Protein AF-0000000078817275 (afdb_homodimer)

pLDDT: mean 84.75, std 17.12, range [23.42, 98.75]

InterPro domains:
  IPR001851 ABC transporter, permease [PF02653] (43-313)
  IPR043428 High-affinity branched-chain amino acid transport system permease protein LivM-like [PTHR30482] (23-333)
  IPR043428 High-affinity branched-chain amino acid transport system permease protein LivM-like [cd06581] (49-323)

Organism: Pelagibacter ubique (strain HTCC1062) (NCBI:txid335992)

Radius of gyration: 26.95 Å; Cα contacts (8 Å, |Δi|>4): 1094; chains: 2; bounding box: 73×81×52 Å

Secondary structure (DSSP, 8-state):
-----------GGGS-HHHHHHHHHHHHHHHHGGGGT--HHHHHHHHHHHHHHHHHHHHHIIIIIH----S-HHHHHHHHHHHHHHHHHHH---HHHHHHHHHHHHHHHHHHHHHHHTTS-HHHHHHHHHHHHHHHHHHHHH-GGGTGGG-EEPPPPSS-BTTTTB-SS-SHHHHHHHHHHHHHHHHHHHHHHTSHHHHHHHHHHH-HHHHHHTT--HHHHHHHHHHHHHHHHHHHHHHHHHHHSEE-HHHHS-HHHHHHHHHHHHHH-TT-TTHHHHHHHHHHHHHHHHHHHH-S-HHHHHHHHHHHHHHHHHHH-TT-GGGGS-HHHHS-----/-----------TT-S-HHHHHHHHHHHHHHHHGGGGT--HHHHHHHHHHHHHHHHHHHHHIIIIIS----S-HHHHHHHHHHHHHHHHHHH---HHHHHHHHHHHHHHHHHHHHHHHTTS-HHHHHHHHHHHHHHHHHHHHH-GGGTTTT-EEPPPPSS-BTTTTB-SS-SHHHHHHHHHHHHHHHHHHHHHHTSHHHHHHHHHHH-HHHHHHTT--HHHHHHHHHHHHHHHHHHHHHHHHHHHSEE-HHHHS-HHHHHHHHHHHHHH-TT-TTHHHHHHHHHHHHHHHHHHHH-S-HHHHHHHHHHHHHHHHHHH-TT-GGGGS-HHHHS-----

Structure (mmCIF, N/CA/C/O backbone):
data_AF-0000000078817275-model_v1
#
loop_
_entity.id
_entity.type
_entity.pdbx_description
1 polymer 'Branched-chain amino acid transport protein'
#
loop_
_atom_site.group_PDB
_atom_site.id
_atom_site.type_symbol
_atom_site.label_atom_id
_atom_site.label_alt_id
_atom_site.label_comp_id
_atom_site.label_asym_id
_atom_site.label_entity_id
_atom_site.label_seq_id
_atom_site.pdbx_PDB_ins_code
_atom_site.Cartn_x
_atom_site.Cartn_y
_atom_site.Cartn_z
_atom_site.occupancy
_atom_site.B_iso_or_equiv
_atom_site.auth_seq_id
_atom_site.auth_comp_id
_atom_site.auth_asym_id
_atom_site.auth_atom_id
_atom_site.pdbx_PDB_model_num
ATOM 1 N N . MET A 1 1 ? 45.156 15.109 10.625 1 23.83 1 MET A N 1
ATOM 2 C CA . MET A 1 1 ? 44.562 15.922 11.672 1 23.83 1 MET A CA 1
ATOM 3 C C . MET A 1 1 ? 43.75 17.078 11.086 1 23.83 1 MET A C 1
ATOM 5 O O . MET A 1 1 ? 43.094 17.828 11.812 1 23.83 1 MET A O 1
ATOM 9 N N . ASP A 1 2 ? 44.125 17.625 9.961 1 24.42 2 ASP A N 1
ATOM 10 C CA . ASP A 1 2 ? 43.719 18.969 9.562 1 24.42 2 ASP A CA 1
ATOM 11 C C . ASP A 1 2 ? 42.219 19.031 9.305 1 24.42 2 ASP A C 1
ATOM 13 O O . ASP A 1 2 ? 41.5 19.656 10.07 1 24.42 2 ASP A O 1
ATOM 17 N N . LYS A 1 3 ? 41.812 19.438 7.918 1 26.36 3 LYS A N 1
ATOM 18 C CA . LYS A 1 3 ? 40.812 20.438 7.574 1 26.36 3 LYS A CA 1
ATOM 19 C C . LYS A 1 3 ? 39.406 19.875 7.746 1 26.36 3 LYS A C 1
ATOM 21 O O . LYS A 1 3 ? 38.906 19.125 6.902 1 26.36 3 LYS A O 1
ATOM 26 N N . LEU A 1 4 ? 39.062 19.359 8.953 1 26.84 4 LEU A N 1
ATOM 27 C CA . LEU A 1 4 ? 37.656 19.156 9.266 1 26.84 4 LEU A CA 1
ATOM 28 C C . LEU A 1 4 ? 36.844 20.406 8.906 1 26.84 4 LEU A C 1
ATOM 30 O O . LEU A 1 4 ? 36.781 21.359 9.672 1 26.84 4 LEU A O 1
ATOM 34 N N . LEU A 1 5 ? 37.062 20.938 7.676 1 29.97 5 LEU A N 1
ATOM 35 C CA . LEU A 1 5 ? 36.344 22.125 7.234 1 29.97 5 LEU A CA 1
ATOM 36 C C . LEU A 1 5 ? 34.906 22.125 7.734 1 29.97 5 LEU A C 1
ATOM 38 O O . LEU A 1 5 ? 34.125 21.266 7.336 1 29.97 5 LEU A O 1
ATOM 42 N N . ILE A 1 6 ? 34.781 22.422 9.008 1 31.33 6 ILE A N 1
ATOM 43 C CA . ILE A 1 6 ? 33.5 22.812 9.609 1 31.33 6 ILE A CA 1
ATOM 44 C C . ILE A 1 6 ? 32.812 23.828 8.711 1 31.33 6 ILE A C 1
ATOM 46 O O . ILE A 1 6 ? 33.281 24.953 8.531 1 31.33 6 ILE A O 1
ATOM 50 N N . ALA A 1 7 ? 32.281 23.438 7.66 1 33.47 7 ALA A N 1
ATOM 51 C CA . ALA A 1 7 ? 31.453 24.391 6.934 1 33.47 7 ALA A CA 1
ATOM 52 C C . ALA A 1 7 ? 30.734 25.344 7.891 1 33.47 7 ALA A C 1
ATOM 54 O O . ALA A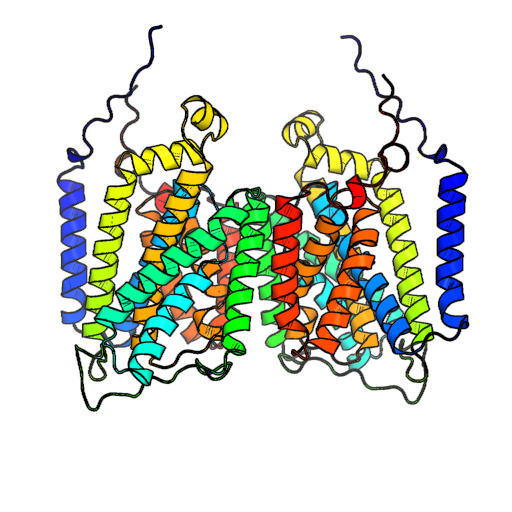 1 7 ? 29.984 24.891 8.766 1 33.47 7 ALA A O 1
ATOM 55 N N . LYS A 1 8 ? 31.359 26.375 8.188 1 32.41 8 LYS A N 1
ATOM 56 C CA . LYS A 1 8 ? 30.734 27.5 8.875 1 32.41 8 LYS A CA 1
ATOM 57 C C . LYS A 1 8 ? 29.281 27.656 8.453 1 32.41 8 LYS A C 1
ATOM 59 O O . LYS A 1 8 ? 29 27.922 7.281 1 32.41 8 LYS A O 1
ATOM 64 N N . SER A 1 9 ? 28.344 26.953 9.078 1 32.69 9 SER A N 1
ATOM 65 C CA . SER A 1 9 ? 26.906 27.156 8.945 1 32.69 9 SER A CA 1
ATOM 66 C C . SER A 1 9 ? 26.547 28.641 9.039 1 32.69 9 SER A C 1
ATOM 68 O O . SER A 1 9 ? 26.703 29.25 10.094 1 32.69 9 SER A O 1
ATOM 70 N N . GLU A 1 10 ? 27.078 29.516 8.188 1 35.56 10 GLU A N 1
ATOM 71 C CA . GLU A 1 10 ? 26.609 30.891 8.281 1 35.56 10 GLU A CA 1
ATOM 72 C C . GLU A 1 10 ? 25.141 30.938 8.703 1 35.56 10 GLU A C 1
ATOM 74 O O . GLU A 1 10 ? 24.359 30.047 8.367 1 35.56 10 GLU A O 1
ATOM 79 N N . PRO A 1 11 ? 24.844 31.734 9.719 1 35.69 11 PRO A N 1
ATOM 80 C CA . PRO A 1 11 ? 23.5 31.859 10.32 1 35.69 11 PRO A CA 1
ATOM 81 C C . PRO A 1 11 ? 22.406 32.094 9.281 1 35.69 11 PRO A C 1
ATOM 83 O O . PRO A 1 11 ? 22.672 32.688 8.234 1 35.69 11 PRO A O 1
ATOM 86 N N . LEU A 1 12 ? 21.484 31.266 9.109 1 40.47 12 LEU A N 1
ATOM 87 C CA . LEU A 1 12 ? 20.234 31.25 8.352 1 40.47 12 LEU A CA 1
ATOM 88 C C . LEU A 1 12 ? 19.562 32.625 8.383 1 40.47 12 LEU A C 1
ATOM 90 O O . LEU A 1 12 ? 18.5 32.812 7.766 1 40.47 12 LEU A O 1
ATOM 94 N N . TRP A 1 13 ? 20 33.438 9.258 1 39 13 TRP A N 1
ATOM 95 C CA . TRP A 1 13 ? 19.484 34.812 9.359 1 39 13 TRP A CA 1
ATOM 96 C C . TRP A 1 13 ? 19.734 35.594 8.078 1 39 13 TRP A C 1
ATOM 98 O O . TRP A 1 13 ? 19.203 36.688 7.891 1 39 13 TRP A O 1
ATOM 108 N N . ASN A 1 14 ? 20.75 35.281 7.504 1 41.06 14 ASN A N 1
ATOM 109 C CA . ASN A 1 14 ? 20.984 36.094 6.316 1 41.06 14 ASN A CA 1
ATOM 110 C C . ASN A 1 14 ? 20.047 35.719 5.184 1 41.06 14 ASN A C 1
ATOM 112 O O . ASN A 1 14 ? 20.484 35.406 4.082 1 41.06 14 ASN A O 1
ATOM 116 N N . THR A 1 15 ? 19.078 34.812 5.387 1 49.06 15 THR A N 1
ATOM 117 C CA . THR A 1 15 ? 18.016 34.688 4.406 1 49.06 15 THR A CA 1
ATOM 118 C C . THR A 1 15 ? 17.578 36.031 3.891 1 49.06 15 THR A C 1
ATOM 120 O O . THR A 1 15 ? 17.359 36.969 4.676 1 49.06 15 THR A O 1
ATOM 123 N N . ASP A 1 16 ? 17.734 36.438 2.605 1 56.84 16 ASP A N 1
ATOM 124 C CA . ASP A 1 16 ? 17.547 37.688 1.87 1 56.84 16 ASP A CA 1
ATOM 125 C C . ASP A 1 16 ? 16.203 38.312 2.23 1 56.84 16 ASP A C 1
ATOM 127 O O . ASP A 1 16 ? 15.203 37.625 2.379 1 56.84 16 ASP A O 1
ATOM 131 N N . LYS A 1 17 ? 16.234 39.531 3.023 1 63.56 17 LYS A N 1
ATOM 132 C CA . LYS A 1 17 ? 15.086 40.406 3.289 1 63.56 17 LYS A CA 1
ATOM 133 C C . LYS A 1 17 ? 14.016 40.25 2.211 1 63.56 17 LYS A C 1
ATOM 135 O O . LYS A 1 17 ? 12.828 40.406 2.482 1 63.56 17 LYS A O 1
ATOM 140 N N . ARG A 1 18 ? 14.594 39.812 1.192 1 63.56 18 ARG A N 1
ATOM 141 C CA . ARG A 1 18 ? 13.664 39.688 0.072 1 63.56 18 ARG A CA 1
ATOM 142 C C . ARG A 1 18 ? 12.773 38.438 0.232 1 63.56 18 ARG A C 1
ATOM 144 O O . ARG A 1 18 ? 11.57 38.5 -0.04 1 63.56 18 ARG A O 1
ATOM 151 N N . ILE A 1 19 ? 13.375 37.406 0.739 1 69.44 19 ILE A N 1
ATOM 152 C CA . ILE A 1 19 ? 12.602 36.156 0.9 1 69.44 19 ILE A CA 1
ATOM 153 C C . ILE A 1 19 ? 11.609 36.344 2.049 1 69.44 19 ILE A C 1
ATOM 155 O O . ILE A 1 19 ? 10.461 35.875 1.956 1 69.44 19 ILE A O 1
ATOM 159 N N . ILE A 1 20 ? 12.023 37.031 2.994 1 74.62 20 ILE A N 1
ATOM 160 C CA . ILE A 1 20 ? 11.148 37.281 4.137 1 74.62 20 ILE A CA 1
ATOM 161 C C . ILE A 1 20 ? 9.977 38.156 3.717 1 74.62 20 ILE A C 1
ATOM 163 O O . ILE A 1 20 ? 8.836 37.938 4.125 1 74.62 20 ILE A O 1
ATOM 167 N N . SER A 1 21 ? 10.336 39.188 2.875 1 76.88 21 SER A N 1
ATOM 168 C CA . SER A 1 21 ? 9.281 40.062 2.396 1 76.88 21 SER A CA 1
ATOM 169 C C . SER A 1 21 ? 8.305 39.312 1.486 1 76.88 21 SER A C 1
ATOM 171 O O . SER A 1 21 ? 7.094 39.531 1.56 1 76.88 21 SER A O 1
ATOM 173 N N . LEU A 1 22 ? 8.797 38.438 0.72 1 76.56 22 LEU A N 1
ATOM 174 C CA . LEU A 1 22 ? 7.938 37.688 -0.182 1 76.56 22 LEU A CA 1
ATOM 175 C C . LEU A 1 22 ? 7.027 36.75 0.599 1 76.56 22 LEU A C 1
ATOM 177 O O . LEU A 1 22 ? 5.836 36.625 0.305 1 76.56 22 LEU A O 1
ATOM 181 N N . ILE A 1 23 ? 7.582 36.125 1.629 1 79.94 23 ILE A N 1
ATOM 182 C CA . ILE A 1 23 ? 6.809 35.219 2.445 1 79.94 23 ILE A CA 1
ATOM 183 C C . ILE A 1 23 ? 5.742 35.969 3.227 1 79.94 23 ILE A C 1
ATOM 185 O O . ILE A 1 23 ? 4.59 35.531 3.299 1 79.94 23 ILE A O 1
ATOM 189 N N . SER A 1 24 ? 6.152 37.094 3.738 1 82.19 24 SER A N 1
ATOM 190 C CA . SER A 1 24 ? 5.207 37.938 4.488 1 82.19 24 SER A CA 1
ATOM 191 C C . SER A 1 24 ? 4.078 38.438 3.592 1 82.19 24 SER A C 1
ATOM 193 O O . SER A 1 24 ? 2.912 38.438 3.996 1 82.19 24 SER A O 1
ATOM 195 N N . SER A 1 25 ? 4.422 38.812 2.404 1 83 25 SER A N 1
ATOM 196 C CA . SER A 1 25 ? 3.408 39.312 1.467 1 83 25 SER A CA 1
ATOM 197 C C . SER A 1 25 ? 2.451 38.188 1.076 1 83 25 SER A C 1
ATOM 199 O O . SER A 1 25 ? 1.244 38.406 0.952 1 83 25 SER A O 1
ATOM 201 N N . LEU A 1 26 ? 3.008 37 0.941 1 83.31 26 LEU A N 1
ATOM 202 C CA . LEU A 1 26 ? 2.174 35.844 0.59 1 83.31 26 LEU A CA 1
ATOM 203 C C . LEU A 1 26 ? 1.207 35.5 1.722 1 83.31 26 LEU A C 1
ATOM 205 O O . LEU A 1 26 ? 0.039 35.219 1.475 1 83.31 26 LEU A O 1
ATOM 209 N N . ILE A 1 27 ? 1.666 35.688 2.869 1 85.88 27 ILE A N 1
ATOM 210 C CA . ILE A 1 27 ? 0.837 35.406 4.035 1 85.88 27 ILE A CA 1
ATOM 211 C C . ILE A 1 27 ? -0.298 36.406 4.121 1 85.88 27 ILE A C 1
ATOM 213 O O . ILE A 1 27 ? -1.455 36.062 4.34 1 85.88 27 ILE A O 1
ATOM 217 N N . VAL A 1 28 ? 0.041 37.656 3.889 1 84.56 28 VAL A N 1
ATOM 218 C CA . VAL A 1 28 ? -0.959 38.688 3.928 1 84.56 28 VAL A CA 1
ATOM 219 C C . VAL A 1 28 ? -1.979 38.5 2.811 1 84.56 28 VAL A C 1
ATOM 221 O O . VAL A 1 28 ? -3.182 38.656 3.021 1 84.56 28 VAL A O 1
ATOM 224 N N . LEU A 1 29 ? -1.456 38.094 1.729 1 85.31 29 LEU A N 1
ATOM 225 C CA . LEU A 1 29 ? -2.34 37.844 0.596 1 85.31 29 LEU A CA 1
ATOM 226 C C . LEU A 1 29 ? -3.293 36.688 0.893 1 85.31 29 LEU A C 1
ATOM 228 O O . LEU A 1 29 ? -4.477 36.781 0.56 1 85.31 29 LEU A O 1
ATOM 232 N N . LEU A 1 30 ? -2.771 35.688 1.539 1 89.12 30 LEU A N 1
ATOM 233 C CA . LEU A 1 30 ? -3.602 34.531 1.86 1 89.12 30 LEU A CA 1
ATOM 234 C C . LEU A 1 30 ? -4.664 34.906 2.893 1 89.12 30 LEU A C 1
ATOM 236 O O . LEU A 1 30 ? -5.785 34.375 2.842 1 89.12 30 LEU A O 1
ATOM 240 N N . PHE A 1 31 ? -4.344 35.844 3.768 1 88.88 31 PHE A N 1
ATOM 241 C CA . PHE A 1 31 ? -5.309 36.25 4.773 1 88.88 31 PHE A CA 1
ATOM 242 C C . PHE A 1 31 ? -6.367 37.188 4.164 1 88.88 31 PHE A C 1
ATOM 244 O O . PHE A 1 31 ? -7.516 37.188 4.617 1 88.88 31 PHE A O 1
ATOM 251 N N . ALA A 1 32 ? -6.051 37.812 3.092 1 88.12 32 ALA A N 1
ATOM 252 C CA . ALA A 1 32 ? -6.945 38.812 2.494 1 88.12 32 ALA A CA 1
ATOM 253 C C . ALA A 1 32 ? -7.809 38.156 1.405 1 88.12 32 ALA A C 1
ATOM 255 O O . ALA A 1 32 ? -8.852 38.719 1.033 1 88.12 32 ALA A O 1
ATOM 256 N N . LEU A 1 33 ? -7.492 37.062 0.97 1 86.38 33 LEU A N 1
ATOM 257 C CA . LEU A 1 33 ? -8.078 36.438 -0.222 1 86.38 33 LEU A CA 1
ATOM 258 C C . LEU A 1 33 ? -9.578 36.25 -0.047 1 86.38 33 LEU A C 1
ATOM 260 O O . LEU A 1 33 ? -10.359 36.531 -0.954 1 86.38 33 LEU A O 1
ATOM 264 N N . PRO A 1 34 ? -10.023 35.781 1.101 1 83.75 34 PRO A N 1
ATOM 265 C CA . PRO A 1 34 ? -11.461 35.531 1.229 1 83.75 34 PRO A CA 1
ATOM 266 C C . PRO A 1 34 ? -12.289 36.812 1.171 1 83.75 34 PRO A C 1
ATOM 268 O O . PRO A 1 34 ? -13.484 36.781 0.845 1 83.75 34 PRO A O 1
ATOM 271 N N . HIS A 1 35 ? -11.719 37.875 1.514 1 84.31 35 HIS A N 1
ATOM 272 C CA . HIS A 1 35 ? -12.453 39.125 1.55 1 84.31 35 HIS A CA 1
ATOM 273 C C . HIS A 1 35 ? -12.688 39.688 0.144 1 84.31 35 HIS A C 1
ATOM 275 O O . HIS A 1 35 ? -13.477 40.625 -0.042 1 84.31 35 HIS A O 1
ATOM 281 N N . PHE A 1 36 ? -12.133 39.062 -0.859 1 84.06 36 PHE A N 1
ATOM 282 C CA . PHE A 1 36 ? -12.328 39.5 -2.236 1 84.06 36 PHE A CA 1
ATOM 283 C C . PHE A 1 36 ? -13.43 38.688 -2.908 1 84.06 36 PHE A C 1
ATOM 285 O O . PHE A 1 36 ? -13.5 38.625 -4.137 1 84.06 36 PHE A O 1
ATOM 292 N N . GLY A 1 37 ? -14.281 38.125 -2.148 1 77.62 37 GLY A N 1
ATOM 293 C CA . GLY A 1 37 ? -15.484 37.5 -2.67 1 77.62 37 GLY A CA 1
ATOM 294 C C . GLY A 1 37 ? -15.234 36.094 -3.232 1 77.62 37 GLY A C 1
ATOM 295 O O . GLY A 1 37 ? -15.797 35.75 -4.266 1 77.62 37 GLY A O 1
ATOM 296 N N . LEU A 1 38 ? -14.406 35.406 -2.613 1 80.06 38 LEU A N 1
ATOM 297 C CA . LEU A 1 38 ? -14.227 34.031 -3.076 1 80.06 38 LEU A CA 1
ATOM 298 C C . LEU A 1 38 ? -15.484 33.188 -2.838 1 80.06 38 LEU A C 1
ATOM 300 O O . LEU A 1 38 ? -16.109 33.312 -1.782 1 80.06 38 LEU A O 1
ATOM 304 N N . ASN A 1 39 ? -15.938 32.562 -3.859 1 88 39 ASN A N 1
ATOM 305 C CA . ASN A 1 39 ? -17.078 31.672 -3.738 1 88 39 ASN A CA 1
ATOM 306 C C . ASN A 1 39 ? -16.766 30.469 -2.848 1 88 39 ASN A C 1
ATOM 308 O O . ASN A 1 39 ? -15.617 30.234 -2.486 1 88 39 ASN A O 1
ATOM 312 N N . SER A 1 40 ? -17.797 29.781 -2.426 1 89.5 40 SER A N 1
ATOM 313 C CA . SER A 1 40 ? -17.703 28.641 -1.509 1 89.5 40 SER A CA 1
ATOM 314 C C . SER A 1 40 ? -16.781 27.562 -2.057 1 89.5 40 SER A C 1
ATOM 316 O O . SER A 1 40 ? -16.078 26.891 -1.295 1 89.5 40 SER A O 1
ATOM 318 N N . PHE A 1 41 ? -16.688 27.484 -3.336 1 88.94 41 PHE A N 1
ATOM 319 C CA . PHE A 1 41 ? -15.852 26.469 -3.963 1 88.94 41 PHE A CA 1
ATOM 320 C C . PHE A 1 41 ? -14.375 26.781 -3.758 1 88.94 41 PHE A C 1
ATOM 322 O O . PHE A 1 41 ? -13.594 25.906 -3.387 1 88.94 41 PHE A O 1
ATOM 329 N N . TYR A 1 42 ? -13.992 27.969 -4.023 1 91.25 42 TYR A N 1
ATOM 330 C CA . TYR A 1 42 ? -12.586 28.344 -3.92 1 91.25 42 TYR A CA 1
ATOM 331 C C . TYR A 1 42 ? -12.125 28.359 -2.465 1 91.25 42 TYR A C 1
ATOM 333 O O . TYR A 1 42 ? -10.969 28.047 -2.17 1 91.25 42 TYR A O 1
ATOM 341 N N . LEU A 1 43 ? -13.047 28.719 -1.558 1 94.12 43 LEU A N 1
ATOM 342 C CA . LEU A 1 43 ? -12.711 28.625 -0.141 1 94.12 43 LEU A CA 1
ATOM 343 C C . LEU A 1 43 ? -12.438 27.172 0.253 1 94.12 43 LEU A C 1
ATOM 345 O O . LEU A 1 43 ? -11.461 26.891 0.951 1 94.12 43 LEU A O 1
ATOM 349 N N . HIS A 1 44 ? -13.297 26.281 -0.209 1 94.12 44 HIS A N 1
ATOM 350 C CA . HIS A 1 44 ? -13.102 24.859 0.044 1 94.12 44 HIS A CA 1
ATOM 351 C C . HIS A 1 44 ? -11.773 24.375 -0.529 1 94.12 44 HIS A C 1
ATOM 353 O O . HIS A 1 44 ? -11.031 23.656 0.136 1 94.12 44 HIS A O 1
ATOM 359 N N . LEU A 1 45 ? -11.508 24.781 -1.729 1 93.81 45 LEU A N 1
ATOM 360 C CA . LEU A 1 45 ? -10.266 24.406 -2.395 1 93.81 45 LEU A CA 1
ATOM 361 C C . LEU A 1 45 ? -9.055 24.844 -1.585 1 93.81 45 LEU A C 1
ATOM 363 O O . LEU A 1 45 ? -8.117 24.062 -1.389 1 93.81 45 LEU A O 1
ATOM 367 N N . MET A 1 46 ? -9.086 26.062 -1.155 1 95.88 46 MET A N 1
ATOM 368 C CA . MET A 1 46 ? -7.977 26.594 -0.37 1 95.88 46 MET A CA 1
ATOM 369 C C . MET A 1 46 ? -7.836 25.844 0.948 1 95.88 46 MET A C 1
ATOM 371 O O . MET A 1 46 ? -6.723 25.547 1.389 1 95.88 46 MET A O 1
ATOM 375 N N . ILE A 1 47 ? -8.969 25.531 1.561 1 97 47 ILE A N 1
ATOM 376 C CA . ILE A 1 47 ? -8.953 24.75 2.799 1 97 47 ILE A CA 1
ATOM 377 C C . ILE A 1 47 ? -8.289 23.406 2.557 1 97 47 ILE A C 1
ATOM 379 O O . ILE A 1 47 ? -7.422 22.984 3.33 1 97 47 ILE A O 1
ATOM 383 N N . MET A 1 48 ? -8.625 22.797 1.452 1 96.38 48 MET A N 1
ATOM 384 C CA . MET A 1 48 ? -8.039 21.5 1.115 1 96.38 48 MET A CA 1
ATOM 385 C C . MET A 1 48 ? -6.543 21.641 0.839 1 96.38 48 MET A C 1
ATOM 387 O O . MET A 1 48 ? -5.758 20.766 1.22 1 96.38 48 MET A O 1
ATOM 391 N N . ILE A 1 49 ? -6.137 22.656 0.217 1 97.06 49 ILE A N 1
ATOM 392 C CA . ILE A 1 49 ? -4.723 22.891 -0.071 1 97.06 49 ILE A CA 1
ATOM 393 C C . ILE A 1 49 ? -3.951 23.047 1.235 1 97.06 49 ILE A C 1
ATOM 395 O O . ILE A 1 49 ? -2.906 22.422 1.429 1 97.06 49 ILE A O 1
ATOM 399 N N . PHE A 1 50 ? -4.516 23.844 2.129 1 98.25 50 PHE A N 1
ATOM 400 C CA . PHE A 1 50 ? -3.855 24.062 3.412 1 98.25 50 PHE A CA 1
ATOM 401 C C . PHE A 1 50 ? -3.756 22.75 4.191 1 98.25 50 PHE A C 1
ATOM 403 O O . PHE A 1 50 ? -2.697 22.422 4.73 1 98.25 50 PHE A O 1
ATOM 410 N N . MET A 1 51 ? -4.82 22.047 4.227 1 98.38 51 MET A N 1
ATOM 411 C CA . MET A 1 51 ? -4.859 20.797 4.98 1 98.38 51 MET A CA 1
ATOM 412 C C . MET A 1 51 ? -3.842 19.797 4.441 1 98.38 51 MET A C 1
ATOM 414 O O . MET A 1 51 ? -3.033 19.25 5.195 1 98.38 51 MET A O 1
ATOM 418 N N . HIS A 1 52 ? -3.84 19.625 3.143 1 97.88 52 HIS A N 1
ATOM 419 C CA . HIS A 1 52 ? -2.961 18.625 2.549 1 97.88 52 HIS A CA 1
ATOM 420 C C . HIS A 1 52 ? -1.505 19.078 2.592 1 97.88 52 HIS A C 1
ATOM 422 O O . HIS A 1 52 ? -0.597 18.25 2.67 1 97.88 52 HIS A O 1
ATOM 428 N N . ALA A 1 53 ? -1.3 20.375 2.523 1 98.25 53 ALA A N 1
ATOM 429 C CA . ALA A 1 53 ? 0.06 20.875 2.682 1 98.25 53 ALA A CA 1
ATOM 430 C C . ALA A 1 53 ? 0.616 20.547 4.062 1 98.25 53 ALA A C 1
ATOM 432 O O . ALA A 1 53 ? 1.772 20.141 4.191 1 98.25 53 ALA A O 1
ATOM 433 N N . VAL A 1 54 ? -0.2 20.734 5.059 1 98.69 54 VAL A N 1
ATOM 434 C CA . VAL A 1 54 ? 0.217 20.406 6.418 1 98.69 54 VAL A CA 1
ATOM 435 C C . VAL A 1 54 ? 0.463 18.906 6.539 1 98.69 54 VAL A C 1
ATOM 437 O O . VAL A 1 54 ? 1.475 18.469 7.102 1 98.69 54 VAL A O 1
ATOM 440 N N . MET A 1 55 ? -0.427 18.141 5.988 1 98.62 55 MET A N 1
ATOM 441 C CA . MET A 1 55 ? -0.287 16.688 6.02 1 98.62 55 MET A CA 1
ATOM 442 C C . MET A 1 55 ? 0.995 16.25 5.316 1 98.62 55 MET A C 1
ATOM 444 O O . MET A 1 55 ? 1.723 15.391 5.824 1 98.62 55 MET A O 1
ATOM 448 N N . ALA A 1 56 ? 1.193 16.812 4.211 1 98 56 ALA A N 1
ATOM 449 C CA . ALA A 1 56 ? 2.398 16.5 3.453 1 98 56 ALA A CA 1
ATOM 450 C C . ALA A 1 56 ? 3.652 16.938 4.203 1 98 56 ALA A C 1
ATOM 452 O O . ALA A 1 56 ? 4.684 16.266 4.156 1 98 56 ALA A O 1
ATOM 453 N N . GLN A 1 57 ? 3.57 18.062 4.852 1 98.12 57 GLN A N 1
ATOM 454 C CA . GLN A 1 57 ? 4.684 18.516 5.676 1 98.12 57 GLN A CA 1
ATOM 455 C C . GLN A 1 57 ? 4.973 17.547 6.809 1 98.12 57 GLN A C 1
ATOM 457 O O . GLN A 1 57 ? 6.133 17.312 7.156 1 98.12 57 GLN A O 1
ATOM 462 N N . SER A 1 58 ? 3.91 17.062 7.375 1 98.44 58 SER A N 1
ATOM 463 C CA . SER A 1 58 ? 4.047 16.031 8.414 1 98.44 58 SER A CA 1
ATOM 464 C C . SER A 1 58 ? 4.805 14.82 7.891 1 98.44 58 SER A C 1
ATOM 466 O O . SER A 1 58 ? 5.73 14.336 8.539 1 98.44 58 SER A O 1
ATOM 468 N N . TRP A 1 59 ? 4.469 14.398 6.758 1 97.81 59 TRP A N 1
ATOM 469 C CA . TRP A 1 59 ? 5.109 13.242 6.145 1 97.81 59 TRP A CA 1
ATOM 470 C C . TRP A 1 59 ? 6.547 13.555 5.758 1 97.81 59 TRP A C 1
ATOM 472 O O . TRP A 1 59 ? 7.43 12.703 5.867 1 97.81 59 TRP A O 1
ATOM 482 N N . ASN A 1 60 ? 6.812 14.789 5.363 1 97.19 60 ASN A N 1
ATOM 483 C CA . ASN A 1 60 ? 8.148 15.219 4.965 1 97.19 60 ASN A CA 1
ATOM 484 C C . ASN A 1 60 ? 9.133 15.133 6.125 1 97.19 60 ASN A C 1
ATOM 486 O O . ASN A 1 60 ? 10.328 14.922 5.918 1 97.19 60 ASN A O 1
ATOM 490 N N . VAL A 1 61 ? 8.664 15.266 7.289 1 97.56 61 VAL A N 1
ATOM 491 C CA . VAL A 1 61 ? 9.531 15.219 8.461 1 97.56 61 VAL A CA 1
ATOM 492 C C . VAL A 1 61 ? 10.148 13.828 8.586 1 97.56 61 VAL A C 1
ATOM 494 O O . VAL A 1 61 ? 11.359 13.695 8.781 1 97.56 61 VAL A O 1
ATOM 497 N N . ILE A 1 62 ? 9.328 12.812 8.375 1 96.06 62 ILE A N 1
ATOM 498 C CA . ILE A 1 62 ? 9.867 11.477 8.578 1 96.06 62 ILE A CA 1
ATOM 499 C C . ILE A 1 62 ? 10.523 10.984 7.293 1 96.06 62 ILE A C 1
ATOM 501 O O . ILE A 1 62 ? 11.633 10.438 7.32 1 96.06 62 ILE A O 1
ATOM 505 N N . ALA A 1 63 ? 9.922 11.164 6.207 1 94.25 63 ALA A N 1
ATOM 506 C CA . ALA A 1 63 ? 10.461 10.656 4.949 1 94.25 63 ALA A CA 1
ATOM 507 C C . ALA A 1 63 ? 11.578 11.555 4.422 1 94.25 63 ALA A C 1
ATOM 509 O O . ALA A 1 63 ? 12.617 11.07 3.979 1 94.25 63 ALA A O 1
ATOM 510 N N . GLY A 1 64 ? 11.375 12.82 4.465 1 93.56 64 GLY A N 1
ATOM 511 C CA . GLY A 1 64 ? 12.32 13.766 3.896 1 93.56 64 GLY A CA 1
ATOM 512 C C . GLY A 1 64 ? 13.547 13.977 4.766 1 93.56 64 GLY A C 1
ATOM 513 O O . GLY A 1 64 ? 14.68 13.977 4.27 1 93.56 64 GLY A O 1
ATOM 514 N N . PHE A 1 65 ? 13.344 14.117 6.016 1 95.12 65 PHE A N 1
ATOM 515 C CA . PHE A 1 65 ? 14.445 14.484 6.895 1 95.12 65 PHE A CA 1
ATOM 516 C C . PHE A 1 65 ? 15.117 13.242 7.469 1 95.12 65 PHE A C 1
ATOM 518 O O . PHE A 1 65 ? 16.312 13.25 7.742 1 95.12 65 PHE A O 1
ATOM 525 N N . SER A 1 66 ? 14.398 12.188 7.676 1 93.5 66 SER A N 1
ATOM 526 C CA . SER A 1 66 ? 15 11.016 8.297 1 93.5 66 SER A CA 1
ATOM 527 C C . SER A 1 66 ? 15.125 9.859 7.309 1 93.5 66 SER A C 1
ATOM 529 O O . SER A 1 66 ? 15.734 8.836 7.613 1 93.5 66 SER A O 1
ATOM 531 N N . GLY A 1 67 ? 14.461 9.969 6.203 1 91.94 67 GLY A N 1
ATOM 532 C CA . GLY A 1 67 ? 14.648 9 5.133 1 91.94 67 GLY A CA 1
ATOM 533 C C . GLY A 1 67 ? 13.766 7.773 5.277 1 91.94 67 GLY A C 1
ATOM 534 O O . GLY A 1 67 ? 14.016 6.746 4.645 1 91.94 67 GLY A O 1
ATOM 535 N N . GLN A 1 68 ? 12.711 7.887 6.113 1 91.75 68 GLN A N 1
ATOM 536 C CA . GLN A 1 68 ? 11.828 6.746 6.336 1 91.75 68 GLN A CA 1
ATOM 537 C C . GLN A 1 68 ? 10.492 6.93 5.613 1 91.75 68 GLN A C 1
ATOM 539 O O . GLN A 1 68 ? 9.703 7.797 5.977 1 91.75 68 GLN A O 1
ATOM 544 N N . ILE A 1 69 ? 10.234 6.09 4.672 1 91.31 69 ILE A N 1
ATOM 545 C CA . ILE A 1 69 ? 8.984 6.156 3.922 1 91.31 69 ILE A CA 1
ATOM 546 C C . ILE A 1 69 ? 7.887 5.406 4.676 1 91.31 69 ILE A C 1
ATOM 548 O O . ILE A 1 69 ? 7.969 4.188 4.852 1 91.31 69 ILE A O 1
ATOM 552 N N . SER A 1 70 ? 6.965 6.121 5.137 1 92.69 70 SER A N 1
ATOM 553 C CA . SER A 1 70 ? 5.852 5.531 5.871 1 92.69 70 SER A CA 1
ATOM 554 C C . SER A 1 70 ? 4.574 5.543 5.035 1 92.69 70 SER A C 1
ATOM 556 O O . SER A 1 70 ? 4.246 6.555 4.41 1 92.69 70 SER A O 1
ATOM 558 N N . LEU A 1 71 ? 3.855 4.453 4.992 1 90.75 71 LEU A N 1
ATOM 559 C CA . LEU A 1 71 ? 2.572 4.371 4.301 1 90.75 71 LEU A CA 1
ATOM 560 C C . LEU A 1 71 ? 1.432 4.18 5.297 1 90.75 71 LEU A C 1
ATOM 562 O O . LEU A 1 71 ? 0.396 3.604 4.961 1 90.75 71 LEU A O 1
ATOM 566 N N . GLY A 1 72 ? 1.645 4.605 6.484 1 93 72 GLY A N 1
ATOM 567 C CA . GLY A 1 72 ? 0.646 4.395 7.52 1 93 72 GLY A CA 1
ATOM 568 C C . GLY A 1 72 ? 0.189 5.68 8.188 1 93 72 GLY A C 1
ATOM 569 O O . GLY A 1 72 ? -0.289 5.66 9.32 1 93 72 GLY A O 1
ATOM 570 N N . HIS A 1 73 ? 0.354 6.801 7.582 1 96.5 73 HIS A N 1
ATOM 571 C CA . HIS A 1 73 ? 0.002 8.078 8.188 1 96.5 73 HIS A CA 1
ATOM 572 C C . HIS A 1 73 ? -1.511 8.234 8.305 1 96.5 73 HIS A C 1
ATOM 574 O O . HIS A 1 73 ? -1.995 9.055 9.094 1 96.5 73 HIS A O 1
ATOM 580 N N . GLY A 1 74 ? -2.215 7.461 7.547 1 96.31 74 GLY A N 1
ATOM 581 C CA . GLY A 1 74 ? -3.66 7.445 7.715 1 96.31 74 GLY A CA 1
ATOM 582 C C . GLY A 1 74 ? -4.09 7.121 9.133 1 96.31 74 GLY A C 1
ATOM 583 O O . GLY A 1 74 ? -5.129 7.598 9.594 1 96.31 74 GLY A O 1
ATOM 584 N N . ALA A 1 75 ? -3.301 6.324 9.812 1 96.38 75 ALA A N 1
ATOM 585 C CA . ALA A 1 75 ? -3.607 5.965 11.195 1 96.38 75 ALA A CA 1
ATOM 586 C C . ALA A 1 75 ? -3.639 7.199 12.094 1 96.38 75 ALA A C 1
ATOM 588 O O . ALA A 1 75 ? -4.539 7.352 12.922 1 96.38 75 ALA A O 1
ATOM 589 N N . PHE A 1 76 ? -2.707 8.102 11.883 1 98.5 76 PHE A N 1
ATOM 590 C CA . PHE A 1 76 ? -2.609 9.289 12.727 1 98.5 76 PHE A CA 1
ATOM 591 C C . PHE A 1 76 ? -3.701 10.289 12.375 1 98.5 76 PHE A C 1
ATOM 593 O O . PHE A 1 76 ? -4.254 10.945 13.266 1 98.5 76 PHE A O 1
ATOM 600 N N . PHE A 1 77 ? -3.979 10.398 11.062 1 98.38 77 PHE A N 1
ATOM 601 C CA . PHE A 1 77 ? -5.105 11.219 10.633 1 98.38 77 PHE A CA 1
ATOM 602 C C . PHE A 1 77 ? -6.406 10.727 11.258 1 98.38 77 PHE A C 1
ATOM 604 O O . PHE A 1 77 ? -7.184 11.516 11.789 1 98.38 77 PHE A O 1
ATOM 611 N N . GLY A 1 78 ? -6.613 9.414 11.242 1 98.12 78 GLY A N 1
ATOM 612 C CA . GLY A 1 78 ? -7.809 8.812 11.812 1 98.12 78 GLY A CA 1
ATOM 613 C C . GLY A 1 78 ? -7.895 8.961 13.32 1 98.12 78 GLY A C 1
ATOM 614 O O . GLY A 1 78 ? -8.969 9.242 13.859 1 98.12 78 GLY A O 1
ATOM 615 N N . ILE A 1 79 ? -6.801 8.781 13.984 1 98 79 ILE A N 1
ATOM 616 C CA . ILE A 1 79 ? -6.773 8.969 15.43 1 98 79 ILE A CA 1
ATOM 617 C C . ILE A 1 79 ? -7.215 10.383 15.773 1 98 79 ILE A C 1
ATOM 619 O O . ILE A 1 79 ? -8.031 10.586 16.688 1 98 79 ILE A O 1
ATOM 623 N N . GLY A 1 80 ? -6.695 11.328 15.062 1 98.25 80 GLY A N 1
ATOM 624 C CA . GLY A 1 80 ? -7.109 12.703 15.281 1 98.25 80 GLY A CA 1
ATOM 625 C C . GLY A 1 80 ? -8.594 12.93 15.031 1 98.25 80 GLY A C 1
ATOM 626 O O . GLY A 1 80 ? -9.266 13.578 15.836 1 98.25 80 GLY A O 1
ATOM 627 N N . ALA A 1 81 ? -9.086 12.391 13.953 1 98.06 81 ALA A N 1
ATOM 628 C CA . ALA A 1 81 ? -10.492 12.547 13.586 1 98.06 81 ALA A CA 1
ATOM 629 C C . ALA A 1 81 ? -11.406 11.953 14.656 1 98.06 81 ALA A C 1
ATOM 631 O O . ALA A 1 81 ? -12.367 12.594 15.086 1 98.06 81 ALA A O 1
ATOM 632 N N . TYR A 1 82 ? -11.078 10.812 15.125 1 97.06 82 TYR A N 1
ATOM 633 C CA . TYR A 1 82 ? -11.922 10.133 16.109 1 97.06 82 TYR A CA 1
ATOM 634 C C . TYR A 1 82 ? -11.773 10.773 17.484 1 97.06 82 TYR A C 1
ATOM 636 O O . TYR A 1 82 ? -12.734 10.812 18.25 1 97.06 82 TYR A O 1
ATOM 644 N N . ALA A 1 83 ? -10.555 11.211 17.766 1 96.31 83 ALA A N 1
ATOM 645 C CA . ALA A 1 83 ? -10.375 11.875 19.062 1 96.31 83 ALA A CA 1
ATOM 646 C C . ALA A 1 83 ? -11.32 13.055 19.203 1 96.31 83 ALA A C 1
ATOM 648 O O . ALA A 1 83 ? -11.992 13.195 20.234 1 96.31 83 ALA A O 1
ATOM 649 N N . THR A 1 84 ? -11.438 13.859 18.203 1 94.94 84 THR A N 1
ATOM 650 C CA . THR A 1 84 ? -12.258 15.062 18.297 1 94.94 84 THR A CA 1
ATOM 651 C C . THR A 1 84 ? -13.742 14.719 18.188 1 94.94 84 THR A C 1
ATOM 653 O O . THR A 1 84 ? -14.547 15.211 18.984 1 94.94 84 THR A O 1
ATOM 656 N N . SER A 1 85 ? -14.133 13.859 17.25 1 94.5 85 SER A N 1
ATOM 657 C CA . SER A 1 85 ? -15.539 13.531 17.047 1 94.5 85 SER A CA 1
ATOM 658 C C . SER A 1 85 ? -16.094 12.719 18.203 1 94.5 85 SER A C 1
ATOM 660 O O . SER A 1 85 ? -17.172 13.023 18.719 1 94.5 85 SER A O 1
ATOM 662 N N . PHE A 1 86 ? -15.367 11.789 18.656 1 94.44 86 PHE A N 1
ATOM 663 C CA . PHE A 1 86 ? -15.844 10.906 19.703 1 94.44 86 PHE A CA 1
ATOM 664 C C . PHE A 1 86 ? -15.93 11.641 21.031 1 94.44 86 PHE A C 1
ATOM 666 O O . PHE A 1 86 ? -16.938 11.539 21.75 1 94.44 86 PHE A O 1
ATOM 673 N N . LEU A 1 87 ? -14.938 12.375 21.422 1 94.81 87 LEU A N 1
ATOM 674 C CA . LEU A 1 87 ? -14.922 13.07 22.703 1 94.81 87 LEU A CA 1
ATOM 675 C C . LEU A 1 87 ? -15.977 14.172 22.734 1 94.81 87 LEU A C 1
ATOM 677 O O . LEU A 1 87 ? -16.578 14.43 23.781 1 94.81 87 LEU A O 1
ATOM 681 N N . TYR A 1 88 ? -16.156 14.789 21.609 1 94.31 88 TYR A N 1
ATOM 682 C CA . TYR A 1 88 ? -17.188 15.828 21.547 1 94.31 88 TYR A CA 1
ATOM 683 C C . TYR A 1 88 ? -18.578 15.219 21.703 1 94.31 88 TYR A C 1
ATOM 685 O O . TYR A 1 88 ? -19.391 15.703 22.5 1 94.31 88 TYR A O 1
ATOM 693 N N . VAL A 1 89 ? -18.891 14.164 21 1 93.75 89 VAL A N 1
ATOM 694 C CA . VAL A 1 89 ? -20.219 13.57 20.953 1 93.75 89 VAL A CA 1
ATOM 695 C C . VAL A 1 89 ? -20.516 12.867 22.281 1 93.75 89 VAL A C 1
ATOM 697 O O . VAL A 1 89 ? -21.609 12.992 22.828 1 93.75 89 VAL A O 1
ATOM 700 N N . GLN A 1 90 ? -19.562 12.18 22.781 1 93.56 90 GLN A N 1
ATOM 701 C CA . GLN A 1 90 ? -19.797 11.352 23.969 1 93.56 90 GLN A CA 1
ATOM 702 C C . GLN A 1 90 ? -19.672 12.172 25.25 1 93.56 90 GLN A C 1
ATOM 704 O O . GLN A 1 90 ? -20.406 11.953 26.203 1 93.56 90 GLN A O 1
ATOM 709 N N . TYR A 1 91 ? -18.75 13.164 25.297 1 94.75 91 TYR A N 1
ATOM 710 C CA . TYR A 1 91 ? -18.453 13.812 26.562 1 94.75 91 TYR A CA 1
ATOM 711 C C . TYR A 1 91 ? -18.625 15.328 26.453 1 94.75 91 TYR A C 1
ATOM 713 O O . TYR A 1 91 ? -18.469 16.047 27.438 1 94.75 91 TYR A O 1
ATOM 721 N N . GLY A 1 92 ? -18.781 15.812 25.281 1 93.31 92 GLY A N 1
ATOM 722 C CA . GLY A 1 92 ? -19 17.234 25.078 1 93.31 92 GLY A CA 1
ATOM 723 C C . GLY A 1 92 ? -17.719 18.047 25.172 1 93.31 92 GLY A C 1
ATOM 724 O O . GLY A 1 92 ? -17.766 19.266 25.375 1 93.31 92 GLY A O 1
ATOM 725 N N . ILE A 1 93 ? -16.656 17.406 25 1 95.44 93 ILE A N 1
ATOM 726 C CA . ILE A 1 93 ? -15.375 18.094 25.062 1 95.44 93 ILE A CA 1
ATOM 727 C C . ILE A 1 93 ? -15.164 18.906 23.797 1 95.44 93 ILE A C 1
ATOM 729 O O . ILE A 1 93 ? -15.367 18.406 22.688 1 95.44 93 ILE A O 1
ATOM 733 N N . SER A 1 94 ? -14.773 20.125 24.016 1 96.31 94 SER A N 1
ATOM 734 C CA . SER A 1 94 ? -14.562 21.016 22.875 1 96.31 94 SER A CA 1
ATOM 735 C C . SER A 1 94 ? -13.516 20.469 21.922 1 96.31 94 SER A C 1
ATOM 737 O O . SER A 1 94 ? -12.5 19.906 22.359 1 96.31 94 SER A O 1
ATOM 739 N N . PRO A 1 95 ? -13.68 20.594 20.609 1 96.12 95 PRO A N 1
ATOM 740 C CA . PRO A 1 95 ? -12.695 20.141 19.625 1 96.12 95 PRO A CA 1
ATOM 741 C C . PRO A 1 95 ? -11.336 20.797 19.797 1 96.12 95 PRO A C 1
ATOM 743 O O . PRO A 1 95 ? -10.305 20.188 19.5 1 96.12 95 PRO A O 1
ATOM 746 N N . TRP A 1 96 ? -11.227 21.969 20.359 1 96.62 96 TRP A N 1
ATOM 747 C CA . TRP A 1 96 ? -9.953 22.641 20.594 1 96.62 96 TRP A CA 1
ATOM 748 C C . TRP A 1 96 ? -9.078 21.844 21.547 1 96.62 96 TRP A C 1
ATOM 750 O O . TRP A 1 96 ? -7.867 21.734 21.344 1 96.62 96 TRP A O 1
ATOM 760 N N . ILE A 1 97 ? -9.703 21.266 22.531 1 97.06 97 ILE A N 1
ATOM 761 C CA . ILE A 1 97 ? -8.992 20.453 23.5 1 97.06 97 ILE A CA 1
ATOM 762 C C . ILE A 1 97 ? -8.688 19.078 22.906 1 97.06 97 ILE A C 1
ATOM 764 O O . ILE A 1 97 ? -7.59 18.547 23.094 1 97.06 97 ILE A O 1
ATOM 768 N N . SER A 1 98 ? -9.641 18.578 22.203 1 97.06 98 SER A N 1
ATOM 769 C CA . SER A 1 98 ? -9.508 17.234 21.672 1 97.06 98 SER A CA 1
ATOM 770 C C . SER A 1 98 ? -8.445 17.172 20.578 1 97.06 98 SER A C 1
ATOM 772 O O . SER A 1 98 ? -7.871 16.109 20.328 1 97.06 98 SER A O 1
ATOM 774 N N . ILE A 1 99 ? -8.195 18.312 19.891 1 98 99 ILE A N 1
ATOM 775 C CA . ILE A 1 99 ? -7.109 18.359 18.922 1 98 99 ILE A CA 1
ATOM 776 C C . ILE A 1 99 ? -5.785 18.047 19.609 1 98 99 ILE A C 1
ATOM 778 O O . ILE A 1 99 ? -5.004 17.219 19.125 1 98 99 ILE A O 1
ATOM 782 N N . PHE A 1 100 ? -5.562 18.578 20.828 1 98.06 100 PHE A N 1
ATOM 783 C CA . PHE A 1 100 ? -4.34 18.344 21.578 1 98.06 100 PHE A CA 1
ATOM 784 C C . PHE A 1 100 ? -4.273 16.906 22.062 1 98.06 100 PHE A C 1
ATOM 786 O O . PHE A 1 100 ? -3.207 16.281 22.047 1 98.06 100 PHE A O 1
ATOM 793 N N . LEU A 1 101 ? -5.414 16.422 22.453 1 97.69 101 LEU A N 1
ATOM 794 C CA . LEU A 1 101 ? -5.453 15.031 22.891 1 97.69 101 LEU A CA 1
ATOM 795 C C . LEU A 1 101 ? -5.145 14.086 21.734 1 97.69 101 LEU A C 1
ATOM 797 O O . LEU A 1 101 ? -4.438 13.094 21.906 1 97.69 101 LEU A O 1
ATOM 801 N N . GLY A 1 102 ? -5.746 14.398 20.547 1 98.06 102 GLY A N 1
ATOM 802 C CA . GLY A 1 102 ? -5.434 13.617 19.359 1 98.06 102 GLY A CA 1
ATOM 803 C C . GLY A 1 102 ? -3.957 13.633 19.016 1 98.06 102 GLY A C 1
ATOM 804 O O . GLY A 1 102 ? -3.402 12.609 18.594 1 98.06 102 GLY A O 1
ATOM 805 N N . MET A 1 103 ? -3.33 14.773 19.188 1 98.44 103 MET A N 1
ATOM 806 C CA . MET A 1 103 ? -1.897 14.906 18.938 1 98.44 103 MET A CA 1
ATOM 807 C C . MET A 1 103 ? -1.098 14.008 19.875 1 98.44 103 MET A C 1
ATOM 809 O O . MET A 1 103 ? -0.197 13.297 19.438 1 98.44 103 MET A O 1
ATOM 813 N N . ILE A 1 104 ? -1.438 13.992 21.141 1 98.31 104 ILE A N 1
ATOM 814 C CA . ILE A 1 104 ? -0.722 13.219 22.141 1 98.31 104 ILE A CA 1
ATOM 815 C C . ILE A 1 104 ? -0.917 11.727 21.891 1 98.31 104 ILE A C 1
ATOM 817 O O . ILE A 1 104 ? 0.047 10.961 21.906 1 98.31 104 ILE A O 1
ATOM 821 N N . VAL A 1 105 ? -2.164 11.359 21.656 1 98.19 105 VAL A N 1
ATOM 822 C CA . VAL A 1 105 ? -2.459 9.953 21.422 1 98.19 105 VAL A CA 1
ATOM 823 C C . VAL A 1 105 ? -1.71 9.469 20.172 1 98.19 105 VAL A C 1
ATOM 825 O O . VAL A 1 105 ? -1.17 8.359 20.156 1 98.19 105 VAL A O 1
ATOM 828 N N . SER A 1 106 ? -1.709 10.289 19.109 1 98.62 106 SER A N 1
ATOM 829 C CA . SER A 1 106 ? -0.979 9.93 17.891 1 98.62 106 SER A CA 1
ATOM 830 C C . SER A 1 106 ? 0.52 9.836 18.156 1 98.62 106 SER A C 1
ATOM 832 O O . SER A 1 106 ? 1.197 8.961 17.625 1 98.62 106 SER A O 1
ATOM 834 N N . GLY A 1 107 ? 1.014 10.766 19 1 98.5 107 GLY A N 1
ATOM 835 C CA . GLY A 1 107 ? 2.412 10.688 19.391 1 98.5 107 GLY A CA 1
ATOM 836 C C . GLY A 1 107 ? 2.752 9.398 20.125 1 98.5 107 GLY A C 1
ATOM 837 O O . GLY A 1 107 ? 3.76 8.758 19.828 1 98.5 107 GLY A O 1
ATOM 838 N N . VAL A 1 108 ? 1.979 8.992 21.016 1 98.31 108 VAL A N 1
ATOM 839 C CA . VAL A 1 108 ? 2.176 7.762 21.781 1 98.31 108 VAL A CA 1
ATOM 840 C C . VAL A 1 108 ? 2.092 6.555 20.844 1 98.31 108 VAL A C 1
ATOM 842 O O . VAL A 1 108 ? 2.91 5.637 20.938 1 98.31 108 VAL A O 1
ATOM 845 N N . ALA A 1 109 ? 1.112 6.574 19.984 1 97.44 109 ALA A N 1
ATOM 846 C CA . ALA A 1 109 ? 0.983 5.492 19.016 1 97.44 109 ALA A CA 1
ATOM 847 C C . ALA A 1 109 ? 2.223 5.402 18.125 1 97.44 109 ALA A C 1
ATOM 849 O O . ALA A 1 109 ? 2.688 4.305 17.812 1 97.44 109 ALA A O 1
ATOM 850 N N . ALA A 1 110 ? 2.686 6.559 17.75 1 97.81 110 ALA A N 1
ATOM 851 C CA . ALA A 1 110 ? 3.877 6.59 16.906 1 97.81 110 ALA A CA 1
ATOM 852 C C . ALA A 1 110 ? 5.074 5.977 17.625 1 97.81 110 ALA A C 1
ATOM 854 O O . ALA A 1 110 ? 5.898 5.301 17 1 97.81 110 ALA A O 1
ATOM 855 N N . VAL A 1 111 ? 5.191 6.203 18.922 1 96.88 111 VAL A N 1
ATOM 856 C CA . VAL A 1 111 ? 6.27 5.605 19.688 1 96.88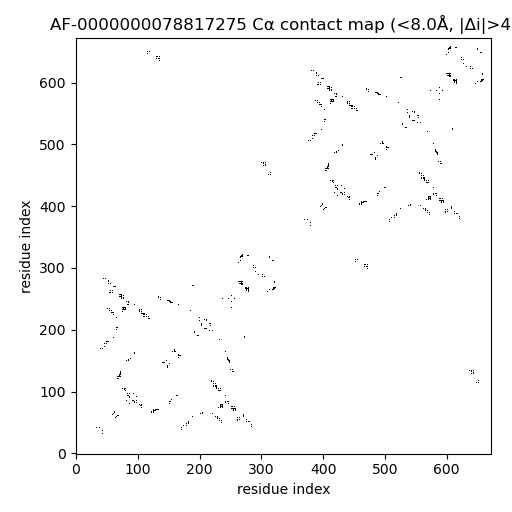 111 VAL A CA 1
ATOM 857 C C . VAL A 1 111 ? 6.098 4.086 19.734 1 96.88 111 VAL A C 1
ATOM 859 O O . VAL A 1 111 ? 7.047 3.34 19.484 1 96.88 111 VAL A O 1
ATOM 862 N N . LEU A 1 112 ? 4.926 3.672 20 1 94.06 112 LEU A N 1
ATOM 863 C CA . LEU A 1 112 ? 4.648 2.248 20.156 1 94.06 112 LEU A CA 1
ATOM 864 C C . LEU A 1 112 ? 4.859 1.505 18.844 1 94.06 112 LEU A C 1
ATOM 866 O O . LEU A 1 112 ? 5.414 0.402 18.828 1 94.06 112 LEU A O 1
ATOM 870 N N . ILE A 1 113 ? 4.438 2.109 17.781 1 90 113 ILE A N 1
ATOM 871 C CA . ILE A 1 113 ? 4.574 1.51 16.469 1 90 113 ILE A CA 1
ATOM 872 C C . ILE A 1 113 ? 6.02 1.625 15.992 1 90 113 ILE A C 1
ATOM 874 O O . ILE A 1 113 ? 6.562 0.688 15.406 1 90 113 ILE A O 1
ATOM 878 N N . GLY A 1 114 ? 6.609 2.783 16.297 1 90.5 114 GLY A N 1
ATOM 879 C CA . GLY A 1 114 ? 7.938 3.098 15.797 1 90.5 114 GLY A CA 1
ATOM 880 C C . GLY A 1 114 ? 9.023 2.225 16.391 1 90.5 114 GLY A C 1
ATOM 881 O O . GLY A 1 114 ? 9.977 1.845 15.711 1 90.5 114 GLY A O 1
ATOM 882 N N . ILE A 1 115 ? 8.938 1.802 17.578 1 89.62 115 ILE A N 1
ATOM 883 C CA . ILE A 1 115 ? 9.977 1.055 18.297 1 89.62 115 ILE A CA 1
ATOM 884 C C . ILE A 1 115 ? 10.242 -0.262 17.562 1 89.62 115 ILE A C 1
ATOM 886 O O . ILE A 1 115 ? 11.383 -0.546 17.188 1 89.62 115 ILE A O 1
ATOM 890 N N . PRO A 1 116 ? 9.258 -0.988 17.219 1 83.5 116 PRO A N 1
ATOM 891 C CA . PRO A 1 116 ? 9.547 -2.242 16.516 1 83.5 116 PRO A CA 1
ATOM 892 C C . PRO A 1 116 ? 9.75 -2.045 15.023 1 83.5 116 PRO A C 1
ATOM 894 O O . PRO A 1 116 ? 10.555 -2.752 14.406 1 83.5 116 PRO A O 1
ATOM 897 N N . MET A 1 117 ? 9.125 -1.038 14.414 1 82.12 117 MET A N 1
ATOM 898 C CA . MET A 1 117 ? 9.062 -0.944 12.961 1 82.12 117 MET A CA 1
ATOM 899 C C . MET A 1 117 ? 10.297 -0.246 12.406 1 82.12 117 MET A C 1
ATOM 901 O O . MET A 1 117 ? 10.711 -0.51 11.281 1 82.12 117 MET A O 1
ATOM 905 N N . LEU A 1 118 ? 10.898 0.552 13.211 1 80.56 118 LEU A N 1
ATOM 906 C CA . LEU A 1 118 ? 12 1.35 12.68 1 80.56 118 LEU A CA 1
ATOM 907 C C . LEU A 1 118 ? 13.312 0.571 12.727 1 80.56 118 LEU A C 1
ATOM 909 O O . LEU A 1 118 ? 14.352 1.07 12.297 1 80.56 118 LEU A O 1
ATOM 913 N N . ARG A 1 119 ? 13.211 -0.658 13.156 1 76.75 119 ARG A N 1
ATOM 914 C CA . ARG A 1 119 ? 14.336 -1.586 13.07 1 76.75 119 ARG A CA 1
ATOM 915 C C . ARG A 1 119 ? 14.352 -2.301 11.727 1 76.75 119 ARG A C 1
ATOM 917 O O . ARG A 1 119 ? 15.352 -2.922 11.359 1 76.75 119 ARG A O 1
ATOM 924 N N . LEU A 1 120 ? 13.273 -2.1 11.055 1 73.25 120 LEU A N 1
ATOM 925 C CA . LEU A 1 120 ? 13.141 -2.76 9.766 1 73.25 120 LEU A CA 1
ATOM 926 C C . LEU A 1 120 ? 13.859 -1.973 8.672 1 73.25 120 LEU A C 1
ATOM 928 O O . LEU A 1 120 ? 14.094 -0.771 8.82 1 73.25 120 LEU A O 1
ATOM 932 N N . SER A 1 121 ? 14.219 -2.729 7.629 1 74.88 121 SER A N 1
ATOM 933 C CA . SER A 1 121 ? 14.766 -2.051 6.457 1 74.88 121 SER A CA 1
ATOM 934 C C . SER A 1 121 ? 13.742 -1.095 5.852 1 74.88 121 SER A C 1
ATOM 936 O O . SER A 1 121 ? 12.555 -1.166 6.168 1 74.88 121 SER A O 1
ATOM 938 N N . GLY A 1 122 ? 14.195 -0.217 5.02 1 72.88 122 GLY A N 1
ATOM 939 C CA . GLY A 1 122 ? 13.359 0.827 4.445 1 72.88 122 GLY A CA 1
ATOM 940 C C . GLY A 1 122 ? 12.102 0.292 3.781 1 72.88 122 GLY A C 1
ATOM 941 O O . GLY A 1 122 ? 11.008 0.795 4.023 1 72.88 122 GLY A O 1
ATOM 942 N N . HIS A 1 123 ? 12.242 -0.745 3.02 1 73.69 123 HIS A N 1
ATOM 943 C CA . HIS A 1 123 ? 11.094 -1.269 2.291 1 73.69 123 HIS A CA 1
ATOM 944 C C . HIS A 1 123 ? 10.125 -1.978 3.23 1 73.69 123 HIS A C 1
ATOM 946 O O . HIS A 1 123 ? 8.906 -1.876 3.062 1 73.69 123 HIS A O 1
ATOM 952 N N . TYR A 1 124 ? 10.68 -2.619 4.176 1 76.06 124 TYR A N 1
ATOM 953 C CA . TYR A 1 124 ? 9.836 -3.361 5.102 1 76.06 124 TYR A CA 1
ATOM 954 C C . TYR A 1 124 ? 9.133 -2.422 6.074 1 76.06 124 TYR A C 1
ATOM 956 O O . TYR A 1 124 ? 8 -2.686 6.496 1 76.06 124 TYR A O 1
ATOM 964 N N . PHE A 1 125 ? 9.859 -1.374 6.398 1 83.94 125 PHE A N 1
ATOM 965 C CA . PHE A 1 125 ? 9.203 -0.364 7.223 1 83.94 125 PHE A CA 1
ATOM 966 C C . PHE A 1 125 ? 7.973 0.196 6.523 1 83.94 125 PHE A C 1
ATOM 968 O O . PHE A 1 125 ? 6.914 0.345 7.137 1 83.94 125 PHE A O 1
ATOM 975 N N . ALA A 1 126 ? 8.062 0.515 5.242 1 86.06 126 ALA A N 1
ATOM 976 C CA . ALA A 1 126 ? 6.953 1.057 4.461 1 86.06 126 ALA A CA 1
ATOM 977 C C . ALA A 1 126 ? 5.773 0.088 4.441 1 86.06 126 ALA A C 1
ATOM 979 O O . ALA A 1 126 ? 4.629 0.489 4.672 1 86.06 126 ALA A O 1
ATOM 980 N N . ILE A 1 127 ? 6.066 -1.094 4.234 1 79.75 127 ILE A N 1
ATOM 981 C CA . ILE A 1 127 ? 5.027 -2.115 4.152 1 79.75 127 ILE A CA 1
ATOM 982 C C . ILE A 1 127 ? 4.395 -2.316 5.527 1 79.75 127 ILE A C 1
ATOM 984 O O . ILE A 1 127 ? 3.172 -2.414 5.648 1 79.75 127 ILE A O 1
ATOM 988 N N . ALA A 1 128 ? 5.25 -2.383 6.555 1 83.12 128 ALA A N 1
ATOM 989 C CA . ALA A 1 128 ? 4.75 -2.574 7.914 1 83.12 128 ALA A CA 1
ATOM 990 C C . ALA A 1 128 ? 3.812 -1.441 8.32 1 83.12 128 ALA A C 1
ATOM 992 O O . ALA A 1 128 ? 2.775 -1.679 8.945 1 83.12 128 ALA A O 1
ATOM 993 N N . THR A 1 129 ? 4.203 -0.267 7.957 1 89.69 129 THR A N 1
ATOM 994 C CA . THR A 1 129 ? 3.361 0.866 8.32 1 89.69 129 THR A CA 1
ATOM 995 C C . THR A 1 129 ? 2.072 0.87 7.504 1 89.69 129 THR A C 1
ATOM 997 O O . THR A 1 129 ? 1.029 1.319 7.98 1 89.69 129 THR A O 1
ATOM 1000 N N . LEU A 1 130 ? 2.16 0.421 6.297 1 87.12 130 LEU A N 1
ATOM 1001 C CA . LEU A 1 130 ? 0.95 0.238 5.5 1 87.12 130 LEU A CA 1
ATOM 1002 C C . LEU A 1 130 ? -0.024 -0.703 6.203 1 87.12 130 LEU A C 1
ATOM 1004 O O . LEU A 1 130 ? -1.211 -0.392 6.332 1 87.12 130 LEU A O 1
ATOM 1008 N N . LEU A 1 131 ? 0.5 -1.785 6.695 1 82.75 131 LEU A N 1
ATOM 1009 C CA . LEU A 1 131 ? -0.33 -2.789 7.352 1 82.75 131 LEU A CA 1
ATOM 1010 C C . LEU A 1 131 ? -0.892 -2.254 8.664 1 82.75 131 LEU A C 1
ATOM 1012 O O . LEU A 1 131 ? -2.023 -2.572 9.039 1 82.75 131 LEU A O 1
ATOM 1016 N N . ILE A 1 132 ? -0.1 -1.444 9.32 1 85.94 132 ILE A N 1
ATOM 1017 C CA . ILE A 1 132 ? -0.571 -0.821 10.555 1 85.94 132 ILE A CA 1
ATOM 1018 C C . ILE A 1 132 ? -1.723 0.133 10.242 1 85.94 132 ILE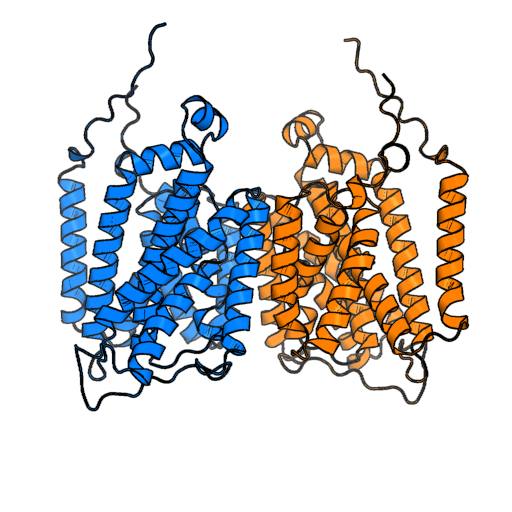 A C 1
ATOM 1020 O O . ILE A 1 132 ? -2.717 0.175 10.969 1 85.94 132 ILE A O 1
ATOM 1024 N N . GLY A 1 133 ? -1.548 0.913 9.227 1 89.31 133 GLY A N 1
ATOM 1025 C CA . GLY A 1 133 ? -2.633 1.785 8.805 1 89.31 133 GLY A CA 1
ATOM 1026 C C . GLY A 1 133 ? -3.926 1.04 8.531 1 89.31 133 GLY A C 1
ATOM 1027 O O . GLY A 1 133 ? -4.992 1.437 9.008 1 89.31 133 GLY A O 1
ATOM 1028 N N . ILE A 1 134 ? -3.824 -0.049 7.852 1 84.5 134 ILE A N 1
ATOM 1029 C CA . ILE A 1 134 ? -4.988 -0.867 7.523 1 84.5 134 ILE A CA 1
ATOM 1030 C C . ILE A 1 134 ? -5.551 -1.491 8.797 1 84.5 134 ILE A C 1
ATOM 1032 O O . ILE A 1 134 ? -6.77 -1.593 8.961 1 84.5 134 ILE A O 1
ATOM 1036 N N . SER A 1 135 ? -4.68 -1.938 9.68 1 85.06 135 SER A N 1
ATOM 1037 C CA . SER A 1 135 ? -5.113 -2.521 10.945 1 85.06 135 SER A CA 1
ATOM 1038 C C . SER A 1 135 ? -5.969 -1.543 11.742 1 85.06 135 SER A C 1
ATOM 1040 O O . SER A 1 135 ? -6.996 -1.926 12.312 1 85.06 135 SER A O 1
ATOM 1042 N N . PHE A 1 136 ? -5.516 -0.292 11.758 1 90.75 136 PHE A N 1
ATOM 1043 C CA . PHE A 1 136 ? -6.309 0.715 12.453 1 90.75 136 PHE A CA 1
ATOM 1044 C C . PHE A 1 136 ? -7.684 0.859 11.82 1 90.75 136 PHE A C 1
ATOM 1046 O O . PHE A 1 136 ? -8.688 0.978 12.523 1 90.75 136 PHE A O 1
ATOM 1053 N N . GLN A 1 137 ? -7.73 0.894 10.531 1 89.31 137 GLN A N 1
ATOM 1054 C CA . GLN A 1 137 ? -9 0.984 9.82 1 89.31 137 GLN A CA 1
ATOM 1055 C C . GLN A 1 137 ? -9.938 -0.155 10.219 1 89.31 137 GLN A C 1
ATOM 1057 O O . GLN A 1 137 ? -11.102 0.077 10.547 1 89.31 137 GLN A O 1
ATOM 1062 N N . VAL A 1 138 ? -9.453 -1.321 10.328 1 83.44 138 VAL A N 1
ATOM 1063 C CA . VAL A 1 138 ? -10.25 -2.51 10.617 1 83.44 138 VAL A CA 1
ATOM 1064 C C . VAL A 1 138 ? -10.672 -2.5 12.078 1 83.44 138 VAL A C 1
ATOM 1066 O O . VAL A 1 138 ? -11.82 -2.816 12.398 1 83.44 138 VAL A O 1
ATOM 1069 N N . ILE A 1 139 ? -9.758 -2.162 12.914 1 87.12 139 ILE A N 1
ATOM 1070 C CA . ILE A 1 139 ? -10.047 -2.115 14.344 1 87.12 139 ILE A CA 1
ATOM 1071 C C . ILE A 1 139 ? -11.188 -1.14 14.609 1 87.12 139 ILE A C 1
ATOM 1073 O O . ILE A 1 139 ? -12.125 -1.456 15.344 1 87.12 139 ILE A O 1
ATOM 1077 N N . PHE A 1 140 ? -11.164 -0.004 13.961 1 92.19 140 PHE A N 1
ATOM 1078 C CA . PHE A 1 140 ? -12.18 1.007 14.203 1 92.19 140 PHE A CA 1
ATOM 1079 C C . PHE A 1 140 ? -13.492 0.631 13.523 1 92.19 140 PHE A C 1
ATOM 1081 O O . PHE A 1 140 ? -14.562 1.068 13.945 1 92.19 140 PHE A O 1
ATOM 1088 N N . GLN A 1 141 ? -13.406 -0.121 12.492 1 87.5 141 GLN A N 1
ATOM 1089 C CA . GLN A 1 141 ? -14.602 -0.626 11.836 1 87.5 141 GLN A CA 1
ATOM 1090 C C . GLN A 1 141 ? -15.359 -1.592 12.734 1 87.5 141 GLN A C 1
ATOM 1092 O O . GLN A 1 141 ? -16.578 -1.771 12.586 1 87.5 141 GLN A O 1
ATOM 1097 N N . ARG A 1 142 ? -14.664 -2.172 13.664 1 84.44 142 ARG A N 1
ATOM 1098 C CA . ARG A 1 142 ? -15.266 -3.211 14.492 1 84.44 142 ARG A CA 1
ATOM 1099 C C . ARG A 1 142 ? -15.492 -2.715 15.922 1 84.44 142 ARG A C 1
ATOM 1101 O O . ARG A 1 142 ? -16.188 -3.363 16.703 1 84.44 142 ARG A O 1
ATOM 1108 N N . TRP A 1 143 ? -14.914 -1.638 16.203 1 89.12 143 TRP A N 1
ATOM 1109 C CA . TRP A 1 143 ? -15.008 -1.082 17.547 1 89.12 143 TRP A CA 1
ATOM 1110 C C . TRP A 1 143 ? -16.375 -0.422 17.766 1 89.12 143 TRP A C 1
ATOM 1112 O O . TRP A 1 143 ? -16.547 0.756 17.453 1 89.12 143 TRP A O 1
ATOM 1122 N N . GLU A 1 144 ? -17.25 -1.087 18.406 1 89.56 144 GLU A N 1
ATOM 1123 C CA . GLU A 1 144 ? -18.625 -0.64 18.594 1 89.56 144 GLU A CA 1
ATOM 1124 C C . GLU A 1 144 ? -18.688 0.626 19.438 1 89.56 144 GLU A C 1
ATOM 1126 O O . GLU A 1 144 ? -19.547 1.49 19.203 1 89.56 144 GLU A O 1
ATOM 1131 N N . TRP A 1 145 ? -17.781 0.701 20.266 1 90.88 145 TRP A N 1
ATOM 1132 C CA . TRP A 1 145 ? -17.797 1.829 21.203 1 90.88 145 TRP A CA 1
ATOM 1133 C C . TRP A 1 145 ? -17.625 3.148 20.453 1 90.88 145 TRP A C 1
ATOM 1135 O O . TRP A 1 145 ? -18.094 4.191 20.906 1 90.88 145 TRP A O 1
ATOM 1145 N N . VAL A 1 146 ? -17.016 3.107 19.312 1 91.12 146 VAL A N 1
ATOM 1146 C CA . VAL A 1 146 ? -16.75 4.355 18.594 1 91.12 146 VAL A CA 1
ATOM 1147 C C . VAL A 1 146 ? -17.578 4.406 17.312 1 91.12 146 VAL A C 1
ATOM 1149 O O . VAL A 1 146 ? -17.266 5.164 16.406 1 91.12 146 VAL A O 1
ATOM 1152 N N . GLY A 1 147 ? -18.547 3.588 17.219 1 89.38 147 GLY A N 1
ATOM 1153 C CA . GLY A 1 147 ? -19.484 3.668 16.109 1 89.38 147 GLY A CA 1
ATOM 1154 C C . GLY A 1 147 ? -19.266 2.602 15.062 1 89.38 147 GLY A C 1
ATOM 1155 O O . GLY A 1 147 ? -20.047 2.467 14.125 1 89.38 147 GLY A O 1
ATOM 1156 N N . ALA A 1 148 ? -18.141 1.834 15.164 1 90 148 ALA A N 1
ATOM 1157 C CA . ALA A 1 148 ? -17.844 0.722 14.266 1 90 148 ALA A CA 1
ATOM 1158 C C . ALA A 1 148 ? -17.844 1.176 12.812 1 90 148 ALA A C 1
ATOM 1160 O O . ALA A 1 148 ? -17.25 2.197 12.469 1 90 148 ALA A O 1
ATOM 1161 N N . ALA A 1 149 ? -18.422 0.458 11.883 1 84.38 149 ALA A N 1
ATOM 1162 C CA . ALA A 1 149 ? -18.391 0.759 10.453 1 84.38 149 ALA A CA 1
ATOM 1163 C C . ALA A 1 149 ? -19.219 1.997 10.133 1 84.38 149 ALA A C 1
ATOM 1165 O O . ALA A 1 149 ? -18.938 2.709 9.172 1 84.38 149 ALA A O 1
ATOM 1166 N N . SER A 1 150 ? -20.219 2.316 10.891 1 86.25 150 SER A N 1
ATOM 1167 C CA . SER A 1 150 ? -21.078 3.461 10.648 1 86.25 150 SER A CA 1
ATOM 1168 C C . SER A 1 150 ? -20.375 4.773 10.977 1 86.25 150 SER A C 1
ATOM 1170 O O . SER A 1 150 ? -20.688 5.816 10.398 1 86.25 150 SER A O 1
ATOM 1172 N N . GLY A 1 151 ? -19.406 4.684 11.898 1 90.94 151 GLY A N 1
ATOM 1173 C CA . GLY A 1 151 ? -18.641 5.871 12.25 1 90.94 151 GLY A CA 1
ATOM 1174 C C . GLY A 1 151 ? -19.328 6.758 13.258 1 90.94 151 GLY A C 1
ATOM 1175 O O . GLY A 1 151 ? -20.062 6.266 14.117 1 90.94 151 GLY A O 1
ATOM 1176 N N . VAL A 1 152 ? -18.953 8.039 13.273 1 90.88 152 VAL A N 1
ATOM 1177 C CA . VAL A 1 152 ? -19.469 9.016 14.234 1 90.88 152 VAL A CA 1
ATOM 1178 C C . VAL A 1 152 ? -20.078 10.195 13.492 1 90.88 152 VAL A C 1
ATOM 1180 O O . VAL A 1 152 ? -19.453 10.773 12.602 1 90.88 152 VAL A O 1
ATOM 1183 N N . TRP A 1 153 ? -21.281 10.5 13.836 1 92.31 153 TRP A N 1
ATOM 1184 C CA . TRP A 1 153 ? -21.969 11.688 13.328 1 92.31 153 TRP A CA 1
ATOM 1185 C C . TRP A 1 153 ? -21.938 12.812 14.359 1 92.31 153 TRP A C 1
ATOM 1187 O O . TRP A 1 153 ? -22.5 12.68 15.445 1 92.31 153 TRP A O 1
ATOM 1197 N N . VAL A 1 154 ? -21.328 13.859 14.031 1 91.31 154 VAL A N 1
ATOM 1198 C CA . VAL A 1 154 ? -21.25 15.008 14.938 1 91.31 154 VAL A CA 1
ATOM 1199 C C . VAL A 1 154 ? -22.516 15.836 14.82 1 91.31 154 VAL A C 1
ATOM 1201 O O . VAL A 1 154 ? -22.859 16.328 13.742 1 91.31 154 VAL A O 1
ATOM 1204 N N . PRO A 1 155 ? -23.188 15.922 15.852 1 90.25 155 PRO A N 1
ATOM 1205 C CA . PRO A 1 155 ? -24.422 16.703 15.797 1 90.25 155 PRO A CA 1
ATOM 1206 C C . PRO A 1 155 ? -24.172 18.156 15.43 1 90.25 155 PRO A C 1
ATOM 1208 O O . PRO A 1 155 ? -23.203 18.766 15.875 1 90.25 155 PRO A O 1
ATOM 1211 N N . MET A 1 156 ? -25 18.625 14.625 1 90.06 156 MET A N 1
ATOM 1212 C CA . MET A 1 156 ? -24.891 20.016 14.195 1 90.06 156 MET A CA 1
ATOM 1213 C C . MET A 1 156 ? -25.391 20.969 15.281 1 90.06 156 MET A C 1
ATOM 1215 O O . MET A 1 156 ? -26.406 20.703 15.93 1 90.06 156 MET A O 1
ATOM 1219 N N . THR A 1 157 ? -24.656 21.953 15.453 1 89.94 157 THR A N 1
ATOM 1220 C CA . THR A 1 157 ? -25.078 22.969 16.406 1 89.94 157 THR A CA 1
ATOM 1221 C C . THR A 1 157 ? -26.078 23.938 15.758 1 89.94 157 THR A C 1
ATOM 1223 O O . THR A 1 157 ? -26.172 24.016 14.531 1 89.94 157 THR A O 1
ATOM 1226 N N . SER A 1 158 ? -26.969 24.562 16.516 1 87.5 158 SER A N 1
ATOM 1227 C CA . SER A 1 158 ? -28 25.469 16.031 1 87.5 158 SER A CA 1
ATOM 1228 C C . SER A 1 158 ? -27.391 26.672 15.32 1 87.5 158 SER A C 1
ATOM 1230 O O . SER A 1 158 ? -27.969 27.203 14.375 1 87.5 158 SER A O 1
ATOM 1232 N N . GLY A 1 159 ? -26.156 27.016 15.578 1 86.38 159 GLY A N 1
ATOM 1233 C CA . GLY A 1 159 ? -25.438 28.109 14.961 1 86.38 159 GLY A CA 1
ATOM 1234 C C . GLY A 1 159 ? -23.938 27.906 14.945 1 86.38 159 GLY A C 1
ATOM 1235 O O . GLY A 1 159 ? -23.453 26.797 15.18 1 86.38 159 GLY A O 1
ATOM 1236 N N . ASP A 1 160 ? -23.391 28.953 14.461 1 91.69 160 ASP A N 1
ATOM 1237 C CA . ASP A 1 160 ? -21.938 28.891 14.477 1 91.69 160 ASP A CA 1
ATOM 1238 C C . ASP A 1 160 ? -21.406 28.828 15.906 1 91.69 160 ASP A C 1
ATOM 1240 O O . ASP A 1 160 ? -21.906 29.531 16.781 1 91.69 160 ASP A O 1
ATOM 1244 N N . SER A 1 161 ? -20.609 27.969 16.203 1 91.88 161 SER A N 1
ATOM 1245 C CA . SER A 1 161 ? -20.016 27.812 17.531 1 91.88 161 SER A CA 1
ATOM 1246 C C . SER A 1 161 ? -18.5 27.641 17.453 1 91.88 161 SER A C 1
ATOM 1248 O O . SER A 1 161 ? -18 26.656 16.906 1 91.88 161 SER A O 1
ATOM 1250 N N . LEU A 1 162 ? -17.812 28.578 17.969 1 91.12 162 LEU A N 1
ATOM 1251 C CA . LEU A 1 162 ? -16.359 28.5 18.016 1 91.12 162 LEU A CA 1
ATOM 1252 C C . LEU A 1 162 ? -15.906 27.375 18.953 1 91.12 162 LEU A C 1
ATOM 1254 O O . LEU A 1 162 ? -14.914 26.703 18.688 1 91.12 162 LEU A O 1
ATOM 1258 N N . LEU A 1 163 ? -16.688 27.172 20 1 89.94 163 LEU A N 1
ATOM 1259 C CA . LEU A 1 163 ? -16.359 26.141 20.984 1 89.94 163 LEU A CA 1
ATOM 1260 C C . LEU A 1 163 ? -16.484 24.75 20.359 1 89.94 163 LEU A C 1
ATOM 1262 O O . LEU A 1 163 ? -15.656 23.875 20.641 1 89.94 163 LEU A O 1
ATOM 1266 N N . ALA A 1 164 ? -17.484 24.594 19.516 1 92.12 164 ALA A N 1
ATOM 1267 C CA . ALA A 1 164 ? -17.703 23.312 18.875 1 92.12 164 ALA A CA 1
ATOM 1268 C C . ALA A 1 164 ? -17 23.234 17.516 1 92.12 164 ALA A C 1
ATOM 1270 O O . ALA A 1 164 ? -17.031 22.203 16.844 1 92.12 164 ALA A O 1
ATOM 1271 N N . LEU A 1 165 ? -16.344 24.328 17.141 1 94.19 165 LEU A N 1
ATOM 1272 C CA . LEU A 1 165 ? -15.656 24.422 15.867 1 94.19 165 LEU A CA 1
ATOM 1273 C C . LEU A 1 165 ? -16.594 24.047 14.719 1 94.19 165 LEU A C 1
ATOM 1275 O O . LEU A 1 165 ? -16.25 23.188 13.891 1 94.19 165 LEU A O 1
ATOM 1279 N N . GLN A 1 166 ? -17.719 24.547 14.75 1 93.69 166 GLN A N 1
ATOM 1280 C CA . GLN A 1 166 ? -18.719 24.344 13.703 1 93.69 166 GLN A CA 1
ATOM 1281 C C . GLN A 1 166 ? -19.188 25.688 13.125 1 93.69 166 GLN A C 1
ATOM 1283 O O . GLN A 1 166 ? -19.594 26.578 13.875 1 93.69 166 GLN A O 1
ATOM 1288 N N . PHE A 1 167 ? -19.062 25.828 11.859 1 93.56 167 PHE A N 1
ATOM 1289 C CA . PHE A 1 167 ? -19.469 27.031 11.164 1 93.56 167 PHE A CA 1
ATOM 1290 C C . PHE A 1 167 ? -20.344 26.703 9.961 1 93.56 167 PHE A C 1
ATOM 1292 O O . PHE A 1 167 ? -19.828 26.234 8.938 1 93.56 167 PHE A O 1
ATOM 1299 N N . HIS A 1 168 ? -21.562 26.922 10.023 1 88.38 168 HIS A N 1
ATOM 1300 C CA . HIS A 1 168 ? -22.516 26.484 9 1 88.38 168 HIS A CA 1
ATOM 1301 C C . HIS A 1 168 ? -22.797 27.609 8.008 1 88.38 168 HIS A C 1
ATOM 1303 O O . HIS A 1 168 ? -23.188 27.344 6.863 1 88.38 168 HIS A O 1
ATOM 1309 N N . SER A 1 169 ? -22.609 28.859 8.43 1 85.94 169 SER A N 1
ATOM 1310 C CA . SER A 1 169 ? -22.984 30.016 7.609 1 85.94 169 SER A CA 1
ATOM 1311 C C . SER A 1 169 ? -21.969 30.25 6.488 1 85.94 169 SER A C 1
ATOM 1313 O O . SER A 1 169 ? -22.359 30.594 5.371 1 85.94 169 SER A O 1
ATOM 1315 N N . SER A 1 170 ? -20.734 30.125 6.855 1 89 170 SER A N 1
ATOM 1316 C CA . SER A 1 170 ? -19.688 30.375 5.875 1 89 170 SER A CA 1
ATOM 1317 C C . SER A 1 170 ? -18.484 29.453 6.105 1 89 170 SER A C 1
ATOM 1319 O O . SER A 1 170 ? -18.266 28.984 7.223 1 89 170 SER A O 1
ATOM 1321 N N . LYS A 1 171 ? -17.75 29.172 5.031 1 93.81 171 LYS A N 1
ATOM 1322 C CA . LYS A 1 171 ? -16.531 28.359 5.129 1 93.81 171 LYS A CA 1
ATOM 1323 C C . LYS A 1 171 ? -15.328 29.219 5.5 1 93.81 171 LYS A C 1
ATOM 1325 O O . LYS A 1 171 ? -14.227 28.703 5.711 1 93.81 171 LYS A O 1
ATOM 1330 N N . MET A 1 172 ? -15.539 30.5 5.695 1 92.94 172 MET A N 1
ATOM 1331 C CA . MET A 1 172 ? -14.461 31.453 5.91 1 92.94 172 MET A CA 1
ATOM 1332 C C . MET A 1 172 ? -13.734 31.172 7.223 1 92.94 172 MET A C 1
ATOM 1334 O O . MET A 1 172 ? -12.508 31.188 7.273 1 92.94 172 MET A O 1
ATOM 1338 N N . PRO A 1 173 ? -14.539 30.906 8.305 1 94 173 PRO A N 1
ATOM 1339 C CA . PRO A 1 173 ? -13.82 30.609 9.547 1 94 173 PRO A CA 1
ATOM 1340 C C . PRO A 1 173 ? -12.922 29.391 9.43 1 94 173 PRO A C 1
ATOM 1342 O O . PRO A 1 173 ? -11.812 29.375 9.969 1 94 173 PRO A O 1
ATOM 1345 N N . TYR A 1 174 ? -13.367 28.344 8.75 1 96.25 174 TYR A N 1
ATOM 1346 C CA . TYR A 1 174 ? -12.539 27.172 8.539 1 96.25 174 TYR A CA 1
ATOM 1347 C C . TYR A 1 174 ? -11.281 27.531 7.75 1 96.25 174 TYR A C 1
ATOM 1349 O O . TYR A 1 174 ? -10.195 27.016 8.047 1 96.25 174 TYR A O 1
ATOM 1357 N N . TYR A 1 175 ? -11.438 28.359 6.754 1 96.5 175 TYR A N 1
ATOM 1358 C CA . TYR A 1 175 ? -10.312 28.828 5.949 1 96.5 175 TYR A CA 1
ATOM 1359 C C . TYR A 1 175 ? -9.211 29.406 6.836 1 96.5 175 TYR A C 1
ATOM 1361 O O . TYR A 1 175 ? -8.039 29.031 6.707 1 96.5 175 TYR A O 1
ATOM 1369 N N . TYR A 1 176 ? -9.578 30.266 7.75 1 96 176 TYR A N 1
ATOM 1370 C CA . TYR A 1 176 ? -8.609 30.922 8.602 1 96 176 TYR A CA 1
ATOM 1371 C C . TYR A 1 176 ? -7.984 29.953 9.594 1 96 176 TYR A C 1
ATOM 1373 O O . TYR A 1 176 ? -6.793 30.047 9.898 1 96 176 TYR A O 1
ATOM 1381 N N . ILE A 1 177 ? -8.789 29.031 10.094 1 96.94 177 ILE A N 1
ATOM 1382 C CA . ILE A 1 177 ? -8.273 28.062 11.055 1 96.94 177 ILE A CA 1
ATOM 1383 C C . ILE A 1 177 ? -7.234 27.172 10.383 1 96.94 177 ILE A C 1
ATOM 1385 O O . ILE A 1 177 ? -6.129 26.984 10.898 1 96.94 177 ILE A O 1
ATOM 1389 N N . PHE A 1 178 ? -7.562 26.609 9.18 1 98 178 PHE A N 1
ATOM 1390 C CA . PHE A 1 178 ? -6.617 25.766 8.453 1 98 178 PHE A CA 1
ATOM 1391 C C . PHE A 1 178 ? -5.387 26.562 8.039 1 98 178 PHE A C 1
ATOM 1393 O O . PHE A 1 178 ? -4.273 26.047 8.039 1 98 178 PHE A O 1
ATOM 1400 N N . LEU A 1 179 ? -5.578 27.859 7.684 1 97.38 179 LEU A N 1
ATOM 1401 C CA . LEU A 1 179 ? -4.465 28.719 7.305 1 97.38 179 LEU A CA 1
ATOM 1402 C C . LEU A 1 179 ? -3.508 28.922 8.477 1 97.38 179 LEU A C 1
ATOM 1404 O O . LEU A 1 179 ? -2.287 28.859 8.305 1 97.38 179 LEU A O 1
ATOM 1408 N N . VAL A 1 180 ? -4.062 29.172 9.625 1 96.81 180 VAL A N 1
ATOM 1409 C CA . VAL A 1 180 ? -3.24 29.375 10.805 1 96.81 180 VAL A CA 1
ATOM 1410 C C . VAL A 1 180 ? -2.441 28.109 11.109 1 96.81 180 VAL A C 1
ATOM 1412 O O . VAL A 1 180 ? -1.241 28.172 11.383 1 96.81 180 VAL A O 1
ATOM 1415 N N . PHE A 1 181 ? -3.107 26.938 11.055 1 97.56 181 PHE A N 1
ATOM 1416 C CA . PHE A 1 181 ? -2.412 25.672 11.281 1 97.56 181 PHE A CA 1
ATOM 1417 C C . PHE A 1 181 ? -1.323 25.453 10.242 1 97.56 181 PHE A C 1
ATOM 1419 O O . PHE A 1 181 ? -0.245 24.953 10.555 1 97.56 181 PHE A O 1
ATOM 1426 N N . PHE A 1 182 ? -1.646 25.797 9.008 1 97.94 182 PHE A N 1
ATOM 1427 C CA . PHE A 1 182 ? -0.688 25.703 7.914 1 97.94 182 PHE A CA 1
ATOM 1428 C C . PHE A 1 182 ? 0.543 26.547 8.195 1 97.94 182 PHE A C 1
ATOM 1430 O O . PHE A 1 182 ? 1.675 26.078 8.086 1 97.94 182 PHE A O 1
ATOM 1437 N N . ILE A 1 183 ? 0.391 27.797 8.617 1 96.56 183 ILE A N 1
ATOM 1438 C CA . ILE A 1 183 ? 1.486 28.734 8.883 1 96.56 183 ILE A CA 1
ATOM 1439 C C . ILE A 1 183 ? 2.301 28.234 10.078 1 96.56 183 ILE A C 1
ATOM 1441 O O . ILE A 1 183 ? 3.533 28.219 10.031 1 96.56 183 ILE A O 1
ATOM 1445 N N . ILE A 1 184 ? 1.625 27.797 11.117 1 96.94 184 ILE A N 1
ATOM 1446 C CA . ILE A 1 184 ? 2.303 27.312 12.32 1 96.94 184 ILE A CA 1
ATOM 1447 C C . ILE A 1 184 ? 3.15 26.094 11.977 1 96.94 184 ILE A C 1
ATOM 1449 O O . ILE A 1 184 ? 4.32 26.016 12.367 1 96.94 184 ILE A O 1
ATOM 1453 N N . THR A 1 185 ? 2.537 25.156 11.258 1 97.62 185 THR A N 1
ATOM 1454 C CA . THR A 1 185 ? 3.258 23.938 10.906 1 97.62 185 THR A CA 1
ATOM 1455 C C . THR A 1 185 ? 4.461 24.266 10.023 1 97.62 185 THR A C 1
ATOM 1457 O O . THR A 1 185 ? 5.543 23.703 10.219 1 97.62 185 THR A O 1
ATOM 1460 N N . PHE A 1 186 ? 4.23 25.109 9.055 1 95.88 186 PHE A N 1
ATOM 1461 C CA . PHE A 1 186 ? 5.336 25.516 8.188 1 95.88 186 PHE A CA 1
ATOM 1462 C C . PHE A 1 186 ? 6.48 26.094 9.008 1 95.88 186 PHE A C 1
ATOM 1464 O O . PHE A 1 186 ? 7.641 25.734 8.805 1 95.88 186 PHE A O 1
ATOM 1471 N N . PHE A 1 187 ? 6.129 26.984 9.875 1 95 187 PHE A N 1
ATOM 1472 C CA . PHE A 1 187 ? 7.137 27.641 10.695 1 95 187 PHE A CA 1
ATOM 1473 C C . PHE A 1 187 ? 7.844 26.641 11.594 1 95 187 PHE A C 1
ATOM 1475 O O . PHE A 1 187 ? 9.062 26.672 11.742 1 95 187 PHE A O 1
ATOM 1482 N N . LEU A 1 188 ? 7.105 25.719 12.172 1 96.62 188 LEU A N 1
ATOM 1483 C CA . LEU A 1 188 ? 7.68 24.719 13.07 1 96.62 188 LEU A CA 1
ATOM 1484 C C . LEU A 1 188 ? 8.625 23.781 12.312 1 96.62 188 LEU A C 1
ATOM 1486 O O . LEU A 1 188 ? 9.703 23.453 12.805 1 96.62 188 LEU A O 1
ATOM 1490 N N . VAL A 1 189 ? 8.234 23.359 11.156 1 97.12 189 VAL A N 1
ATOM 1491 C CA . VAL A 1 189 ? 9.062 22.453 10.367 1 97.12 189 VAL A CA 1
ATOM 1492 C C . VAL A 1 189 ? 10.281 23.203 9.836 1 97.12 189 VAL A C 1
ATOM 1494 O O . VAL A 1 189 ? 11.375 22.641 9.742 1 97.12 189 VAL A O 1
ATOM 1497 N N . TRP A 1 190 ? 10.047 24.469 9.492 1 94.38 190 TRP A N 1
ATOM 1498 C CA . TRP A 1 190 ? 11.164 25.312 9.078 1 94.38 190 TRP A CA 1
ATOM 1499 C C . TRP A 1 190 ? 12.188 25.453 10.203 1 94.38 190 TRP A C 1
ATOM 1501 O O . TRP A 1 190 ? 13.391 25.328 9.969 1 94.38 190 TRP A O 1
ATOM 1511 N N . LEU A 1 191 ? 11.727 25.719 11.391 1 95.69 191 LEU A N 1
ATOM 1512 C CA . LEU A 1 191 ? 12.602 25.812 12.555 1 95.69 191 LEU A CA 1
ATOM 1513 C C . LEU A 1 191 ? 13.297 24.484 12.805 1 95.69 191 LEU A C 1
ATOM 1515 O O . LEU A 1 191 ? 14.484 24.438 13.141 1 95.69 191 LEU A O 1
ATOM 1519 N N . LEU A 1 192 ? 12.562 23.406 12.609 1 96.31 192 LEU A N 1
ATOM 1520 C CA . LEU A 1 192 ? 13.117 22.062 12.789 1 96.31 192 LEU A CA 1
ATOM 1521 C C . LEU A 1 192 ? 14.242 21.812 11.789 1 96.31 192 LEU A C 1
ATOM 1523 O O . LEU A 1 192 ? 15.281 21.25 12.148 1 96.31 192 LEU A O 1
ATOM 1527 N N . SER A 1 193 ? 14.078 22.188 10.609 1 94.19 193 SER A N 1
ATOM 1528 C CA . SER A 1 193 ? 15.039 21.938 9.539 1 94.19 193 SER A CA 1
ATOM 1529 C C . SER A 1 193 ? 16.344 22.672 9.789 1 94.19 193 SER A C 1
ATOM 1531 O O . SER A 1 193 ? 17.406 22.25 9.297 1 94.19 193 SER A O 1
ATOM 1533 N N . ARG A 1 194 ? 16.281 23.719 10.617 1 93 194 ARG A N 1
ATOM 1534 C CA . ARG A 1 194 ? 17.469 24.531 10.875 1 93 194 ARG A CA 1
ATOM 1535 C C . ARG A 1 194 ? 18.016 24.266 12.266 1 93 194 ARG A C 1
ATOM 1537 O O . ARG A 1 194 ? 19.031 24.844 12.664 1 93 194 ARG A O 1
ATOM 1544 N N . SER A 1 195 ? 17.484 23.391 12.906 1 95.88 195 SER A N 1
ATOM 1545 C CA . SER A 1 195 ? 17.891 23.078 14.266 1 95.88 195 SER A CA 1
ATOM 1546 C C . SER A 1 195 ? 18.906 21.938 14.289 1 95.88 195 SER A C 1
ATOM 1548 O O . SER A 1 195 ? 19.219 21.359 13.25 1 95.88 195 SER A O 1
ATOM 1550 N N . LYS A 1 196 ? 19.453 21.688 15.492 1 95.81 196 LYS A N 1
ATOM 1551 C CA . LYS A 1 196 ? 20.359 20.562 15.703 1 95.81 196 LYS A CA 1
ATOM 1552 C C . LYS A 1 196 ? 19.688 19.234 15.406 1 95.81 196 LYS A C 1
ATOM 1554 O O . LYS A 1 196 ? 20.297 18.328 14.828 1 95.81 196 LYS A O 1
ATOM 1559 N N . LEU A 1 197 ? 18.422 19.219 15.758 1 96.38 197 LEU A N 1
ATOM 1560 C CA . LEU A 1 197 ? 17.672 18 15.508 1 96.38 197 LEU A CA 1
ATOM 1561 C C . LEU A 1 197 ? 17.547 17.734 14.008 1 96.38 197 LEU A C 1
ATOM 1563 O O . LEU A 1 197 ? 17.719 16.594 13.562 1 96.38 197 LEU A O 1
ATOM 1567 N N . GLY A 1 198 ? 17.203 18.75 13.266 1 95.62 198 GLY A N 1
ATOM 1568 C CA . GLY A 1 198 ? 17.109 18.609 11.82 1 95.62 198 GLY A CA 1
ATOM 1569 C C . GLY A 1 198 ? 18.406 18.109 11.188 1 95.62 198 GLY A C 1
ATOM 1570 O O . GLY A 1 198 ? 18.375 17.25 10.297 1 95.62 198 GLY A O 1
ATOM 1571 N N . TYR A 1 199 ? 19.516 18.562 11.664 1 93.81 199 TYR A N 1
ATOM 1572 C CA . TYR A 1 199 ? 20.812 18.141 11.164 1 93.81 199 TYR A CA 1
ATOM 1573 C C . TYR A 1 199 ? 21.094 16.688 11.508 1 93.81 199 TYR A C 1
ATOM 1575 O O . TYR A 1 199 ? 21.594 15.938 10.672 1 93.81 199 TYR A O 1
ATOM 1583 N N . ARG A 1 200 ? 20.781 16.391 12.656 1 95.56 200 ARG A N 1
ATOM 1584 C CA . ARG A 1 200 ? 21 15.008 13.078 1 95.56 200 ARG A CA 1
ATOM 1585 C C . ARG A 1 200 ? 20.109 14.039 12.289 1 95.56 200 ARG A C 1
ATOM 1587 O O . ARG A 1 200 ? 20.547 12.938 11.953 1 95.56 200 ARG A O 1
ATOM 1594 N N . LEU A 1 201 ? 18.906 14.469 11.969 1 96.12 201 LEU A N 1
ATOM 1595 C CA . LEU A 1 201 ? 18.016 13.641 11.18 1 96.12 201 LEU A CA 1
ATOM 1596 C C . LEU A 1 201 ? 18.562 13.43 9.773 1 96.12 201 LEU A C 1
ATOM 1598 O O . LEU A 1 201 ? 18.547 12.312 9.25 1 96.12 201 LEU A O 1
ATOM 1602 N N . ARG A 1 202 ? 19.078 14.43 9.227 1 94.88 202 ARG A N 1
ATOM 1603 C CA . ARG A 1 202 ? 19.641 14.336 7.887 1 94.88 202 ARG A CA 1
ATOM 1604 C C . ARG A 1 202 ? 20.891 13.461 7.887 1 94.88 202 ARG A C 1
ATOM 1606 O O . ARG A 1 202 ? 21.141 12.734 6.926 1 94.88 202 ARG A O 1
ATOM 1613 N N . ALA A 1 203 ? 21.688 13.578 8.922 1 93.75 203 ALA A N 1
ATOM 1614 C CA . ALA A 1 203 ? 22.859 12.727 9.055 1 93.75 203 ALA A CA 1
ATOM 1615 C C . ALA A 1 203 ? 22.469 11.25 9.102 1 93.75 203 ALA A C 1
ATOM 1617 O O . ALA A 1 203 ? 23.109 10.414 8.469 1 93.75 203 ALA A O 1
ATOM 1618 N N . VAL A 1 204 ? 21.422 11.008 9.844 1 92.88 204 VAL A N 1
ATOM 1619 C CA . VAL A 1 204 ? 20.906 9.648 9.969 1 92.88 204 VAL A CA 1
ATOM 1620 C C . VAL A 1 204 ? 20.406 9.156 8.609 1 92.88 204 VAL A C 1
ATOM 1622 O O . VAL A 1 204 ? 20.609 7.992 8.25 1 92.88 204 VAL A O 1
ATOM 1625 N N . ARG A 1 205 ? 19.75 10 7.898 1 92.06 205 ARG A N 1
ATOM 1626 C CA . ARG A 1 205 ? 19.188 9.672 6.59 1 92.06 205 ARG A CA 1
ATOM 1627 C C . ARG A 1 205 ? 20.297 9.406 5.578 1 92.06 205 ARG A C 1
ATOM 1629 O O . ARG A 1 205 ? 20.266 8.406 4.852 1 92.06 205 ARG A O 1
ATOM 1636 N N . ASP A 1 206 ? 21.312 10.227 5.578 1 91.44 206 ASP A N 1
ATOM 1637 C CA . ASP A 1 206 ? 22.312 10.211 4.512 1 91.44 206 ASP A CA 1
ATOM 1638 C C . ASP A 1 206 ? 23.344 9.102 4.734 1 91.44 206 ASP A C 1
ATOM 1640 O O . ASP A 1 206 ? 23.75 8.438 3.787 1 91.44 206 ASP A O 1
ATOM 1644 N N . ASP A 1 207 ? 23.75 8.938 5.973 1 92.88 207 ASP A N 1
ATOM 1645 C CA . ASP A 1 207 ? 24.734 7.914 6.293 1 92.88 207 ASP A CA 1
ATOM 1646 C C . ASP A 1 207 ? 24.562 7.41 7.723 1 92.88 207 ASP A C 1
ATOM 1648 O O . ASP A 1 207 ? 25.25 7.867 8.633 1 92.88 207 ASP A O 1
ATOM 1652 N N . PRO A 1 208 ? 23.719 6.395 7.758 1 89.81 208 PRO A N 1
ATOM 1653 C CA . PRO A 1 208 ? 23.453 5.883 9.102 1 89.81 208 PRO A CA 1
ATOM 1654 C C . PRO A 1 208 ? 24.719 5.344 9.789 1 89.81 208 PRO A C 1
ATOM 1656 O O . PRO A 1 208 ? 24.844 5.445 11.008 1 89.81 208 PRO A O 1
ATOM 1659 N N . GLN A 1 209 ? 25.641 4.785 9.055 1 90.44 209 GLN A N 1
ATOM 1660 C CA . GLN A 1 209 ? 26.875 4.246 9.625 1 90.44 209 GLN A CA 1
ATOM 1661 C C . GLN A 1 209 ? 27.766 5.363 10.148 1 90.44 209 GLN A C 1
ATOM 1663 O O . GLN A 1 209 ? 28.344 5.242 11.234 1 90.44 209 GLN A O 1
ATOM 1668 N N . ALA A 1 210 ? 27.844 6.387 9.359 1 91.38 210 ALA A N 1
ATOM 1669 C CA . ALA A 1 210 ? 28.641 7.539 9.797 1 91.38 210 ALA A CA 1
ATOM 1670 C C . ALA A 1 210 ? 28.016 8.188 11.031 1 91.38 210 ALA A C 1
ATOM 1672 O O . ALA A 1 210 ? 28.734 8.609 11.938 1 91.38 210 ALA A O 1
ATOM 1673 N N . ALA A 1 211 ? 26.75 8.219 11.039 1 92.25 211 ALA A N 1
ATOM 1674 C CA . ALA A 1 211 ? 26.062 8.781 12.195 1 92.25 211 ALA A CA 1
ATOM 1675 C C . ALA A 1 211 ? 26.359 7.973 13.453 1 92.25 211 ALA A C 1
ATOM 1677 O O . ALA A 1 211 ? 26.625 8.539 14.523 1 92.25 211 ALA A O 1
ATOM 1678 N N . LEU A 1 212 ? 26.375 6.688 13.305 1 90.56 212 LEU A N 1
ATOM 1679 C CA . LEU A 1 212 ? 26.672 5.797 14.422 1 90.56 212 LEU A CA 1
ATOM 1680 C C . LEU A 1 212 ? 28.094 6.016 14.93 1 90.56 212 LEU A C 1
ATOM 1682 O O . LEU A 1 212 ? 28.344 5.949 16.125 1 90.56 212 LEU A O 1
ATOM 1686 N N . SER A 1 213 ? 28.922 6.223 14.039 1 92.62 213 SER A N 1
ATOM 1687 C CA . SER A 1 213 ? 30.312 6.469 14.406 1 92.62 213 SER A CA 1
ATOM 1688 C C . SER A 1 213 ? 30.453 7.75 15.219 1 92.62 213 SER A C 1
ATOM 1690 O O . SER A 1 213 ? 31.406 7.902 15.984 1 92.62 213 SER A O 1
ATOM 1692 N N . LEU A 1 214 ? 29.547 8.68 15.07 1 92.94 214 LEU A N 1
ATOM 1693 C CA . LEU A 1 214 ? 29.531 9.922 15.836 1 92.94 214 LEU A CA 1
ATOM 1694 C C . LEU A 1 214 ? 28.672 9.781 17.094 1 92.94 214 LEU A C 1
ATOM 1696 O O . LEU A 1 214 ? 28.312 10.781 17.719 1 92.94 214 LEU A O 1
ATOM 1700 N N . CYS A 1 215 ? 28.281 8.539 17.406 1 91.25 215 CYS A N 1
ATOM 1701 C CA . CYS A 1 215 ? 27.547 8.156 18.594 1 91.25 215 CYS A CA 1
ATOM 1702 C C . CYS A 1 215 ? 26.109 8.68 18.547 1 91.25 215 CYS A C 1
ATOM 1704 O O . CYS A 1 215 ? 25.531 8.992 19.594 1 91.25 215 CYS A O 1
ATOM 1706 N N . ILE A 1 216 ? 25.688 8.938 17.406 1 91.94 216 ILE A N 1
ATOM 1707 C CA . ILE A 1 216 ? 24.281 9.289 17.234 1 91.94 216 ILE A CA 1
ATOM 1708 C C . ILE A 1 216 ? 23.438 8.023 17.188 1 91.94 216 ILE A C 1
ATOM 1710 O O . ILE A 1 216 ? 23.703 7.117 16.406 1 91.94 216 ILE A O 1
ATOM 1714 N N . ASN A 1 217 ? 22.469 8.008 18.125 1 93.12 217 ASN A N 1
ATOM 1715 C CA . ASN A 1 217 ? 21.578 6.852 18.125 1 93.12 217 ASN A CA 1
ATOM 1716 C C . ASN A 1 217 ? 20.562 6.922 16.984 1 93.12 217 ASN A C 1
ATOM 1718 O O . ASN A 1 217 ? 19.531 7.602 17.109 1 93.12 217 ASN A O 1
ATOM 1722 N N . VAL A 1 218 ? 20.734 6.219 15.977 1 92.69 218 VAL A N 1
ATOM 1723 C CA . VAL A 1 218 ? 19.969 6.285 14.734 1 92.69 218 VAL A CA 1
ATOM 1724 C C . VAL A 1 218 ? 18.5 5.953 15.008 1 92.69 218 VAL A C 1
ATOM 1726 O O . VAL A 1 218 ? 17.609 6.688 14.586 1 92.69 218 VAL A O 1
ATOM 1729 N N . SER A 1 219 ? 18.203 4.953 15.805 1 91.25 219 SER A N 1
ATOM 1730 C CA . SER A 1 219 ? 16.844 4.504 16.078 1 91.25 219 SER A CA 1
ATOM 1731 C C . SER A 1 219 ? 16.047 5.57 16.828 1 91.25 219 SER A C 1
ATOM 1733 O O . SER A 1 219 ? 14.891 5.82 16.5 1 91.25 219 SER A O 1
ATOM 1735 N N . ASN A 1 220 ? 16.672 6.188 17.75 1 94.25 220 ASN A N 1
ATOM 1736 C CA . ASN A 1 220 ? 15.992 7.203 18.562 1 94.25 220 ASN A CA 1
ATOM 1737 C C . ASN A 1 220 ? 15.57 8.398 17.719 1 94.25 220 ASN A C 1
ATOM 1739 O O . ASN A 1 220 ? 14.469 8.922 17.875 1 94.25 220 ASN A O 1
ATOM 1743 N N . TYR A 1 221 ? 16.438 8.789 16.875 1 95.06 221 TYR A N 1
ATOM 1744 C CA . TYR A 1 221 ? 16.141 9.961 16.062 1 95.06 221 TYR A CA 1
ATOM 1745 C C . TYR A 1 221 ? 15.055 9.641 15.031 1 95.06 221 TYR A C 1
ATOM 1747 O O . TYR A 1 221 ? 14.234 10.492 14.695 1 95.06 221 TYR A O 1
ATOM 1755 N N . LYS A 1 222 ? 15.047 8.469 14.539 1 95.31 222 LYS A N 1
ATOM 1756 C CA . LYS A 1 222 ? 13.969 8.055 13.648 1 95.31 222 LYS A CA 1
ATOM 1757 C C . LYS A 1 222 ? 12.625 8.055 14.383 1 95.31 222 LYS A C 1
ATOM 1759 O O . LYS A 1 222 ? 11.609 8.477 13.82 1 95.31 222 LYS A O 1
ATOM 1764 N N . ILE A 1 223 ? 12.703 7.633 15.633 1 96.5 223 ILE A N 1
ATOM 1765 C CA . ILE A 1 223 ? 11.484 7.613 16.438 1 96.5 223 ILE A CA 1
ATOM 1766 C C . ILE A 1 223 ? 11.016 9.039 16.688 1 96.5 223 ILE A C 1
ATOM 1768 O O . ILE A 1 223 ? 9.82 9.336 16.594 1 96.5 223 ILE A O 1
ATOM 1772 N N . ILE A 1 224 ? 11.922 9.875 16.984 1 97.31 224 ILE A N 1
ATOM 1773 C CA . ILE A 1 224 ? 11.594 11.273 17.25 1 97.31 224 ILE A CA 1
ATOM 1774 C C . ILE A 1 224 ? 10.938 11.883 16.016 1 97.31 224 ILE A C 1
ATOM 1776 O O . ILE A 1 224 ? 9.914 12.57 16.109 1 97.31 224 ILE A O 1
ATOM 1780 N N . ALA A 1 225 ? 11.516 11.633 14.867 1 97.56 225 ALA A N 1
ATOM 1781 C CA . ALA A 1 225 ? 10.953 12.133 13.617 1 97.56 225 ALA A CA 1
ATOM 1782 C C . ALA A 1 225 ? 9.539 11.594 13.398 1 97.56 225 ALA A C 1
ATOM 1784 O O . ALA A 1 225 ? 8.648 12.336 12.977 1 97.56 225 ALA A O 1
ATOM 1785 N N . TYR A 1 226 ? 9.352 10.344 13.727 1 97.81 226 TYR A N 1
ATOM 1786 C CA . TYR A 1 226 ? 8.055 9.703 13.539 1 97.81 226 TYR A CA 1
ATOM 1787 C C . TYR A 1 226 ? 7.008 10.297 14.469 1 97.81 226 TYR A C 1
ATOM 1789 O O . TYR A 1 226 ? 5.875 10.547 14.055 1 97.81 226 TYR A O 1
ATOM 1797 N N . VAL A 1 227 ? 7.387 10.555 15.672 1 98.44 227 VAL A N 1
ATOM 1798 C CA . VAL A 1 227 ? 6.496 11.125 16.672 1 98.44 227 VAL A CA 1
ATOM 1799 C C . VAL A 1 227 ? 6.09 12.539 16.25 1 98.44 227 VAL A C 1
ATOM 1801 O O . VAL A 1 227 ? 4.906 12.883 16.281 1 98.44 227 VAL A O 1
ATOM 1804 N N . ILE A 1 228 ? 7.031 13.336 15.828 1 98.5 228 ILE A N 1
ATOM 1805 C CA . ILE A 1 228 ? 6.746 14.695 15.383 1 98.5 228 ILE A CA 1
ATOM 1806 C C . ILE A 1 228 ? 5.805 14.656 14.18 1 98.5 228 ILE A C 1
ATOM 1808 O O . ILE A 1 228 ? 4.836 15.422 14.117 1 98.5 228 ILE A O 1
ATOM 1812 N N . SER A 1 229 ? 6.098 13.758 13.266 1 98.56 229 SER A N 1
ATOM 1813 C CA . SER A 1 229 ? 5.281 13.586 12.07 1 98.56 229 SER A CA 1
ATOM 1814 C C . SER A 1 229 ? 3.842 13.227 12.422 1 98.56 229 SER A C 1
ATOM 1816 O O . SER A 1 229 ? 2.9 13.82 11.898 1 98.56 229 SER A O 1
ATOM 1818 N N . ALA A 1 230 ? 3.67 12.328 13.367 1 98.62 230 ALA A N 1
ATOM 1819 C CA . ALA A 1 230 ? 2.35 11.875 13.789 1 98.62 230 ALA A CA 1
ATOM 1820 C C . ALA A 1 230 ? 1.574 12.992 14.477 1 98.62 230 ALA A C 1
ATOM 1822 O O . ALA A 1 230 ? 0.378 13.172 14.227 1 98.62 230 ALA A O 1
ATOM 1823 N N . MET A 1 231 ? 2.258 13.742 15.25 1 98.69 231 MET A N 1
ATOM 1824 C CA . MET A 1 231 ? 1.622 14.805 16.031 1 98.69 231 MET A CA 1
ATOM 1825 C C . MET A 1 231 ? 1.186 15.953 15.125 1 98.69 231 MET A C 1
ATOM 1827 O O . MET A 1 231 ? 0.219 16.656 15.43 1 98.69 231 MET A O 1
ATOM 1831 N N . ILE A 1 232 ? 1.867 16.141 14.023 1 98.62 232 ILE A N 1
ATOM 1832 C CA . ILE A 1 232 ? 1.496 17.188 13.07 1 98.62 232 ILE A CA 1
ATOM 1833 C C . ILE A 1 232 ? 0.333 16.703 12.203 1 98.62 232 ILE A C 1
ATOM 1835 O O . ILE A 1 232 ? -0.541 17.484 11.836 1 98.62 232 ILE A O 1
ATOM 1839 N N . MET A 1 233 ? 0.209 15.391 11.945 1 98.69 233 MET A N 1
ATOM 1840 C CA . MET A 1 233 ? -0.818 14.805 11.086 1 98.69 233 MET A CA 1
ATOM 1841 C C . MET A 1 233 ? -2.172 14.789 11.789 1 98.69 233 MET A C 1
ATOM 1843 O O . MET A 1 233 ? -3.201 15.055 11.164 1 98.69 233 MET A O 1
ATOM 1847 N N . ALA A 1 234 ? -2.182 14.578 13.055 1 98.75 234 ALA A N 1
ATOM 1848 C CA . ALA A 1 234 ? -3.387 14.305 13.836 1 98.75 234 ALA A CA 1
ATOM 1849 C C . ALA A 1 234 ? -4.332 15.508 13.82 1 98.75 234 ALA A C 1
ATOM 1851 O O . ALA A 1 234 ? -5.539 15.352 13.625 1 98.75 234 ALA A O 1
ATOM 1852 N N . PRO A 1 235 ? -3.834 16.734 13.984 1 98.62 235 PRO A N 1
ATOM 1853 C CA . PRO A 1 235 ? -4.738 17.891 13.969 1 98.62 235 PRO A CA 1
ATOM 1854 C C . PRO A 1 235 ? -5.5 18.016 12.656 1 98.62 235 PRO A C 1
ATOM 1856 O O . PRO A 1 235 ? -6.629 18.516 12.633 1 98.62 235 PRO A O 1
ATOM 1859 N N . MET A 1 236 ? -4.922 17.609 11.57 1 98.62 236 MET A N 1
ATOM 1860 C CA . MET A 1 236 ? -5.605 17.688 10.281 1 98.62 236 MET A CA 1
ATOM 1861 C C . MET A 1 236 ? -6.793 16.734 10.242 1 98.62 236 MET A C 1
ATOM 1863 O O . MET A 1 236 ? -7.84 17.062 9.68 1 98.62 236 MET A O 1
ATOM 1867 N N . GLY A 1 237 ? -6.602 15.555 10.836 1 98.19 237 GLY A N 1
ATOM 1868 C CA . GLY A 1 237 ? -7.742 14.664 10.977 1 98.19 237 GLY A CA 1
ATOM 1869 C C . GLY A 1 237 ? -8.852 15.234 11.836 1 98.19 237 GLY A C 1
ATOM 1870 O O . GLY A 1 237 ? -10.031 15.109 11.508 1 98.19 237 GLY A O 1
ATOM 1871 N N . SER A 1 238 ? -8.445 15.867 12.898 1 97.94 238 SER A N 1
ATOM 1872 C CA . SER A 1 238 ? -9.391 16.484 13.82 1 97.94 238 SER A CA 1
ATOM 1873 C C . SER A 1 238 ? -10.195 17.594 13.141 1 97.94 238 SER A C 1
ATOM 1875 O O . SER A 1 238 ? -11.422 17.625 13.242 1 97.94 238 SER A O 1
ATOM 1877 N N . LEU A 1 239 ? -9.492 18.484 12.484 1 97.88 239 LEU A N 1
ATOM 1878 C CA . LEU A 1 239 ? -10.148 19.609 11.828 1 97.88 239 LEU A CA 1
ATOM 1879 C C . LEU A 1 239 ? -11.031 19.125 10.68 1 97.88 239 LEU A C 1
ATOM 1881 O O . LEU A 1 239 ? -12.117 19.672 10.453 1 97.88 239 LEU A O 1
ATOM 1885 N N . PHE A 1 240 ? -10.602 18.125 10.031 1 97.38 240 PHE A N 1
ATOM 1886 C CA . PHE A 1 240 ? -11.375 17.547 8.938 1 97.38 240 PHE A CA 1
ATOM 1887 C C . PHE A 1 240 ? -12.695 17 9.461 1 97.38 240 PHE A C 1
ATOM 1889 O O . PHE A 1 240 ? -13.742 17.172 8.828 1 97.38 240 PHE A O 1
ATOM 1896 N N . ALA A 1 241 ? -12.609 16.328 10.562 1 96.31 241 ALA A N 1
ATOM 1897 C CA . ALA A 1 241 ? -13.812 15.742 11.164 1 96.31 241 ALA A CA 1
ATOM 1898 C C . ALA A 1 241 ? -14.844 16.828 11.484 1 96.31 241 ALA A C 1
ATOM 1900 O O . ALA A 1 241 ? -16.047 16.625 11.273 1 96.31 241 ALA A O 1
ATOM 1901 N N . GLN A 1 242 ? -14.391 17.938 11.953 1 94.88 242 GLN A N 1
ATOM 1902 C CA . GLN A 1 242 ? -15.297 19.016 12.312 1 94.88 242 GLN A CA 1
ATOM 1903 C C . GLN A 1 242 ? -15.781 19.766 11.07 1 94.88 242 GLN A C 1
ATOM 1905 O O . GLN A 1 242 ? -16.797 20.453 11.117 1 94.88 242 GLN A O 1
ATOM 1910 N N . TYR A 1 243 ? -15.008 19.641 10.031 1 94.81 243 TYR A N 1
ATOM 1911 C CA . TYR A 1 243 ? -15.367 20.297 8.773 1 94.81 243 TYR A CA 1
ATOM 1912 C C . TYR A 1 243 ? -16.453 19.5 8.047 1 94.81 243 TYR A C 1
ATOM 1914 O O . TYR A 1 243 ? -17.391 20.094 7.52 1 94.81 243 TYR A O 1
ATOM 1922 N N . ILE A 1 244 ? -16.359 18.172 8.102 1 92.5 244 ILE A N 1
ATOM 1923 C CA . ILE A 1 244 ? -17.297 17.344 7.355 1 92.5 244 ILE A CA 1
ATOM 1924 C C . ILE A 1 244 ? -18.422 16.859 8.281 1 92.5 244 ILE A C 1
ATOM 1926 O O . ILE A 1 244 ? -19.516 16.547 7.82 1 92.5 244 ILE A O 1
ATOM 1930 N N . LEU A 1 245 ? -18.234 16.688 9.531 1 92.94 245 LEU A N 1
ATOM 1931 C CA . LEU A 1 245 ? -19.188 16.406 10.609 1 92.94 245 LEU A CA 1
ATOM 1932 C C . LEU A 1 245 ? -19.625 14.945 10.562 1 92.94 245 LEU A C 1
ATOM 1934 O O . LEU A 1 245 ? -20.5 14.539 11.336 1 92.94 245 LEU A O 1
ATOM 1938 N N . ILE A 1 246 ? -19.156 14.141 9.664 1 92.06 246 ILE A N 1
ATOM 1939 C CA . ILE A 1 246 ? -19.406 12.703 9.602 1 92.06 246 ILE A CA 1
ATOM 1940 C C . ILE A 1 246 ? -18.109 11.969 9.281 1 92.06 246 ILE A C 1
ATOM 1942 O O . ILE A 1 246 ? -17.5 12.211 8.242 1 92.06 246 ILE A O 1
ATOM 1946 N N . ILE A 1 247 ? -17.75 11.102 10.211 1 92.56 247 ILE A N 1
ATOM 1947 C CA . ILE A 1 247 ? -16.531 10.359 9.93 1 92.56 247 ILE A CA 1
ATOM 1948 C C . ILE A 1 247 ? -16.797 8.859 10.078 1 92.56 247 ILE A C 1
ATOM 1950 O O . ILE A 1 247 ? -17.625 8.445 10.898 1 92.56 247 ILE A O 1
ATOM 1954 N N . ASP A 1 248 ? -16.219 8.133 9.258 1 93.88 248 ASP A N 1
ATOM 1955 C CA . ASP A 1 248 ? -16.203 6.676 9.336 1 93.88 248 ASP A CA 1
ATOM 1956 C C . ASP A 1 248 ? -14.805 6.129 9.07 1 93.88 248 ASP A C 1
ATOM 1958 O O . ASP A 1 248 ? -13.961 6.82 8.492 1 93.88 248 ASP A O 1
ATOM 1962 N N . PRO A 1 249 ? -14.516 4.953 9.555 1 92.75 249 PRO A N 1
ATOM 1963 C CA . PRO A 1 249 ? -13.164 4.398 9.43 1 92.75 249 PRO A CA 1
ATOM 1964 C C . PRO A 1 249 ? -12.688 4.316 7.977 1 92.75 249 PRO A C 1
ATOM 1966 O O . PRO A 1 249 ? -11.5 4.496 7.703 1 92.75 249 PRO A O 1
ATOM 1969 N N . ASP A 1 250 ? -13.5 4.148 7.039 1 86.38 250 ASP A N 1
ATOM 1970 C CA . ASP A 1 250 ? -13.133 4 5.633 1 86.38 250 ASP A CA 1
ATOM 1971 C C . ASP A 1 250 ? -12.664 5.328 5.043 1 86.38 250 ASP A C 1
ATOM 1973 O O . ASP A 1 250 ? -11.852 5.352 4.117 1 86.38 250 ASP A O 1
ATOM 1977 N N . ARG A 1 251 ? -13.125 6.344 5.645 1 87.75 251 ARG A N 1
ATOM 1978 C CA . ARG A 1 251 ? -12.789 7.664 5.113 1 87.75 251 ARG A CA 1
ATOM 1979 C C . ARG A 1 251 ? -11.523 8.211 5.773 1 87.75 251 ARG A C 1
ATOM 1981 O O . ARG A 1 251 ? -10.68 8.805 5.102 1 87.75 251 ARG A O 1
ATOM 1988 N N . VAL A 1 252 ? -11.438 7.926 7.035 1 93.38 252 VAL A N 1
ATOM 1989 C CA . VAL A 1 252 ? -10.422 8.68 7.758 1 93.38 252 VAL A CA 1
ATOM 1990 C C . VAL A 1 252 ? -9.172 7.824 7.941 1 93.38 252 VAL A C 1
ATOM 1992 O O . VAL A 1 252 ? -8.094 8.344 8.242 1 93.38 252 VAL A O 1
ATOM 1995 N N . PHE A 1 253 ? -9.258 6.531 7.812 1 92.44 253 PHE A N 1
ATOM 1996 C CA . PHE A 1 253 ? -8.102 5.656 7.922 1 92.44 253 PHE A CA 1
ATOM 1997 C C . PHE A 1 253 ? -7.695 5.113 6.555 1 92.44 253 PHE A C 1
ATOM 1999 O O . PHE A 1 253 ? -6.887 4.191 6.461 1 92.44 253 PHE A O 1
ATOM 2006 N N . ASN A 1 254 ? -8.188 5.668 5.586 1 85.88 254 ASN A N 1
ATOM 2007 C CA . ASN A 1 254 ? -7.992 5.18 4.227 1 85.88 254 ASN A CA 1
ATOM 2008 C C . ASN A 1 254 ? -6.531 5.273 3.801 1 85.88 254 ASN A C 1
ATOM 2010 O O . ASN A 1 254 ? -5.852 6.254 4.105 1 85.88 254 ASN A O 1
ATOM 2014 N N . ILE A 1 255 ? -6.043 4.305 3.088 1 82.56 255 ILE A N 1
ATOM 2015 C CA . ILE A 1 255 ? -4.676 4.262 2.586 1 82.56 255 ILE A CA 1
ATOM 2016 C C . ILE A 1 255 ? -4.434 5.441 1.646 1 82.56 255 ILE A C 1
ATOM 2018 O O . ILE A 1 255 ? -3.295 5.879 1.469 1 82.56 255 ILE A O 1
ATOM 2022 N N . GLU A 1 256 ? -5.453 5.934 1.061 1 82.81 256 GLU A N 1
ATOM 2023 C CA . GLU A 1 256 ? -5.355 7.062 0.139 1 82.81 256 GLU A CA 1
ATOM 2024 C C . GLU A 1 256 ? -4.723 8.273 0.817 1 82.81 256 GLU A C 1
ATOM 2026 O O . GLU A 1 256 ? -4.02 9.055 0.173 1 82.81 256 GLU A O 1
ATOM 2031 N N . ILE A 1 257 ? -4.988 8.367 2.105 1 91.25 257 ILE A N 1
ATOM 2032 C CA . ILE A 1 257 ? -4.441 9.484 2.859 1 91.25 257 ILE A CA 1
ATOM 2033 C C . ILE A 1 257 ? -2.914 9.406 2.869 1 91.25 257 ILE A C 1
ATOM 2035 O O . ILE A 1 257 ? -2.232 10.398 2.621 1 91.25 257 ILE A O 1
ATOM 2039 N N . SER A 1 258 ? -2.434 8.227 3.1 1 91.62 258 SER A N 1
ATOM 2040 C CA . SER A 1 258 ? -0.989 8.023 3.141 1 91.62 258 SER A CA 1
ATOM 2041 C C . SER A 1 258 ? -0.366 8.195 1.761 1 91.62 258 SER A C 1
ATOM 2043 O O . SER A 1 258 ? 0.73 8.742 1.634 1 91.62 258 SER A O 1
ATOM 2045 N N . ILE A 1 259 ? -1.041 7.832 0.741 1 84.94 259 ILE A N 1
ATOM 2046 C CA . ILE A 1 259 ? -0.527 7.895 -0.623 1 84.94 259 ILE A CA 1
ATOM 2047 C C . ILE A 1 259 ? -0.487 9.344 -1.095 1 84.94 259 ILE A C 1
ATOM 2049 O O . ILE A 1 259 ? 0.499 9.781 -1.691 1 84.94 259 ILE A O 1
ATOM 2053 N N . ILE A 1 260 ? -1.543 10.055 -0.808 1 89.38 260 ILE A N 1
ATOM 2054 C CA . ILE A 1 260 ? -1.635 11.414 -1.329 1 89.38 260 ILE A CA 1
ATOM 2055 C C . ILE A 1 260 ? -0.548 12.281 -0.699 1 89.38 260 ILE A C 1
ATOM 2057 O O . ILE A 1 260 ? 0.057 13.117 -1.375 1 89.38 260 ILE A O 1
ATOM 2061 N N . VAL A 1 261 ? -0.339 12.094 0.573 1 93.94 261 VAL A N 1
ATOM 2062 C CA . VAL A 1 261 ? 0.669 12.93 1.212 1 93.94 261 VAL A CA 1
ATOM 2063 C C . VAL A 1 261 ? 2.053 12.586 0.668 1 93.94 261 VAL A C 1
ATOM 2065 O O . VAL A 1 261 ? 2.906 13.461 0.517 1 93.94 261 VAL A O 1
ATOM 2068 N N . LEU A 1 262 ? 2.24 11.344 0.444 1 90.5 262 LEU A N 1
ATOM 2069 C CA . LEU A 1 262 ? 3.484 10.906 -0.183 1 90.5 262 LEU A CA 1
ATOM 2070 C C . LEU A 1 262 ? 3.646 11.547 -1.561 1 90.5 262 LEU A C 1
ATOM 2072 O O . LEU A 1 262 ? 4.711 12.078 -1.88 1 90.5 262 LEU A O 1
ATOM 2076 N N . LEU A 1 263 ? 2.629 11.578 -2.357 1 87.81 263 LEU A N 1
ATOM 2077 C CA . LEU A 1 263 ? 2.678 12.094 -3.721 1 87.81 263 LEU A CA 1
ATOM 2078 C C . LEU A 1 263 ? 2.922 13.594 -3.725 1 87.81 263 LEU A C 1
ATOM 2080 O O . LEU A 1 263 ? 3.723 14.094 -4.52 1 87.81 263 LEU A O 1
ATOM 2084 N N . ILE A 1 264 ? 2.215 14.242 -2.848 1 92 264 ILE A N 1
ATOM 2085 C CA . ILE A 1 264 ? 2.354 15.688 -2.746 1 92 264 ILE A CA 1
ATOM 2086 C C . ILE A 1 264 ? 3.801 16.047 -2.406 1 92 264 ILE A C 1
ATOM 2088 O O . ILE A 1 264 ? 4.387 16.938 -3.021 1 92 264 ILE A O 1
ATOM 2092 N N . THR A 1 265 ? 4.348 15.352 -1.504 1 92.94 265 THR A N 1
ATOM 2093 C CA . THR A 1 265 ? 5.695 15.648 -1.041 1 92.94 265 THR A CA 1
ATOM 2094 C C . THR A 1 265 ? 6.723 15.305 -2.115 1 92.94 265 THR A C 1
ATOM 2096 O O . THR A 1 265 ? 7.656 16.078 -2.359 1 92.94 265 THR A O 1
ATOM 2099 N N . VAL A 1 266 ? 6.555 14.211 -2.766 1 86.69 266 VAL A N 1
ATOM 2100 C CA . VAL A 1 266 ? 7.496 13.773 -3.795 1 86.69 266 VAL A CA 1
ATOM 2101 C C . VAL A 1 266 ? 7.402 14.703 -5.004 1 86.69 266 VAL A C 1
ATOM 2103 O O . VAL A 1 266 ? 8.422 15.102 -5.57 1 86.69 266 VAL A O 1
ATOM 2106 N N . LEU A 1 267 ? 6.172 15.023 -5.332 1 86.12 267 LEU A N 1
ATOM 2107 C CA . LEU A 1 267 ? 5.957 15.938 -6.449 1 86.12 267 LEU A CA 1
ATOM 2108 C C . LEU A 1 267 ? 6.602 17.297 -6.172 1 86.12 267 LEU A C 1
ATOM 2110 O O . LEU A 1 267 ? 7.23 17.875 -7.055 1 86.12 267 LEU A O 1
ATOM 2114 N N . GLY A 1 268 ? 6.344 17.766 -5.047 1 89.62 268 GLY A N 1
ATOM 2115 C CA . GLY A 1 268 ? 6.879 19.078 -4.684 1 89.62 268 GLY A CA 1
ATOM 2116 C C . GLY A 1 268 ? 8.383 19.062 -4.48 1 89.62 268 GLY A C 1
ATOM 2117 O O . GLY A 1 268 ? 9.07 20 -4.883 1 89.62 268 GLY A O 1
ATOM 2118 N N . GLY A 1 269 ? 8.906 18.078 -3.781 1 88.44 269 GLY A N 1
ATOM 2119 C CA . GLY A 1 269 ? 10.305 17.953 -3.426 1 88.44 269 GLY A CA 1
ATOM 2120 C C . GLY A 1 269 ? 10.523 17.422 -2.021 1 88.44 269 GLY A C 1
ATOM 2121 O O . GLY A 1 269 ? 10.406 18.156 -1.046 1 88.44 269 GLY A O 1
ATOM 2122 N N . ILE A 1 270 ? 10.891 16.188 -1.931 1 89.31 270 ILE A N 1
ATOM 2123 C CA . ILE A 1 270 ? 11.094 15.531 -0.644 1 89.31 270 ILE A CA 1
ATOM 2124 C C . ILE A 1 270 ? 12.328 16.109 0.04 1 89.31 270 ILE A C 1
ATOM 2126 O O . ILE A 1 270 ? 13.344 16.375 -0.613 1 89.31 270 ILE A O 1
ATOM 2130 N N . GLY A 1 271 ? 12.266 16.391 1.325 1 91.62 271 GLY A N 1
ATOM 2131 C CA . GLY A 1 271 ? 13.406 16.875 2.08 1 91.62 271 GLY A CA 1
ATOM 2132 C C . GLY A 1 271 ? 13.477 18.391 2.135 1 91.62 271 GLY A C 1
ATOM 2133 O O . GLY A 1 271 ? 14.219 18.953 2.945 1 91.62 271 GLY A O 1
ATOM 2134 N N . ASN A 1 272 ? 12.719 19 1.268 1 92.31 272 ASN A N 1
ATOM 2135 C CA . ASN A 1 272 ? 12.648 20.453 1.258 1 92.31 272 ASN A CA 1
ATOM 2136 C C . ASN A 1 272 ? 11.391 20.969 1.948 1 92.31 272 ASN A C 1
ATOM 2138 O O . ASN A 1 272 ? 10.305 20.422 1.739 1 92.31 272 ASN A O 1
ATOM 2142 N N . VAL A 1 273 ? 11.602 22 2.752 1 92.94 273 VAL A N 1
ATOM 2143 C CA . VAL A 1 273 ? 10.484 22.516 3.543 1 92.94 273 VAL A CA 1
ATOM 2144 C C . VAL A 1 273 ? 9.43 23.125 2.617 1 92.94 273 VAL A C 1
ATOM 2146 O O . VAL A 1 273 ? 8.242 23.109 2.938 1 92.94 273 VAL A O 1
ATOM 2149 N N . TRP A 1 274 ? 9.75 23.531 1.413 1 92.38 274 TRP A N 1
ATOM 2150 C CA . TRP A 1 274 ? 8.828 24.156 0.473 1 92.38 274 TRP A CA 1
ATOM 2151 C C . TRP A 1 274 ? 8.164 23.109 -0.417 1 92.38 274 TRP A C 1
ATOM 2153 O O . TRP A 1 274 ? 7.16 23.406 -1.075 1 92.38 274 TRP A O 1
ATOM 2163 N N . GLY A 1 275 ? 8.688 22 -0.463 1 92.62 275 GLY A N 1
ATOM 2164 C CA . GLY A 1 275 ? 8.203 20.938 -1.335 1 92.62 275 GLY A CA 1
ATOM 2165 C C . GLY A 1 275 ? 6.738 20.609 -1.126 1 92.62 275 GLY A C 1
ATOM 2166 O O . GLY A 1 275 ? 5.934 20.703 -2.057 1 92.62 275 GLY A O 1
ATOM 2167 N N . PRO A 1 276 ? 6.379 20.281 0.115 1 96.19 276 PRO A N 1
ATOM 2168 C CA . PRO A 1 276 ? 4.988 19.938 0.403 1 96.19 276 PRO A CA 1
ATOM 2169 C C . PRO A 1 276 ? 4.012 21.047 0.005 1 96.19 276 PRO A C 1
ATOM 2171 O O . PRO A 1 276 ? 2.898 20.766 -0.447 1 96.19 276 PRO A O 1
ATOM 2174 N N . ILE A 1 277 ? 4.402 22.281 0.124 1 94.75 277 ILE A N 1
ATOM 2175 C CA . ILE A 1 277 ? 3.535 23.406 -0.198 1 94.75 277 ILE A CA 1
ATOM 2176 C C . ILE A 1 277 ? 3.322 23.484 -1.708 1 94.75 277 ILE A C 1
ATOM 2178 O O . ILE A 1 277 ? 2.188 23.594 -2.178 1 94.75 277 ILE A O 1
ATOM 2182 N N . VAL A 1 278 ? 4.367 23.375 -2.477 1 92.31 278 VAL A N 1
ATOM 2183 C CA . VAL A 1 278 ? 4.293 23.406 -3.934 1 92.31 278 VAL A CA 1
ATOM 2184 C C . VAL A 1 278 ? 3.506 22.203 -4.445 1 92.31 278 VAL A C 1
ATOM 2186 O O . VAL A 1 278 ? 2.641 22.359 -5.312 1 92.31 278 VAL A O 1
ATOM 2189 N N . GLY A 1 279 ? 3.791 21.109 -3.867 1 93.06 279 GLY A N 1
ATOM 2190 C CA . GLY A 1 279 ? 3.078 19.891 -4.262 1 93.06 279 GLY A CA 1
ATOM 2191 C C . GLY A 1 279 ? 1.584 19.984 -4.023 1 93.06 279 GLY A C 1
ATOM 2192 O O . GLY A 1 279 ? 0.789 19.594 -4.883 1 93.06 279 GLY A O 1
ATOM 2193 N N . ALA A 1 280 ? 1.248 20.453 -2.861 1 96.31 280 ALA A N 1
ATOM 2194 C CA . ALA A 1 280 ? -0.168 20.578 -2.521 1 96.31 280 ALA A CA 1
ATOM 2195 C C . ALA A 1 280 ? -0.862 21.594 -3.422 1 96.31 280 ALA A C 1
ATOM 2197 O O . ALA A 1 280 ? -1.992 21.375 -3.863 1 96.31 280 ALA A O 1
ATOM 2198 N N . ALA A 1 281 ? -0.215 22.688 -3.713 1 93.62 281 ALA A N 1
ATOM 2199 C CA . ALA A 1 281 ? -0.782 23.766 -4.527 1 93.62 281 ALA A CA 1
ATOM 2200 C C . ALA A 1 281 ? -1.054 23.297 -5.949 1 93.62 281 ALA A C 1
ATOM 2202 O O . ALA A 1 281 ? -1.924 23.828 -6.637 1 93.62 281 ALA A O 1
ATOM 2203 N N . ILE A 1 282 ? -0.409 22.281 -6.344 1 89.75 282 ILE A N 1
ATOM 2204 C CA . ILE A 1 282 ? -0.555 21.812 -7.715 1 89.75 282 ILE A CA 1
ATOM 2205 C C . ILE A 1 282 ? -1.489 20.594 -7.746 1 89.75 282 ILE A C 1
ATOM 2207 O O . ILE A 1 282 ? -2.451 20.578 -8.516 1 89.75 282 ILE A O 1
ATOM 2211 N N . LEU A 1 283 ? -1.264 19.719 -6.895 1 89.12 283 LEU A N 1
ATOM 2212 C CA . LEU A 1 283 ? -1.945 18.422 -6.98 1 89.12 283 LEU A CA 1
ATOM 2213 C C . LEU A 1 283 ? -3.385 18.531 -6.492 1 89.12 283 LEU A C 1
ATOM 2215 O O . LEU A 1 283 ? -4.277 17.875 -7.02 1 89.12 283 LEU A O 1
ATOM 2219 N N . ILE A 1 284 ? -3.594 19.281 -5.48 1 92.69 284 ILE A N 1
ATOM 2220 C CA . ILE A 1 284 ? -4.914 19.312 -4.859 1 92.69 284 ILE A CA 1
ATOM 2221 C C . ILE A 1 284 ? -5.914 19.984 -5.805 1 92.69 284 ILE A C 1
ATOM 2223 O O . ILE A 1 284 ? -7.012 19.469 -6.016 1 92.69 284 ILE A O 1
ATOM 2227 N N . PRO A 1 285 ? -5.609 21.141 -6.48 1 90.56 285 PRO A N 1
ATOM 2228 C CA . PRO A 1 285 ? -6.543 21.672 -7.477 1 90.56 285 PRO A CA 1
ATOM 2229 C C . PRO A 1 285 ? -6.828 20.688 -8.609 1 90.56 285 PRO A C 1
ATOM 2231 O O . PRO A 1 285 ? -7.973 20.562 -9.047 1 90.56 285 PRO A O 1
ATOM 2234 N N . ILE A 1 286 ? -5.828 19.969 -9.016 1 84.88 286 ILE A N 1
ATOM 2235 C CA . ILE A 1 286 ? -6.004 18.984 -10.078 1 84.88 286 ILE A CA 1
ATOM 2236 C C . ILE A 1 286 ? -6.969 17.891 -9.617 1 84.88 286 ILE A C 1
ATOM 2238 O O . ILE A 1 286 ? -7.867 17.484 -10.359 1 84.88 286 ILE A O 1
ATOM 2242 N N . SER A 1 287 ? -6.734 17.453 -8.391 1 83.69 287 SER A N 1
ATOM 2243 C CA . SER A 1 287 ? -7.586 16.406 -7.832 1 83.69 287 SER A CA 1
ATOM 2244 C C . SER A 1 287 ? -9.023 16.891 -7.68 1 83.69 287 SER A C 1
ATOM 2246 O O . SER A 1 287 ? -9.969 16.172 -8.016 1 83.69 287 SER A O 1
ATOM 2248 N N . GLU A 1 288 ? -9.188 18.109 -7.156 1 83.5 288 GLU A N 1
ATOM 2249 C CA . GLU A 1 288 ? -10.523 18.656 -6.93 1 83.5 288 GLU A CA 1
ATOM 2250 C C . GLU A 1 288 ? -11.25 18.906 -8.25 1 83.5 288 GLU A C 1
ATOM 2252 O O . GLU A 1 288 ? -12.445 18.641 -8.359 1 83.5 288 GLU A O 1
ATOM 2257 N N . TYR A 1 289 ? -10.578 19.312 -9.289 1 82.94 289 TYR A N 1
ATOM 2258 C CA . TYR A 1 289 ? -11.188 19.547 -10.586 1 82.94 289 TYR A CA 1
ATOM 2259 C C . TYR A 1 289 ? -11.516 18.234 -11.281 1 82.94 289 TYR A C 1
ATOM 2261 O O . TYR A 1 289 ? -12.523 18.125 -11.984 1 82.94 289 TYR A O 1
ATOM 2269 N N . SER A 1 290 ? -10.656 17.281 -11.109 1 77.88 290 SER A N 1
ATOM 2270 C CA . SER A 1 290 ? -10.945 15.969 -11.664 1 77.88 290 SER A CA 1
ATOM 2271 C C . SER A 1 290 ? -12.195 15.367 -11.031 1 77.88 290 SER A C 1
ATOM 2273 O O . SER A 1 290 ? -12.977 14.695 -11.711 1 77.88 290 SER A O 1
ATOM 2275 N N . ARG A 1 291 ? -12.289 15.57 -9.781 1 75.75 291 ARG A N 1
ATOM 2276 C CA . ARG A 1 291 ? -13.461 15.07 -9.07 1 75.75 291 ARG A CA 1
ATOM 2277 C C . ARG A 1 291 ? -14.742 15.695 -9.609 1 75.75 291 ARG A C 1
ATOM 2279 O O . ARG A 1 291 ? -15.758 15.016 -9.766 1 75.75 291 ARG A O 1
ATOM 2286 N N . ILE A 1 292 ? -14.766 16.922 -9.898 1 74.75 292 ILE A N 1
ATOM 2287 C CA . ILE A 1 292 ? -15.945 17.641 -10.359 1 74.75 292 ILE A CA 1
ATOM 2288 C C . ILE A 1 292 ? -16.266 17.25 -11.797 1 74.75 292 ILE A C 1
ATOM 2290 O O . ILE A 1 292 ? -17.422 17.016 -12.133 1 74.75 292 ILE A O 1
ATOM 2294 N N . TYR A 1 293 ? -15.297 17.141 -12.609 1 73.06 293 TYR A N 1
ATOM 2295 C CA . TYR A 1 293 ? -15.547 16.984 -14.031 1 73.06 293 TYR A CA 1
ATOM 2296 C C . TYR A 1 293 ? -15.633 15.508 -14.414 1 73.06 293 TYR A C 1
ATOM 2298 O O . TYR A 1 293 ? -16.344 15.141 -15.352 1 73.06 293 TYR A O 1
ATOM 2306 N N . LEU A 1 294 ? -14.844 14.734 -13.906 1 64.31 294 LEU A N 1
ATOM 2307 C CA . LEU A 1 294 ? -14.852 13.336 -14.32 1 64.31 294 LEU A CA 1
ATOM 2308 C C . LEU A 1 294 ? -15.797 12.516 -13.445 1 64.31 294 LEU A C 1
ATOM 2310 O O . LEU A 1 294 ? -16.125 11.383 -13.781 1 64.31 294 LEU A O 1
ATOM 2314 N N . GLY A 1 295 ? -16.625 13.18 -12.625 1 58 295 GLY A N 1
ATOM 2315 C CA . GLY A 1 295 ? -17.812 12.648 -11.961 1 58 295 GLY A CA 1
ATOM 2316 C C . GLY A 1 295 ? -17.484 11.57 -10.945 1 58 295 GLY A C 1
ATOM 2317 O O . GLY A 1 295 ? -18.375 10.844 -10.5 1 58 295 GLY A O 1
ATOM 2318 N N . GLY A 1 296 ? -16.391 10.992 -10.898 1 52.16 296 GLY A N 1
ATOM 2319 C CA . GLY A 1 296 ? -16.344 9.703 -10.234 1 52.16 296 GLY A CA 1
ATOM 2320 C C . GLY A 1 296 ? -16.312 9.812 -8.719 1 52.16 296 GLY A C 1
ATOM 2321 O O . GLY A 1 296 ? -16.078 10.898 -8.18 1 52.16 296 GLY A O 1
ATOM 2322 N N . THR A 1 297 ? -17.062 9.07 -8.094 1 49.16 297 THR A N 1
ATOM 2323 C CA . THR A 1 297 ? -16.938 9.055 -6.645 1 49.16 297 THR A CA 1
ATOM 2324 C C . THR A 1 297 ? -15.484 9.258 -6.223 1 49.16 297 THR A C 1
ATOM 2326 O O . THR A 1 297 ? -14.602 8.5 -6.625 1 49.16 297 THR A O 1
ATOM 2329 N N . GLY A 1 298 ? -15.086 10.531 -6.145 1 51.25 298 GLY A N 1
ATOM 2330 C CA . GLY A 1 298 ? -13.891 11.234 -5.727 1 51.25 298 GLY A CA 1
ATOM 2331 C C . GLY A 1 298 ? -12.688 10.32 -5.551 1 51.25 298 GLY A C 1
ATOM 2332 O O . GLY A 1 298 ? -11.602 10.625 -6.043 1 51.25 298 GLY A O 1
ATOM 2333 N N . GLY A 1 299 ? -12.805 9.117 -4.941 1 55.59 299 GLY A N 1
ATOM 2334 C CA . GLY A 1 299 ? -11.664 8.414 -4.363 1 55.59 299 GLY A CA 1
ATOM 2335 C C . GLY A 1 299 ? -10.867 7.625 -5.383 1 55.59 299 GLY A C 1
ATOM 2336 O O . GLY A 1 299 ? -9.641 7.734 -5.438 1 55.59 299 GLY A O 1
ATOM 2337 N N . ALA A 1 300 ? -11.602 7 -6.465 1 57.69 300 ALA A N 1
ATOM 2338 C CA . ALA A 1 300 ? -10.914 6.023 -7.312 1 57.69 300 ALA A CA 1
ATOM 2339 C C . ALA A 1 300 ? -10.18 6.715 -8.461 1 57.69 300 ALA A C 1
ATOM 2341 O O . ALA A 1 300 ? -9.039 6.371 -8.766 1 57.69 300 ALA A O 1
ATOM 2342 N N . VAL A 1 301 ? -10.844 7.676 -9.133 1 63.19 301 VAL A N 1
ATOM 2343 C CA . VAL A 1 301 ? -10.203 8.375 -10.242 1 63.19 301 VAL A CA 1
ATOM 2344 C C . VAL A 1 301 ? -8.977 9.125 -9.742 1 63.19 301 VAL A C 1
ATOM 2346 O O . VAL A 1 301 ? -7.961 9.211 -10.438 1 63.19 301 VAL A O 1
ATOM 2349 N N . ASP A 1 302 ? -9.086 9.484 -8.531 1 69.44 302 ASP A N 1
ATOM 2350 C CA . ASP A 1 302 ? -7.965 10.203 -7.93 1 69.44 302 ASP A CA 1
ATOM 2351 C C . ASP A 1 302 ? -6.742 9.297 -7.797 1 69.44 302 ASP A C 1
ATOM 2353 O O . ASP A 1 302 ? -5.617 9.711 -8.086 1 69.44 302 ASP A O 1
ATOM 2357 N N . LEU A 1 303 ? -7.098 8.094 -7.566 1 66 303 LEU A N 1
ATOM 2358 C CA . LEU A 1 303 ? -5.961 7.207 -7.336 1 66 303 LEU A CA 1
ATOM 2359 C C . LEU A 1 303 ? -5.25 6.887 -8.648 1 66 303 LEU A C 1
ATOM 2361 O O . LEU A 1 303 ? -4.023 6.77 -8.68 1 66 303 LEU A O 1
ATOM 2365 N N . ILE A 1 304 ? -6.047 6.789 -9.766 1 70.38 304 ILE A N 1
ATOM 2366 C CA . ILE A 1 304 ? -5.445 6.551 -11.07 1 70.38 304 ILE A CA 1
ATOM 2367 C C . ILE A 1 304 ? -4.582 7.75 -11.461 1 70.38 304 ILE A C 1
ATOM 2369 O O . ILE A 1 304 ? -3.441 7.582 -11.906 1 70.38 304 ILE A O 1
ATOM 2373 N N . LEU A 1 305 ? -5.16 8.875 -11.234 1 75.88 305 LEU A N 1
ATOM 2374 C CA . LEU A 1 305 ? -4.434 10.102 -11.539 1 75.88 305 LEU A CA 1
ATOM 2375 C C . LEU A 1 305 ? -3.164 10.203 -10.695 1 75.88 305 LEU A C 1
ATOM 2377 O O . LEU A 1 305 ? -2.104 10.578 -11.203 1 75.88 305 LEU A O 1
ATOM 2381 N N . TYR A 1 306 ? -3.303 9.812 -9.43 1 72.94 306 TYR A N 1
ATOM 2382 C CA . TYR A 1 306 ? -2.158 9.867 -8.523 1 72.94 306 TYR A CA 1
ATOM 2383 C C . TYR A 1 306 ? -1.059 8.914 -8.977 1 72.94 306 TYR A C 1
ATOM 2385 O O . TYR A 1 306 ? 0.123 9.266 -8.953 1 72.94 306 TYR A O 1
ATOM 2393 N N . GLY A 1 307 ? -1.488 7.773 -9.438 1 68.94 307 GLY A N 1
ATOM 2394 C CA . GLY A 1 307 ? -0.509 6.82 -9.938 1 68.94 307 GLY A CA 1
ATOM 2395 C C . GLY A 1 307 ? 0.211 7.309 -11.18 1 68.94 307 GLY A C 1
ATOM 2396 O O . GLY A 1 307 ? 1.431 7.168 -11.297 1 68.94 307 GLY A O 1
ATOM 2397 N N . LEU A 1 308 ? -0.507 7.875 -12.047 1 75.94 308 LEU A N 1
ATOM 2398 C CA . LEU A 1 308 ? 0.074 8.406 -13.281 1 75.94 308 LEU A CA 1
ATOM 2399 C C . LEU A 1 308 ? 1.031 9.547 -12.977 1 75.94 308 LEU A C 1
ATOM 2401 O O . LEU A 1 308 ? 2.115 9.625 -13.555 1 75.94 308 LEU A O 1
ATOM 2405 N N . ILE A 1 309 ? 0.611 10.406 -12.086 1 77.31 309 ILE A N 1
ATOM 2406 C CA . ILE A 1 309 ? 1.438 11.555 -11.734 1 77.31 309 ILE A CA 1
ATOM 2407 C C . ILE A 1 309 ? 2.719 11.078 -11.055 1 77.31 309 ILE A C 1
ATOM 2409 O O . ILE A 1 309 ? 3.807 11.586 -11.336 1 77.31 309 ILE A O 1
ATOM 2413 N N . LEU A 1 310 ? 2.537 10.117 -10.172 1 71.69 310 LEU A N 1
ATOM 2414 C CA . LEU A 1 310 ? 3.711 9.57 -9.508 1 71.69 310 LEU A CA 1
ATOM 2415 C C . LEU A 1 310 ? 4.695 9 -10.523 1 71.69 310 LEU A C 1
ATOM 2417 O O . LEU A 1 310 ? 5.902 9.234 -10.43 1 71.69 310 LEU A O 1
ATOM 2421 N N . MET A 1 311 ? 4.133 8.25 -11.461 1 71.62 311 MET A N 1
ATOM 2422 C CA . MET A 1 311 ? 4.961 7.656 -12.508 1 71.62 311 MET A CA 1
ATOM 2423 C C . MET A 1 311 ? 5.691 8.734 -13.305 1 71.62 311 MET A C 1
ATOM 2425 O O . MET A 1 311 ? 6.895 8.609 -13.555 1 71.62 311 MET A O 1
ATOM 2429 N N . LEU A 1 312 ? 5.012 9.742 -13.625 1 75.25 312 LEU A N 1
ATOM 2430 C CA . LEU A 1 312 ? 5.586 10.812 -14.43 1 75.25 312 LEU A CA 1
ATOM 2431 C C . LEU A 1 312 ? 6.684 11.547 -13.656 1 75.25 312 LEU A C 1
ATOM 2433 O O . LEU A 1 312 ? 7.742 11.844 -14.211 1 75.25 312 LEU A O 1
ATOM 2437 N N . ILE A 1 313 ? 6.438 11.758 -12.398 1 72.88 313 ILE A N 1
ATOM 2438 C CA . ILE A 1 313 ? 7.41 12.484 -11.586 1 72.88 313 ILE A CA 1
ATOM 2439 C C . ILE A 1 313 ? 8.664 11.633 -11.406 1 72.88 313 ILE A C 1
ATOM 2441 O O . ILE A 1 313 ? 9.781 12.133 -11.5 1 72.88 313 ILE A O 1
ATOM 2445 N N . CYS A 1 314 ? 8.477 10.391 -11.141 1 64.75 314 CYS A N 1
ATOM 2446 C CA . CYS A 1 314 ? 9.609 9.516 -10.852 1 64.75 314 CYS A CA 1
ATOM 2447 C C . CYS A 1 314 ? 10.461 9.297 -12.094 1 64.75 314 CYS A C 1
ATOM 2449 O O . CYS A 1 314 ? 11.672 9.078 -11.992 1 64.75 314 CYS A O 1
ATOM 2451 N N . ILE A 1 315 ? 9.844 9.375 -13.289 1 65.12 315 ILE A N 1
ATOM 2452 C CA . ILE A 1 315 ? 10.562 9.164 -14.539 1 65.12 315 ILE A CA 1
ATOM 2453 C C . ILE A 1 315 ? 11.273 10.453 -14.945 1 65.12 315 ILE A C 1
ATOM 2455 O O . ILE A 1 315 ? 12.43 10.414 -15.375 1 65.12 315 ILE A O 1
ATOM 2459 N N . PHE A 1 316 ? 10.641 11.539 -14.742 1 66 316 PHE A N 1
ATOM 2460 C CA . PHE A 1 316 ? 11.164 12.758 -15.352 1 66 316 PHE A CA 1
ATOM 2461 C C . PHE A 1 316 ? 11.938 13.586 -14.336 1 66 316 PHE A C 1
ATOM 2463 O O . PHE A 1 316 ? 12.836 14.344 -14.703 1 66 316 PHE A O 1
ATOM 2470 N N . ARG A 1 317 ? 11.469 13.578 -13 1 65.12 317 ARG A N 1
ATOM 2471 C CA . ARG A 1 317 ? 12.109 14.523 -12.102 1 65.12 317 ARG A CA 1
ATOM 2472 C C . ARG A 1 317 ? 12.141 13.992 -10.672 1 65.12 317 ARG A C 1
ATOM 2474 O O . ARG A 1 317 ? 11.359 14.422 -9.82 1 65.12 317 ARG A O 1
ATOM 2481 N N . PRO A 1 318 ? 13.203 13.227 -10.477 1 62.44 318 PRO A N 1
ATOM 2482 C CA . PRO A 1 318 ? 13.242 12.57 -9.172 1 62.44 318 PRO A CA 1
ATOM 2483 C C . PRO A 1 318 ? 13.5 13.547 -8.023 1 62.44 318 PRO A C 1
ATOM 2485 O O . PRO A 1 318 ? 13.25 13.219 -6.863 1 62.44 318 PRO A O 1
ATOM 2488 N N . GLU A 1 319 ? 13.805 14.844 -8.445 1 71.12 319 GLU A N 1
ATOM 2489 C CA . GLU A 1 319 ? 14.086 15.781 -7.359 1 71.12 319 GLU A CA 1
ATOM 2490 C C . GLU A 1 319 ? 12.859 16.609 -7.02 1 71.12 319 GLU A C 1
ATOM 2492 O O . GLU A 1 319 ? 12.875 17.391 -6.066 1 71.12 319 GLU A O 1
ATOM 2497 N N . GLY A 1 320 ? 11.844 16.391 -7.688 1 73.88 320 GLY A N 1
ATOM 2498 C CA . GLY A 1 320 ? 10.609 17.141 -7.441 1 73.88 320 GLY A CA 1
ATOM 2499 C C . GLY A 1 320 ? 10.562 18.469 -8.164 1 73.88 320 GLY A C 1
ATOM 2500 O O . GLY A 1 320 ? 11.555 18.906 -8.742 1 73.88 320 GLY A O 1
ATOM 2501 N N . LEU A 1 321 ? 9.531 19.172 -8.141 1 76.88 321 LEU A N 1
ATOM 2502 C CA . LEU A 1 321 ? 9.281 20.391 -8.891 1 76.88 321 LEU A CA 1
ATOM 2503 C C . LEU A 1 321 ? 10.07 21.562 -8.312 1 76.88 321 LEU A C 1
ATOM 2505 O O . LEU A 1 321 ? 10.305 22.562 -8.992 1 76.88 321 LEU A O 1
ATOM 2509 N N . ILE A 1 322 ? 10.484 21.375 -7.125 1 72.88 322 ILE A N 1
ATOM 2510 C CA . ILE A 1 322 ? 11.18 22.469 -6.461 1 72.88 322 ILE A CA 1
ATOM 2511 C C . ILE A 1 322 ? 12.57 22.656 -7.074 1 72.88 322 ILE A C 1
ATOM 2513 O O . ILE A 1 322 ? 13.172 23.719 -6.949 1 72.88 322 ILE A O 1
ATOM 2517 N N . SER A 1 323 ? 13.016 21.594 -7.695 1 70.31 323 SER A N 1
ATOM 2518 C CA . SER A 1 323 ? 14.344 21.656 -8.305 1 70.31 323 SER A CA 1
ATOM 2519 C C . SER A 1 323 ? 14.375 22.688 -9.43 1 70.31 323 SER A C 1
ATOM 2521 O O . SER A 1 323 ? 15.445 23.141 -9.828 1 70.31 323 SER A O 1
ATOM 2523 N N . PHE A 1 324 ? 13.227 23.047 -9.875 1 67.88 324 PHE A N 1
ATOM 2524 C CA . PHE A 1 324 ? 13.156 24.062 -10.922 1 67.88 324 PHE A CA 1
ATOM 2525 C C . PHE A 1 324 ? 13.414 25.453 -10.352 1 67.88 324 PHE A C 1
ATOM 2527 O O . PHE A 1 324 ? 13.695 26.391 -11.094 1 67.88 324 PHE A O 1
ATOM 2534 N N . PHE A 1 325 ? 13.273 25.5 -9.07 1 63.94 325 PHE A N 1
ATOM 2535 C CA . PHE A 1 325 ? 13.461 26.812 -8.477 1 63.94 325 PHE A CA 1
ATOM 2536 C C . PHE A 1 325 ? 14.922 27.031 -8.086 1 63.94 325 PHE A C 1
ATOM 2538 O O . PHE A 1 325 ? 15.586 26.094 -7.621 1 63.94 325 PHE A O 1
ATOM 2545 N N . PRO A 1 326 ? 15.688 27.938 -8.781 1 56.72 326 PRO A N 1
ATOM 2546 C CA . PRO A 1 326 ? 17.125 28.172 -8.586 1 56.72 326 PRO A CA 1
ATOM 2547 C C . PRO A 1 326 ? 17.578 27.922 -7.152 1 56.72 326 PRO A C 1
ATOM 2549 O O . PRO A 1 326 ? 16.891 28.344 -6.207 1 56.72 326 PRO A O 1
ATOM 2552 N N . LYS A 1 327 ? 18.438 26.922 -7.012 1 54.91 327 LYS A N 1
ATOM 2553 C CA . LYS A 1 327 ? 19.094 26.516 -5.766 1 54.91 327 LYS A CA 1
ATOM 2554 C C . LYS A 1 327 ? 19.531 27.734 -4.957 1 54.91 327 LYS A C 1
ATOM 2556 O O . LYS A 1 327 ? 19.594 27.688 -3.727 1 54.91 327 LYS A O 1
ATOM 2561 N N . ASN A 1 328 ? 19.875 28.75 -5.758 1 47.5 328 ASN A N 1
ATOM 2562 C CA . ASN A 1 328 ? 20.344 29.953 -5.082 1 47.5 328 ASN A CA 1
ATOM 2563 C C . ASN A 1 328 ? 19.281 30.516 -4.148 1 47.5 328 ASN A C 1
ATOM 2565 O O . ASN A 1 328 ? 19.609 31.188 -3.166 1 47.5 328 ASN A O 1
ATOM 2569 N N . ILE A 1 329 ? 18.172 30.344 -4.582 1 45.38 329 ILE A N 1
ATOM 2570 C CA . ILE A 1 329 ? 17.094 30.875 -3.76 1 45.38 329 ILE A CA 1
ATOM 2571 C C . ILE A 1 329 ? 16.766 29.891 -2.637 1 45.38 329 ILE A C 1
ATOM 2573 O O . ILE A 1 329 ? 16.469 30.297 -1.516 1 45.38 329 ILE A O 1
ATOM 2577 N N . LEU A 1 330 ? 16.75 28.547 -3.088 1 47.22 330 LEU A N 1
ATOM 2578 C CA . LEU A 1 330 ? 16.344 27.531 -2.129 1 47.22 330 LEU A CA 1
ATOM 2579 C C . LEU A 1 330 ? 17.516 27.062 -1.288 1 47.22 330 LEU A C 1
ATOM 2581 O O . LEU A 1 330 ? 17.359 26.703 -0.119 1 47.22 330 LEU A O 1
ATOM 2585 N N . GLU A 1 331 ? 18.703 26.438 -1.927 1 46.56 331 GLU A N 1
ATOM 2586 C CA . GLU A 1 331 ? 19.875 25.906 -1.238 1 46.56 331 GLU A CA 1
ATOM 2587 C C . GLU A 1 331 ? 20.875 27 -0.9 1 46.56 331 GLU A C 1
ATOM 2589 O O . GLU A 1 331 ? 21.078 27.922 -1.689 1 46.56 331 GLU A O 1
ATOM 2594 N N . ARG A 1 332 ? 21.188 27.188 0.276 1 39.69 332 ARG A N 1
ATOM 2595 C CA . ARG A 1 332 ? 22.297 28.062 0.629 1 39.69 332 ARG A CA 1
ATOM 2596 C C . ARG A 1 332 ? 23.547 27.719 -0.191 1 39.69 332 ARG A C 1
ATOM 2598 O O . ARG A 1 332 ? 23.812 26.547 -0.479 1 39.69 332 ARG A O 1
ATOM 2605 N N . LYS A 1 333 ? 24.359 28.672 -0.869 1 33.06 333 LYS A N 1
ATOM 2606 C CA . LYS A 1 333 ? 25.656 28.672 -1.535 1 33.06 333 LYS A CA 1
ATOM 2607 C C . LYS A 1 333 ? 26.609 27.672 -0.883 1 33.06 333 LYS A C 1
ATOM 2609 O O . LYS A 1 333 ? 26.922 27.797 0.299 1 33.06 333 LYS A O 1
ATOM 2614 N N . LYS A 1 334 ? 26.797 26.516 -1.324 1 36.81 334 LYS A N 1
ATOM 2615 C CA . LYS A 1 334 ? 28.016 25.781 -0.991 1 36.81 334 LYS A CA 1
ATOM 2616 C C . LYS A 1 334 ? 29.25 26.672 -1.153 1 36.81 334 LYS A C 1
ATOM 2618 O O . LYS A 1 334 ? 29.562 27.125 -2.258 1 36.81 334 LYS A O 1
ATOM 2623 N N . GLN A 1 335 ? 29.484 27.594 -0.31 1 25.45 335 GLN A N 1
ATOM 2624 C CA . GLN A 1 335 ? 30.781 28.25 -0.468 1 25.45 335 GLN A CA 1
ATOM 2625 C C . GLN A 1 335 ? 31.875 27.219 -0.773 1 25.45 335 GLN A C 1
ATOM 2627 O O . GLN A 1 335 ? 32.031 26.234 -0.063 1 25.45 335 GLN A O 1
ATOM 2632 N N . ARG A 1 336 ? 32.656 27.344 -1.872 1 26.86 336 ARG A N 1
ATOM 2633 C CA . ARG A 1 336 ? 34.031 26.906 -2.072 1 26.86 336 ARG A CA 1
ATOM 2634 C C . ARG A 1 336 ? 34.844 27.047 -0.786 1 26.86 336 ARG A C 1
ATOM 2636 O O . ARG A 1 336 ? 34.75 28.062 -0.097 1 26.86 336 ARG A O 1
ATOM 2643 N N . MET B 1 1 ? 45.375 -10.859 -14.039 1 23.48 1 MET B N 1
ATOM 2644 C CA . MET B 1 1 ? 44.781 -11.766 -15.031 1 23.48 1 MET B CA 1
ATOM 2645 C C . MET B 1 1 ? 44.188 -12.984 -14.352 1 23.48 1 MET B C 1
ATOM 2647 O O . MET B 1 1 ? 43.406 -13.711 -14.969 1 23.48 1 MET B O 1
ATOM 2651 N N . ASP B 1 2 ? 44.75 -13.492 -13.305 1 23.42 2 ASP B N 1
ATOM 2652 C CA . ASP B 1 2 ? 44.531 -14.852 -12.812 1 23.42 2 ASP B CA 1
ATOM 2653 C C . ASP B 1 2 ? 43.156 -15.016 -12.219 1 23.42 2 ASP B C 1
ATOM 2655 O O . ASP B 1 2 ? 42.438 -15.961 -12.555 1 23.42 2 ASP B O 1
ATOM 2659 N N . LYS B 1 3 ? 42.969 -14.781 -10.805 1 27.34 3 LYS B N 1
ATOM 2660 C CA . LYS B 1 3 ? 42.219 -15.766 -10.023 1 27.34 3 LYS B CA 1
ATOM 2661 C C . LYS B 1 3 ? 40.719 -15.625 -10.25 1 27.34 3 LYS B C 1
ATOM 2663 O O . LYS B 1 3 ? 40.062 -14.875 -9.539 1 27.34 3 LYS B O 1
ATOM 2668 N N . LEU B 1 4 ? 40.312 -15.383 -11.547 1 26.38 4 LEU B N 1
ATOM 2669 C CA . LEU B 1 4 ? 38.875 -15.453 -11.836 1 26.38 4 LEU B CA 1
ATOM 2670 C C . LEU B 1 4 ? 38.281 -16.797 -11.391 1 26.38 4 LEU B C 1
ATOM 2672 O O . LEU B 1 4 ? 38.344 -17.781 -12.125 1 26.38 4 LEU B O 1
ATOM 2676 N N . LEU B 1 5 ? 38.594 -17.266 -10.172 1 30.41 5 LEU B N 1
ATOM 2677 C CA . LEU B 1 5 ? 38.094 -18.531 -9.68 1 30.41 5 LEU B CA 1
ATOM 2678 C C . LEU B 1 5 ? 36.625 -18.703 -10.07 1 30.41 5 LEU B C 1
ATOM 2680 O O . LEU B 1 5 ? 35.75 -17.953 -9.602 1 30.41 5 LEU B O 1
ATOM 2684 N N . ILE B 1 6 ? 36.375 -18.969 -11.32 1 30.75 6 ILE B N 1
ATOM 2685 C CA . ILE B 1 6 ? 35.125 -19.484 -11.844 1 30.75 6 ILE B CA 1
ATOM 2686 C C . ILE B 1 6 ? 34.625 -20.609 -10.953 1 30.75 6 ILE B C 1
ATOM 2688 O O . ILE B 1 6 ? 35.25 -21.672 -10.867 1 30.75 6 ILE B O 1
ATOM 2692 N N . ALA B 1 7 ? 34.188 -20.297 -9.82 1 34.34 7 ALA B N 1
ATOM 2693 C CA . ALA B 1 7 ? 33.562 -21.359 -9.039 1 34.34 7 ALA B CA 1
ATOM 2694 C C . ALA B 1 7 ? 32.812 -22.328 -9.945 1 34.34 7 ALA B C 1
ATOM 2696 O O . ALA B 1 7 ? 31.922 -21.938 -10.711 1 34.34 7 ALA B O 1
ATOM 2697 N N . LYS B 1 8 ? 33.438 -23.328 -10.344 1 34.69 8 LYS B N 1
ATOM 2698 C CA . LYS B 1 8 ? 32.875 -24.516 -10.992 1 34.69 8 LYS B CA 1
ATOM 2699 C C . LYS B 1 8 ? 31.516 -24.844 -10.414 1 34.69 8 LYS B C 1
ATOM 2701 O O . LYS B 1 8 ? 31.391 -25.156 -9.227 1 34.69 8 LYS B O 1
ATOM 2706 N N . SER B 1 9 ? 30.469 -24.25 -10.938 1 34.06 9 SER B N 1
ATOM 2707 C CA . SER B 1 9 ? 29.078 -24.625 -10.672 1 34.06 9 SER B CA 1
ATOM 2708 C C . SER B 1 9 ? 28.891 -26.125 -10.797 1 34.06 9 SER B C 1
ATOM 2710 O O . SER B 1 9 ? 29.031 -26.688 -11.883 1 34.06 9 SER B O 1
ATOM 2712 N N . GLU B 1 10 ? 29.594 -26.953 -9.992 1 34.81 10 GLU B N 1
ATOM 2713 C CA . GLU B 1 10 ? 29.266 -28.375 -10.094 1 34.81 10 GLU B CA 1
ATOM 2714 C C . GLU B 1 10 ? 27.797 -28.594 -10.445 1 34.81 10 GLU B C 1
ATOM 2716 O O . GLU B 1 10 ? 26.953 -27.781 -10.078 1 34.81 10 GLU B O 1
ATOM 2721 N N . PRO B 1 11 ? 27.547 -29.422 -11.453 1 35.75 11 PRO B N 1
ATOM 2722 C CA . PRO B 1 11 ? 26.203 -29.688 -11.992 1 35.75 11 PRO B CA 1
ATOM 2723 C C . PRO B 1 11 ? 25.188 -30.031 -10.906 1 35.75 11 PRO B C 1
ATOM 2725 O O . PRO B 1 11 ? 25.547 -30.609 -9.875 1 35.75 11 PRO B O 1
ATOM 2728 N N . LEU B 1 12 ? 24.172 -29.234 -10.656 1 40.28 12 LEU B N 1
ATOM 2729 C CA . LEU B 1 12 ? 22.953 -29.312 -9.844 1 40.28 12 LEU B CA 1
ATOM 2730 C C . LEU B 1 12 ? 22.406 -30.734 -9.828 1 40.28 12 LEU B C 1
ATOM 2732 O O . LEU B 1 12 ? 21.391 -31.016 -9.164 1 40.28 12 LEU B O 1
ATOM 2736 N N . TRP B 1 13 ? 22.844 -31.562 -10.719 1 38.84 13 TRP B N 1
ATOM 2737 C CA . TRP B 1 13 ? 22.438 -32.969 -10.805 1 38.84 13 TRP B CA 1
ATOM 2738 C C . TRP B 1 13 ? 22.828 -33.719 -9.539 1 38.84 13 TRP B C 1
ATOM 2740 O O . TRP B 1 13 ? 22.406 -34.844 -9.336 1 38.84 13 TRP B O 1
ATOM 2750 N N . ASN B 1 14 ? 23.891 -33.312 -9.023 1 40.75 14 ASN B N 1
ATOM 2751 C CA . ASN B 1 14 ? 24.25 -34.125 -7.852 1 40.75 14 ASN B CA 1
ATOM 2752 C C . ASN B 1 14 ? 23.328 -33.812 -6.672 1 40.75 14 ASN B C 1
ATOM 2754 O O . ASN B 1 14 ? 23.781 -33.375 -5.621 1 40.75 14 ASN B O 1
ATOM 2758 N N . THR B 1 15 ? 22.281 -33 -6.793 1 49.09 15 THR B N 1
ATOM 2759 C CA . THR B 1 15 ? 21.234 -32.969 -5.766 1 49.09 15 THR B CA 1
ATOM 2760 C C . THR B 1 15 ? 20.969 -34.375 -5.223 1 49.09 15 THR B C 1
ATOM 2762 O O . THR B 1 15 ? 20.797 -35.312 -5.992 1 49.09 15 THR B O 1
ATOM 2765 N N . ASP B 1 16 ? 21.281 -34.719 -3.939 1 56.72 16 ASP B N 1
ATOM 2766 C CA . ASP B 1 16 ? 21.25 -35.969 -3.195 1 56.72 16 ASP B CA 1
ATOM 2767 C C . ASP B 1 16 ? 19.969 -36.75 -3.471 1 56.72 16 ASP B C 1
ATOM 2769 O O . ASP B 1 16 ? 18.891 -36.156 -3.584 1 56.72 16 ASP B O 1
ATOM 2773 N N . LYS B 1 17 ? 20.078 -37.969 -4.242 1 63.12 17 LYS B N 1
ATOM 2774 C CA . LYS B 1 17 ? 19.016 -38.938 -4.43 1 63.12 17 LYS B CA 1
ATOM 2775 C C . LYS B 1 17 ? 18.016 -38.906 -3.283 1 63.12 17 LYS B C 1
ATOM 2777 O O . LYS B 1 17 ? 16.828 -39.188 -3.477 1 63.12 17 LYS B O 1
ATOM 2782 N N . ARG B 1 18 ? 18.594 -38.344 -2.303 1 63.16 18 ARG B N 1
ATOM 2783 C CA . ARG B 1 18 ? 17.734 -38.312 -1.127 1 63.16 18 ARG B CA 1
ATOM 2784 C C . ARG B 1 18 ? 16.719 -37.188 -1.23 1 63.16 18 ARG B C 1
ATOM 2786 O O . ARG B 1 18 ? 15.539 -37.375 -0.894 1 63.16 18 ARG B O 1
ATOM 2793 N N . ILE B 1 19 ? 17.188 -36.094 -1.751 1 69.12 19 ILE B N 1
ATOM 2794 C CA . ILE B 1 19 ? 16.281 -34.938 -1.865 1 69.12 19 ILE B CA 1
ATOM 2795 C C . ILE B 1 19 ? 15.25 -35.219 -2.961 1 69.12 19 ILE B C 1
ATOM 2797 O O . ILE B 1 19 ? 14.07 -34.906 -2.803 1 69.12 19 ILE B O 1
ATOM 2801 N N . ILE B 1 20 ? 15.688 -35.875 -3.932 1 74.38 20 ILE B N 1
ATOM 2802 C CA . ILE B 1 20 ? 14.773 -36.188 -5.023 1 74.38 20 ILE B CA 1
ATOM 2803 C C . ILE B 1 20 ? 13.734 -37.219 -4.543 1 74.38 20 ILE B C 1
ATOM 2805 O O . ILE B 1 20 ? 12.555 -37.094 -4.887 1 74.38 20 ILE B O 1
ATOM 2809 N N . SER B 1 21 ? 14.242 -38.188 -3.717 1 76.62 21 SER B N 1
ATOM 2810 C CA . SER B 1 21 ? 13.312 -39.156 -3.186 1 76.62 21 SER B CA 1
ATOM 2811 C C . SER B 1 21 ? 12.32 -38.531 -2.219 1 76.62 21 SER B C 1
ATOM 2813 O O . SER B 1 21 ? 11.133 -38.875 -2.227 1 76.62 21 SER B O 1
ATOM 2815 N N . LEU B 1 22 ? 12.75 -37.594 -1.485 1 76.5 22 LEU B N 1
ATOM 2816 C CA . LEU B 1 22 ? 11.875 -36.938 -0.534 1 76.5 22 LEU B CA 1
ATOM 2817 C C . LEU B 1 22 ? 10.828 -36.094 -1.26 1 76.5 22 LEU B C 1
ATOM 2819 O O . LEU B 1 22 ? 9.648 -36.125 -0.903 1 76.5 22 LEU B O 1
ATOM 2823 N N . ILE B 1 23 ? 11.258 -35.438 -2.311 1 79.81 23 ILE B N 1
ATOM 2824 C CA . ILE B 1 23 ? 10.352 -34.594 -3.08 1 79.81 23 ILE B CA 1
ATOM 2825 C C . ILE B 1 23 ? 9.328 -35.469 -3.809 1 79.81 23 ILE B C 1
ATOM 2827 O O . ILE B 1 23 ? 8.133 -35.156 -3.82 1 79.81 23 ILE B O 1
ATOM 2831 N N . SER B 1 24 ? 9.836 -36.531 -4.336 1 82.12 24 SER B N 1
ATOM 2832 C CA . SER B 1 24 ? 8.938 -37.469 -5.035 1 82.12 24 SER B CA 1
ATOM 2833 C C . SER B 1 24 ? 7.918 -38.062 -4.082 1 82.12 24 SER B C 1
ATOM 2835 O O . SER B 1 24 ? 6.742 -38.188 -4.426 1 82.12 24 SER B O 1
ATOM 2837 N N . SER B 1 25 ? 8.367 -38.406 -2.928 1 82.69 25 SER B N 1
ATOM 2838 C CA . SER B 1 25 ? 7.461 -39 -1.938 1 82.69 25 SER B CA 1
ATOM 2839 C C . SER B 1 25 ? 6.414 -37.969 -1.495 1 82.69 25 SER B C 1
ATOM 2841 O O . SER B 1 25 ? 5.242 -38.312 -1.311 1 82.69 25 SER B O 1
ATOM 2843 N N . LEU B 1 26 ? 6.852 -36.75 -1.377 1 83.06 26 LEU B N 1
ATOM 2844 C CA . LEU B 1 26 ? 5.922 -35.688 -0.979 1 83.06 26 LEU B CA 1
ATOM 2845 C C . LEU B 1 26 ? 4.871 -35.469 -2.057 1 83.06 26 LEU B C 1
ATOM 2847 O O . LEU B 1 26 ? 3.691 -35.281 -1.749 1 83.06 26 LEU B O 1
ATOM 2851 N N . ILE B 1 27 ? 5.285 -35.562 -3.236 1 85.44 27 ILE B N 1
ATOM 2852 C CA . ILE B 1 27 ? 4.371 -35.375 -4.359 1 85.44 27 ILE B CA 1
ATOM 2853 C C . ILE B 1 27 ? 3.346 -36.531 -4.387 1 85.44 27 ILE B C 1
ATOM 2855 O O . ILE B 1 27 ? 2.146 -36.281 -4.539 1 85.44 27 ILE B O 1
ATOM 2859 N N . VAL B 1 28 ? 3.82 -37.688 -4.172 1 84.06 28 VAL B N 1
ATOM 2860 C CA . VAL B 1 28 ? 2.936 -38.844 -4.164 1 84.06 28 VAL B CA 1
ATOM 2861 C C . VAL B 1 28 ? 1.958 -38.75 -2.996 1 84.06 28 VAL B C 1
ATOM 2863 O O . VAL B 1 28 ? 0.768 -39.031 -3.145 1 84.06 28 VAL B O 1
ATOM 2866 N N . LEU B 1 29 ? 2.498 -38.312 -1.94 1 85 29 LEU B N 1
ATOM 2867 C CA . LEU B 1 29 ? 1.652 -38.156 -0.763 1 85 29 LEU B CA 1
ATOM 2868 C C . LEU B 1 29 ? 0.572 -37.094 -1.007 1 85 29 LEU B C 1
ATOM 2870 O O . LEU B 1 29 ? -0.583 -37.281 -0.621 1 85 29 LEU B O 1
ATOM 2874 N N . LEU B 1 30 ? 0.953 -36.031 -1.678 1 88.75 30 LEU B N 1
ATOM 2875 C CA . LEU B 1 30 ? -0.007 -34.969 -1.951 1 88.75 30 LEU B CA 1
ATOM 2876 C C . LEU B 1 30 ? -1.078 -35.438 -2.93 1 88.75 30 LEU B C 1
ATOM 2878 O O . LEU B 1 30 ? -2.242 -35.062 -2.82 1 88.75 30 LEU B O 1
ATOM 2882 N N . PHE B 1 31 ? -0.706 -36.344 -3.82 1 88.44 31 PHE B N 1
ATOM 2883 C CA . PHE B 1 31 ? -1.674 -36.875 -4.781 1 88.44 31 PHE B CA 1
ATOM 2884 C C . PHE B 1 31 ? -2.598 -37.906 -4.125 1 88.44 31 PHE B C 1
ATOM 2886 O O . PHE B 1 31 ? -3.76 -38.031 -4.516 1 88.44 31 PHE B O 1
ATOM 2893 N N . ALA B 1 32 ? -2.158 -38.5 -3.07 1 87.88 32 ALA B N 1
ATOM 2894 C CA . ALA B 1 32 ? -2.914 -39.562 -2.432 1 87.88 32 ALA B CA 1
ATOM 2895 C C . ALA B 1 32 ? -3.781 -39.031 -1.297 1 87.88 32 ALA B C 1
ATOM 2897 O O . ALA B 1 32 ? -4.738 -39.688 -0.876 1 87.88 32 ALA B O 1
ATOM 2898 N N . LEU B 1 33 ? -3.557 -37.906 -0.865 1 86.06 33 LEU B N 1
ATOM 2899 C CA . LEU B 1 33 ? -4.137 -37.344 0.361 1 86.06 33 LEU B CA 1
ATOM 2900 C C . LEU B 1 33 ? -5.66 -37.312 0.265 1 86.06 33 LEU B C 1
ATOM 2902 O O . LEU B 1 33 ? -6.355 -37.688 1.209 1 86.06 33 LEU B O 1
ATOM 2906 N N . PRO B 1 34 ? -6.223 -36.875 -0.852 1 83.5 34 PRO B N 1
ATOM 2907 C CA . PRO B 1 34 ? -7.684 -36.781 -0.902 1 83.5 34 PRO B CA 1
ATOM 2908 C C . PRO B 1 34 ? -8.375 -38.156 -0.807 1 83.5 34 PRO B C 1
ATOM 2910 O O . PRO B 1 34 ? -9.539 -38.219 -0.418 1 83.5 34 PRO B O 1
ATOM 2913 N N . HIS B 1 35 ? -7.703 -39.125 -1.193 1 84.19 35 HIS B N 1
ATOM 2914 C CA . HIS B 1 35 ? -8.305 -40.469 -1.196 1 84.19 35 HIS B CA 1
ATOM 2915 C C . HIS B 1 35 ? -8.414 -41.031 0.217 1 84.19 35 HIS B C 1
ATOM 2917 O O . HIS B 1 35 ? -9.094 -42.031 0.441 1 84.19 35 HIS B O 1
ATOM 2923 N N . PHE B 1 36 ? -7.863 -40.375 1.191 1 83.75 36 PHE B N 1
ATOM 2924 C CA . PHE B 1 36 ? -7.934 -40.812 2.574 1 83.75 36 PHE B CA 1
ATOM 2925 C C . PHE B 1 36 ? -9.078 -40.125 3.312 1 83.75 36 PHE B C 1
ATOM 2927 O O . PHE B 1 36 ? -9.07 -40.062 4.543 1 83.75 36 PHE B O 1
ATOM 2934 N N . GLY B 1 37 ? -10.023 -39.656 2.6 1 77.31 37 GLY B N 1
ATOM 2935 C CA . GLY B 1 37 ? -11.25 -39.156 3.191 1 77.31 37 GLY B CA 1
ATOM 2936 C C . GLY B 1 37 ? -11.109 -37.75 3.75 1 77.31 37 GLY B C 1
ATOM 2937 O O . GLY B 1 37 ? -11.648 -37.438 4.816 1 77.31 37 GLY B O 1
ATOM 2938 N N . LEU B 1 38 ? -10.398 -36.938 3.096 1 79.62 38 LEU B N 1
ATOM 2939 C CA . LEU B 1 38 ? -10.328 -35.562 3.557 1 79.62 38 LEU B CA 1
ATOM 2940 C C . LEU B 1 38 ? -11.68 -34.875 3.393 1 79.62 38 LEU B C 1
ATOM 2942 O O . LEU B 1 38 ? -12.352 -35.062 2.375 1 79.62 38 LEU B O 1
ATOM 2946 N N . ASN B 1 39 ? -12.141 -34.281 4.445 1 87.94 39 ASN B N 1
ATOM 2947 C CA . ASN B 1 39 ? -13.383 -33.5 4.395 1 87.94 39 ASN B CA 1
ATOM 2948 C C . ASN B 1 39 ? -13.25 -32.281 3.486 1 87.94 39 ASN B C 1
ATOM 2950 O O . ASN B 1 39 ? -12.148 -31.938 3.057 1 87.94 39 ASN B O 1
ATOM 2954 N N . SER B 1 40 ? -14.359 -31.734 3.121 1 89.38 40 SER B N 1
ATOM 2955 C CA . SER B 1 40 ? -14.438 -30.609 2.199 1 89.38 40 SER B CA 1
ATOM 2956 C C . SER B 1 40 ? -13.602 -29.422 2.695 1 89.38 40 SER B C 1
ATOM 2958 O O . SER B 1 40 ? -13.023 -28.688 1.896 1 89.38 40 SER B O 1
ATOM 2960 N N . PHE B 1 41 ? -13.453 -29.328 3.971 1 89 41 PHE B N 1
ATOM 2961 C CA . PHE B 1 41 ? -12.695 -28.234 4.547 1 89 41 PHE B CA 1
ATOM 2962 C C . PHE B 1 41 ? -11.203 -28.391 4.266 1 89 41 PHE B C 1
ATOM 2964 O O . PHE B 1 41 ? -10.539 -27.438 3.852 1 89 41 PHE B O 1
ATOM 2971 N N . TYR B 1 42 ? -10.688 -29.516 4.512 1 91.12 42 TYR B N 1
ATOM 2972 C CA . TYR B 1 42 ? -9.258 -29.75 4.332 1 91.12 42 TYR B CA 1
ATOM 2973 C C . TYR B 1 42 ? -8.883 -29.719 2.855 1 91.12 42 TYR B C 1
ATOM 2975 O O . TYR B 1 42 ? -7.777 -29.281 2.5 1 91.12 42 TYR B O 1
ATOM 2983 N N . LEU B 1 43 ? -9.797 -30.172 2.006 1 94.06 43 LEU B N 1
ATOM 2984 C CA . LEU B 1 43 ? -9.555 -30.047 0.573 1 94.06 43 LEU B CA 1
ATOM 2985 C C . LEU B 1 43 ? -9.453 -28.578 0.17 1 94.06 43 LEU B C 1
ATOM 2987 O O . LEU B 1 43 ? -8.555 -28.188 -0.578 1 94.06 43 LEU B O 1
ATOM 2991 N N . HIS B 1 44 ? -10.383 -27.781 0.674 1 94.06 44 HIS B N 1
ATOM 2992 C CA . HIS B 1 44 ? -10.352 -26.344 0.416 1 94.06 44 HIS B CA 1
ATOM 2993 C C . HIS B 1 44 ? -9.055 -25.719 0.918 1 94.06 44 HIS B C 1
ATOM 2995 O O . HIS B 1 44 ? -8.43 -24.922 0.214 1 94.06 44 HIS B O 1
ATOM 3001 N N . LEU B 1 45 ? -8.68 -26.094 2.102 1 93.81 45 LEU B N 1
ATOM 3002 C CA . LEU B 1 45 ? -7.453 -25.578 2.701 1 93.81 45 LEU B CA 1
ATOM 3003 C C . LEU B 1 45 ? -6.246 -25.891 1.825 1 93.81 45 LEU B C 1
ATOM 3005 O O . LEU B 1 45 ? -5.406 -25.031 1.581 1 93.81 45 LEU B O 1
ATOM 3009 N N . MET B 1 46 ? -6.172 -27.109 1.398 1 95.81 46 MET B N 1
ATOM 3010 C CA . MET B 1 46 ? -5.051 -27.516 0.554 1 95.81 46 MET B CA 1
ATOM 3011 C C . MET B 1 46 ? -5.066 -26.75 -0.769 1 95.81 46 MET B C 1
ATOM 3013 O O . MET B 1 46 ? -4.016 -26.344 -1.267 1 95.81 46 MET B O 1
ATOM 3017 N N . ILE B 1 47 ? -6.246 -26.578 -1.321 1 97 47 ILE B N 1
ATOM 3018 C CA . ILE B 1 47 ? -6.383 -25.812 -2.555 1 97 47 ILE B CA 1
ATOM 3019 C C . ILE B 1 47 ? -5.852 -24.391 -2.344 1 97 47 ILE B C 1
ATOM 3021 O O . ILE B 1 47 ? -5.078 -23.875 -3.16 1 97 47 ILE B O 1
ATOM 3025 N N . MET B 1 48 ? -6.195 -23.812 -1.223 1 96.38 48 MET B N 1
ATOM 3026 C CA . MET B 1 48 ? -5.734 -22.469 -0.914 1 96.38 48 MET B CA 1
ATOM 3027 C C . MET B 1 48 ? -4.223 -22.438 -0.717 1 96.38 48 MET B C 1
ATOM 3029 O O . MET B 1 48 ? -3.557 -21.484 -1.133 1 96.38 48 MET B O 1
ATOM 3033 N N . ILE B 1 49 ? -3.672 -23.422 -0.127 1 97.06 49 ILE B N 1
ATOM 3034 C CA . ILE B 1 49 ? -2.23 -23.484 0.084 1 97.06 49 ILE B CA 1
ATOM 3035 C C . ILE B 1 49 ? -1.517 -23.578 -1.263 1 97.06 49 ILE B C 1
ATOM 3037 O O . ILE B 1 49 ? -0.558 -22.844 -1.51 1 97.06 49 ILE B O 1
ATOM 3041 N N . PHE B 1 50 ? -2.041 -24.438 -2.127 1 98.25 50 PHE B N 1
ATOM 3042 C CA . PHE B 1 50 ? -1.434 -24.578 -3.445 1 98.25 50 PHE B CA 1
ATOM 3043 C C . PHE B 1 50 ? -1.517 -23.266 -4.227 1 98.25 50 PHE B C 1
ATOM 3045 O O . PHE B 1 50 ? -0.527 -22.828 -4.816 1 98.25 50 PHE B O 1
ATOM 3052 N N . MET B 1 51 ? -2.646 -22.672 -4.207 1 98.38 51 MET B N 1
ATOM 3053 C CA . MET B 1 51 ? -2.861 -21.438 -4.953 1 98.38 51 MET B CA 1
ATOM 3054 C C . MET B 1 51 ? -1.929 -20.344 -4.465 1 98.38 51 MET B C 1
ATOM 3056 O O . MET B 1 51 ? -1.226 -19.719 -5.262 1 98.38 51 MET B O 1
ATOM 3060 N N . HIS B 1 52 ? -1.883 -20.172 -3.164 1 97.88 52 HIS B N 1
ATOM 3061 C CA . HIS B 1 52 ? -1.087 -19.078 -2.615 1 97.88 52 HIS B CA 1
ATOM 3062 C C . HIS B 1 52 ? 0.405 -19.375 -2.738 1 97.88 52 HIS B C 1
ATOM 3064 O O . HIS B 1 52 ? 1.214 -18.453 -2.863 1 97.88 52 HIS B O 1
ATOM 3070 N N . ALA B 1 53 ? 0.763 -20.625 -2.68 1 98.25 53 ALA B N 1
ATOM 3071 C CA . ALA B 1 53 ? 2.16 -21 -2.912 1 98.25 53 ALA B CA 1
ATOM 3072 C C . ALA B 1 53 ? 2.602 -20.609 -4.32 1 98.25 53 ALA B C 1
ATOM 3074 O O . ALA B 1 53 ? 3.699 -20.078 -4.508 1 98.25 53 ALA B O 1
ATOM 3075 N N . VAL B 1 54 ? 1.761 -20.875 -5.27 1 98.69 54 VAL B N 1
ATOM 3076 C CA . VAL B 1 54 ? 2.064 -20.516 -6.652 1 98.69 54 VAL B CA 1
ATOM 3077 C C . VAL B 1 54 ? 2.145 -19 -6.785 1 98.69 54 VAL B C 1
ATOM 3079 O O . VAL B 1 54 ? 3.074 -18.469 -7.398 1 98.69 54 VAL B O 1
ATOM 3082 N N . MET B 1 55 ? 1.2 -18.328 -6.18 1 98.62 55 MET B N 1
ATOM 3083 C CA . MET B 1 55 ? 1.184 -16.875 -6.215 1 98.62 55 MET B CA 1
ATOM 3084 C C . MET B 1 55 ? 2.445 -16.297 -5.582 1 98.62 55 MET B C 1
ATOM 3086 O O . MET B 1 55 ? 3.049 -15.367 -6.121 1 98.62 55 MET B O 1
ATOM 3090 N N . ALA B 1 56 ? 2.766 -16.828 -4.492 1 98 56 ALA B N 1
ATOM 3091 C CA . ALA B 1 56 ? 3.969 -16.391 -3.797 1 98 56 ALA B CA 1
ATOM 3092 C C . ALA B 1 56 ? 5.223 -16.688 -4.617 1 98 56 ALA B C 1
ATOM 3094 O O . ALA B 1 56 ? 6.172 -15.906 -4.621 1 98 56 ALA B O 1
ATOM 3095 N N . GLN B 1 57 ? 5.227 -17.812 -5.258 1 98.12 57 GLN B N 1
ATOM 3096 C CA . GLN B 1 57 ? 6.336 -18.156 -6.141 1 98.12 57 GLN B CA 1
ATOM 3097 C C . GLN B 1 57 ? 6.453 -17.156 -7.289 1 98.12 57 GLN B C 1
ATOM 3099 O O . GLN B 1 57 ? 7.562 -16.797 -7.691 1 98.12 57 GLN B O 1
ATOM 3104 N N . SER B 1 58 ? 5.324 -16.797 -7.801 1 98.44 58 SER B N 1
ATOM 3105 C CA . SER B 1 58 ? 5.293 -15.766 -8.844 1 98.44 58 SER B CA 1
ATOM 3106 C C . SER B 1 58 ? 5.945 -14.477 -8.359 1 98.44 58 SER B C 1
ATOM 3108 O O . SER B 1 58 ? 6.773 -13.891 -9.062 1 98.44 58 SER B O 1
ATOM 3110 N N . TRP B 1 59 ? 5.621 -14.094 -7.207 1 97.75 59 TRP B N 1
ATOM 3111 C CA . TRP B 1 59 ? 6.168 -12.867 -6.625 1 97.75 59 TRP B CA 1
ATOM 3112 C C . TRP B 1 59 ? 7.652 -13.031 -6.316 1 97.75 59 TRP B C 1
ATOM 3114 O O . TRP B 1 59 ? 8.43 -12.086 -6.469 1 97.75 59 TRP B O 1
ATOM 3124 N N . ASN B 1 60 ? 8.062 -14.219 -5.945 1 97.19 60 ASN B N 1
ATOM 3125 C CA . ASN B 1 60 ? 9.461 -14.508 -5.617 1 97.19 60 ASN B CA 1
ATOM 3126 C C . ASN B 1 60 ? 10.367 -14.32 -6.828 1 97.19 60 ASN B C 1
ATOM 3128 O O . ASN B 1 60 ? 11.547 -13.984 -6.68 1 97.19 60 ASN B O 1
ATOM 3132 N N . VAL B 1 61 ? 9.852 -14.508 -7.969 1 97.56 61 VAL B N 1
ATOM 3133 C CA . VAL B 1 61 ? 10.648 -14.375 -9.188 1 97.56 61 VAL B CA 1
ATOM 3134 C C . VAL B 1 61 ? 11.109 -12.922 -9.336 1 97.56 61 VAL B C 1
ATOM 3136 O O . VAL B 1 61 ? 12.289 -12.664 -9.594 1 97.56 61 VAL B O 1
ATOM 3139 N N . ILE B 1 62 ? 10.203 -12 -9.086 1 96.12 62 ILE B N 1
ATOM 3140 C CA . ILE B 1 62 ? 10.586 -10.609 -9.312 1 96.12 62 ILE B CA 1
ATOM 3141 C C . ILE B 1 62 ? 11.25 -10.047 -8.055 1 96.12 62 ILE B C 1
ATOM 3143 O O . ILE B 1 62 ? 12.289 -9.383 -8.141 1 96.12 62 ILE B O 1
ATOM 3147 N N . ALA B 1 63 ? 10.727 -10.289 -6.941 1 94.25 63 ALA B N 1
ATOM 3148 C CA . ALA B 1 63 ? 11.273 -9.719 -5.711 1 94.25 63 ALA B CA 1
ATOM 3149 C C . ALA B 1 63 ? 12.508 -10.492 -5.246 1 94.25 63 ALA B C 1
ATOM 3151 O O . ALA B 1 63 ? 13.508 -9.898 -4.855 1 94.25 63 ALA B O 1
ATOM 3152 N N . GLY B 1 64 ? 12.445 -11.773 -5.285 1 93.62 64 GLY B N 1
ATOM 3153 C CA . GLY B 1 64 ? 13.516 -12.609 -4.77 1 93.62 64 GLY B CA 1
ATOM 3154 C C . GLY B 1 64 ? 14.703 -12.695 -5.707 1 93.62 64 GLY B C 1
ATOM 3155 O O . GLY B 1 64 ? 15.852 -12.57 -5.277 1 93.62 64 GLY B O 1
ATOM 3156 N N . PHE B 1 65 ? 14.438 -12.859 -6.945 1 95.12 65 PHE B N 1
ATOM 3157 C CA . PHE B 1 65 ? 15.523 -13.117 -7.883 1 95.12 65 PHE B CA 1
ATOM 3158 C C . PHE B 1 65 ? 16.031 -11.812 -8.492 1 95.12 65 PHE B C 1
ATOM 3160 O O . PHE B 1 65 ? 17.203 -11.695 -8.836 1 95.12 65 PHE B O 1
ATOM 3167 N N . SER B 1 66 ? 15.203 -10.844 -8.648 1 93.56 66 SER B N 1
ATOM 3168 C CA . SER B 1 66 ? 15.641 -9.609 -9.297 1 93.56 66 SER B CA 1
ATOM 3169 C C . SER B 1 66 ? 15.695 -8.453 -8.312 1 93.56 66 SER B C 1
ATOM 3171 O O . SER B 1 66 ? 16.172 -7.363 -8.648 1 93.56 66 SER B O 1
ATOM 3173 N N . GLY B 1 67 ? 15.109 -8.625 -7.18 1 91.94 67 GLY B N 1
ATOM 3174 C CA . GLY B 1 67 ? 15.25 -7.633 -6.121 1 91.94 67 GLY B CA 1
ATOM 3175 C C . GLY B 1 67 ? 14.234 -6.512 -6.215 1 91.94 67 GLY B C 1
ATOM 3176 O O . GLY B 1 67 ? 14.406 -5.457 -5.598 1 91.94 67 GLY B O 1
ATOM 3177 N N . GLN B 1 68 ? 13.148 -6.734 -6.988 1 91.75 68 GLN B N 1
ATOM 3178 C CA . GLN B 1 68 ? 12.141 -5.695 -7.164 1 91.75 68 GLN B CA 1
ATOM 3179 C C . GLN B 1 68 ? 10.875 -6.016 -6.375 1 91.75 68 GLN B C 1
ATOM 3181 O O . GLN B 1 68 ? 10.156 -6.961 -6.699 1 91.75 68 GLN B O 1
ATOM 3186 N N . ILE B 1 69 ? 10.586 -5.219 -5.414 1 91.25 69 ILE B N 1
ATOM 3187 C CA . ILE B 1 69 ? 9.391 -5.418 -4.598 1 91.25 69 ILE B CA 1
ATOM 3188 C C . ILE B 1 69 ? 8.18 -4.789 -5.285 1 91.25 69 ILE B C 1
ATOM 3190 O O . ILE B 1 69 ? 8.117 -3.568 -5.453 1 91.25 69 ILE B O 1
ATOM 3194 N N . SER B 1 70 ? 7.316 -5.594 -5.703 1 92.75 70 SER B N 1
ATOM 3195 C CA . SER B 1 70 ? 6.105 -5.125 -6.371 1 92.75 70 SER B CA 1
ATOM 3196 C C . SER B 1 70 ? 4.883 -5.273 -5.469 1 92.75 70 SER B C 1
ATOM 3198 O O . SER B 1 70 ? 4.703 -6.309 -4.824 1 92.75 70 SER B O 1
ATOM 3200 N N . LEU B 1 71 ? 4.051 -4.266 -5.387 1 90.81 71 LEU B N 1
ATOM 3201 C CA . LEU B 1 71 ? 2.805 -4.324 -4.633 1 90.81 71 LEU B CA 1
ATOM 3202 C C . LEU B 1 71 ? 1.6 -4.262 -5.566 1 90.81 71 LEU B C 1
ATOM 3204 O O . LEU B 1 71 ? 0.526 -3.801 -5.172 1 90.81 71 LEU B O 1
ATOM 3208 N N . GLY B 1 72 ? 1.794 -4.664 -6.762 1 93 72 GLY B N 1
ATOM 3209 C CA . GLY B 1 72 ? 0.724 -4.559 -7.742 1 93 72 GLY B CA 1
ATOM 3210 C C . GLY B 1 72 ? 0.368 -5.887 -8.383 1 93 72 GLY B C 1
ATOM 3211 O O . GLY B 1 72 ? -0.175 -5.926 -9.484 1 93 72 GLY B O 1
ATOM 3212 N N . HIS B 1 73 ? 0.678 -6.984 -7.789 1 96.5 73 HIS B N 1
ATOM 3213 C CA . HIS B 1 73 ? 0.429 -8.297 -8.375 1 96.5 73 HIS B CA 1
ATOM 3214 C C . HIS B 1 73 ? -1.062 -8.609 -8.414 1 96.5 73 HIS B C 1
ATOM 3216 O O . HIS B 1 73 ? -1.502 -9.477 -9.172 1 96.5 73 HIS B O 1
ATOM 3222 N N . GLY B 1 74 ? -1.802 -7.906 -7.609 1 96.31 74 GLY B N 1
ATOM 3223 C CA . GLY B 1 74 ? -3.246 -8.039 -7.703 1 96.31 74 GLY B CA 1
ATOM 3224 C C . GLY B 1 74 ? -3.781 -7.77 -9.094 1 96.31 74 GLY B C 1
ATOM 3225 O O . GLY B 1 74 ? -4.789 -8.352 -9.508 1 96.31 74 GLY B O 1
ATOM 3226 N N . ALA B 1 75 ? -3.125 -6.898 -9.82 1 96.31 75 ALA B N 1
ATOM 3227 C CA . ALA B 1 75 ? -3.539 -6.578 -11.188 1 96.31 75 ALA B CA 1
ATOM 3228 C C . ALA B 1 75 ? -3.486 -7.812 -12.078 1 96.31 75 ALA B C 1
ATOM 3230 O O . ALA B 1 75 ? -4.41 -8.062 -12.859 1 96.31 75 ALA B O 1
ATOM 3231 N N . PHE B 1 76 ? -2.447 -8.602 -11.922 1 98.5 76 PHE B N 1
ATOM 3232 C CA . PHE B 1 76 ? -2.27 -9.773 -12.773 1 98.5 76 PHE B CA 1
ATOM 3233 C C . PHE B 1 76 ? -3.229 -10.891 -12.375 1 98.5 76 PHE B C 1
ATOM 3235 O O . PHE B 1 76 ? -3.754 -11.602 -13.234 1 98.5 76 PHE B O 1
ATOM 3242 N N . PHE B 1 77 ? -3.428 -11.031 -11.047 1 98.38 77 PHE B N 1
ATOM 3243 C CA . PHE B 1 77 ? -4.434 -11.961 -10.555 1 98.38 77 PHE B CA 1
ATOM 3244 C C . PHE B 1 77 ? -5.812 -11.617 -11.102 1 98.38 77 PHE B C 1
ATOM 3246 O O . PHE B 1 77 ? -6.527 -12.492 -11.602 1 98.38 77 PHE B O 1
ATOM 3253 N N . GLY B 1 78 ? -6.156 -10.328 -11.086 1 98.19 78 GLY B N 1
ATOM 3254 C CA . GLY B 1 78 ? -7.438 -9.859 -11.586 1 98.19 78 GLY B CA 1
ATOM 3255 C C . GLY B 1 78 ? -7.59 -10.023 -13.086 1 98.19 78 GLY B C 1
ATOM 3256 O O . GLY B 1 78 ? -8.656 -10.422 -13.57 1 98.19 78 GLY B O 1
ATOM 3257 N N . ILE B 1 79 ? -6.551 -9.727 -13.812 1 98 79 ILE B N 1
ATOM 3258 C CA . ILE B 1 79 ? -6.582 -9.906 -15.258 1 98 79 ILE B CA 1
ATOM 3259 C C . ILE B 1 79 ? -6.895 -11.367 -15.586 1 98 79 ILE B C 1
ATOM 3261 O O . ILE B 1 79 ? -7.73 -11.648 -16.453 1 98 79 ILE B O 1
ATOM 3265 N N . GLY B 1 80 ? -6.242 -12.25 -14.898 1 98.25 80 GLY B N 1
ATOM 3266 C CA . GLY B 1 80 ? -6.523 -13.664 -15.102 1 98.25 80 GLY B CA 1
ATOM 3267 C C . GLY B 1 80 ? -7.953 -14.039 -14.773 1 98.25 80 GLY B C 1
ATOM 3268 O O . GLY B 1 80 ? -8.602 -14.758 -15.539 1 98.25 80 GLY B O 1
ATOM 3269 N N . ALA B 1 81 ? -8.438 -13.555 -13.664 1 98.06 81 ALA B N 1
ATOM 3270 C CA . ALA B 1 81 ? -9.797 -13.859 -13.219 1 98.06 81 ALA B CA 1
ATOM 3271 C C . ALA B 1 81 ? -10.828 -13.375 -14.234 1 98.06 81 ALA B C 1
ATOM 3273 O O . ALA B 1 81 ? -11.742 -14.117 -14.609 1 98.06 81 ALA B O 1
ATOM 3274 N N . TYR B 1 82 ? -10.648 -12.203 -14.719 1 97.12 82 TYR B N 1
ATOM 3275 C CA . TYR B 1 82 ? -11.617 -11.625 -15.641 1 97.12 82 TYR B CA 1
ATOM 3276 C C . TYR B 1 82 ? -11.477 -12.25 -17.031 1 97.12 82 TYR B C 1
ATOM 3278 O O . TYR B 1 82 ? -12.469 -12.398 -17.75 1 97.12 82 TYR B O 1
ATOM 3286 N N . ALA B 1 83 ? -10.234 -12.562 -17.391 1 96.38 83 ALA B N 1
ATOM 3287 C CA . ALA B 1 83 ? -10.047 -13.203 -18.688 1 96.38 83 ALA B CA 1
ATOM 3288 C C . ALA B 1 83 ? -10.875 -14.484 -18.781 1 96.38 83 ALA B C 1
ATOM 3290 O O . ALA B 1 83 ? -11.586 -14.695 -19.766 1 96.38 83 ALA B O 1
ATOM 3291 N N . THR B 1 84 ? -10.859 -15.281 -17.781 1 95.06 84 THR B N 1
ATOM 3292 C CA . THR B 1 84 ? -11.547 -16.562 -17.828 1 95.06 84 THR B CA 1
ATOM 3293 C C . THR B 1 84 ? -13.047 -16.391 -17.641 1 95.06 84 THR B C 1
ATOM 3295 O O . THR B 1 84 ? -13.844 -16.953 -18.406 1 95.06 84 THR B O 1
ATOM 3298 N N . SER B 1 85 ? -13.477 -15.57 -16.672 1 94.56 85 SER B N 1
ATOM 3299 C CA . SER B 1 85 ? -14.898 -15.398 -16.391 1 94.56 85 SER B CA 1
ATOM 3300 C C . SER B 1 85 ? -15.609 -14.656 -17.516 1 94.56 85 SER B C 1
ATOM 3302 O O . SER B 1 85 ? -16.672 -15.078 -17.969 1 94.56 85 SER B O 1
ATOM 3304 N N . PHE B 1 86 ? -15 -13.648 -18 1 94.62 86 PHE B N 1
ATOM 3305 C CA . PHE B 1 86 ? -15.625 -12.812 -19.016 1 94.62 86 PHE B CA 1
ATOM 3306 C C . PHE B 1 86 ? -15.711 -13.562 -20.344 1 94.62 86 PHE B C 1
ATOM 3308 O O . PHE B 1 86 ? -16.75 -13.562 -21 1 94.62 86 PHE B O 1
ATOM 3315 N N . LEU B 1 87 ? -14.664 -14.188 -20.797 1 94.94 87 LEU B N 1
ATOM 3316 C CA . LEU B 1 87 ? -14.641 -14.883 -22.078 1 94.94 87 LEU B CA 1
ATOM 3317 C C . LEU B 1 87 ? -15.578 -16.094 -22.062 1 94.94 87 LEU B C 1
ATOM 3319 O O . LEU B 1 87 ? -16.188 -16.406 -23.078 1 94.94 87 LEU B O 1
ATOM 3323 N N . TYR B 1 88 ? -15.625 -16.719 -20.938 1 94.38 88 TYR B N 1
ATOM 3324 C CA . TYR B 1 88 ? -16.531 -17.859 -20.828 1 94.38 88 TYR B CA 1
ATOM 3325 C C . TYR B 1 88 ? -17.984 -17.406 -20.891 1 94.38 88 TYR B C 1
ATOM 3327 O O . TYR B 1 88 ? -18.781 -17.969 -21.656 1 94.38 88 TYR B O 1
ATOM 3335 N N . VAL B 1 89 ? -18.375 -16.391 -20.172 1 93.75 89 VAL B N 1
ATOM 3336 C CA . VAL B 1 89 ? -19.766 -15.938 -20.047 1 93.75 89 VAL B CA 1
ATOM 3337 C C . VAL B 1 89 ? -20.188 -15.266 -21.359 1 93.75 89 VAL B C 1
ATOM 3339 O O . VAL B 1 89 ? -21.297 -15.508 -21.844 1 93.75 89 VAL B O 1
ATOM 3342 N N . GLN B 1 90 ? -19.359 -14.484 -21.922 1 93.62 90 GLN B N 1
ATOM 3343 C CA . GLN B 1 90 ? -19.75 -13.695 -23.078 1 93.62 90 GLN B CA 1
ATOM 3344 C C . GLN B 1 90 ? -19.594 -14.5 -24.375 1 93.62 90 GLN B C 1
ATOM 3346 O O . GLN B 1 90 ? -20.406 -14.367 -25.297 1 93.62 90 GLN B O 1
ATOM 3351 N N . TYR B 1 91 ? -18.578 -15.383 -24.469 1 94.75 91 TYR B N 1
ATOM 3352 C CA . TYR B 1 91 ? -18.266 -16 -25.75 1 94.75 91 TYR B CA 1
ATOM 3353 C C . TYR B 1 91 ? -18.266 -17.531 -25.641 1 94.75 91 TYR B C 1
ATOM 3355 O O . TYR B 1 91 ? -18.094 -18.234 -26.641 1 94.75 91 TYR B O 1
ATOM 3363 N N . GLY B 1 92 ? -18.328 -18.031 -24.453 1 93.31 92 GLY B N 1
ATOM 3364 C CA . GLY B 1 92 ? -18.375 -19.469 -24.25 1 93.31 92 GLY B CA 1
ATOM 3365 C C . GLY B 1 92 ? -17.031 -20.141 -24.406 1 93.31 92 GLY B C 1
ATOM 3366 O O . GLY B 1 92 ? -16.969 -21.359 -24.625 1 93.31 92 GLY B O 1
ATOM 3367 N N . ILE B 1 93 ? -16.031 -19.375 -24.312 1 95.44 93 ILE B N 1
ATOM 3368 C CA . ILE B 1 93 ? -14.688 -19.922 -24.453 1 95.44 93 ILE B CA 1
ATOM 3369 C C . ILE B 1 93 ? -14.32 -20.719 -23.188 1 95.44 93 ILE B C 1
ATOM 3371 O O . ILE B 1 93 ? -14.516 -20.234 -22.078 1 95.44 93 ILE B O 1
ATOM 3375 N N . SER B 1 94 ? -13.812 -21.891 -23.422 1 96.38 94 SER B N 1
ATOM 3376 C CA . SER B 1 94 ? -13.445 -22.75 -22.297 1 96.38 94 SER B CA 1
ATOM 3377 C C . SER B 1 94 ? -12.406 -22.078 -21.406 1 96.38 94 SER B C 1
ATOM 3379 O O . SER B 1 94 ? -11.484 -21.422 -21.891 1 96.38 94 SER B O 1
ATOM 3381 N N . PRO B 1 95 ? -12.492 -22.219 -20.094 1 96.06 95 PRO B N 1
ATOM 3382 C CA . PRO B 1 95 ? -11.516 -21.656 -19.156 1 96.06 95 PRO B CA 1
ATOM 3383 C C . PRO B 1 95 ? -10.102 -22.156 -19.406 1 96.06 95 PRO B C 1
ATOM 3385 O O . PRO B 1 95 ? -9.125 -21.438 -19.172 1 96.06 95 PRO B O 1
ATOM 3388 N N . TRP B 1 96 ? -9.898 -23.312 -19.969 1 96.62 96 TRP B N 1
ATOM 3389 C CA . TRP B 1 96 ? -8.57 -23.859 -20.266 1 96.62 96 TRP B CA 1
ATOM 3390 C C . TRP B 1 96 ? -7.84 -22.969 -21.281 1 96.62 96 TRP B C 1
ATOM 3392 O O . TRP B 1 96 ? -6.641 -22.719 -21.141 1 96.62 96 TRP B O 1
ATOM 3402 N N . ILE B 1 97 ? -8.578 -22.469 -22.219 1 97.06 97 ILE B N 1
ATOM 3403 C CA . ILE B 1 97 ? -8.016 -21.578 -23.234 1 97.06 97 ILE B CA 1
ATOM 3404 C C . ILE B 1 97 ? -7.828 -20.188 -22.656 1 97.06 97 ILE B C 1
ATOM 3406 O O . ILE B 1 97 ? -6.805 -19.531 -22.891 1 97.06 97 ILE B O 1
ATOM 3410 N N . SER B 1 98 ? -8.797 -19.797 -21.891 1 97.12 98 SER B N 1
ATOM 3411 C CA . SER B 1 98 ? -8.773 -18.438 -21.359 1 97.12 98 SER B CA 1
ATOM 3412 C C . SER B 1 98 ? -7.668 -18.25 -20.328 1 97.12 98 SER B C 1
ATOM 3414 O O . SER B 1 98 ? -7.199 -17.125 -20.094 1 97.12 98 SER B O 1
ATOM 3416 N N . ILE B 1 99 ? -7.262 -19.359 -19.656 1 98 99 ILE B N 1
ATOM 3417 C CA . ILE B 1 99 ? -6.125 -19.297 -18.75 1 98 99 ILE B CA 1
ATOM 3418 C C . ILE B 1 99 ? -4.883 -18.828 -19.516 1 98 99 ILE B C 1
ATOM 3420 O O . ILE B 1 99 ? -4.164 -17.938 -19.062 1 98 99 ILE B O 1
ATOM 3424 N N . PHE B 1 100 ? -4.66 -19.359 -20.734 1 98 100 PHE B N 1
ATOM 3425 C CA . PHE B 1 100 ? -3.512 -19 -21.562 1 98 100 PHE B CA 1
ATOM 3426 C C . PHE B 1 100 ? -3.625 -17.562 -22.031 1 98 100 PHE B C 1
ATOM 3428 O O . PHE B 1 100 ? -2.629 -16.828 -22.078 1 98 100 PHE B O 1
ATOM 3435 N N . LEU B 1 101 ? -4.828 -17.188 -22.375 1 97.69 101 LEU B N 1
ATOM 3436 C CA . LEU B 1 101 ? -5.039 -15.812 -22.797 1 97.69 101 LEU B CA 1
ATOM 3437 C C . LEU B 1 101 ? -4.77 -14.844 -21.656 1 97.69 101 LEU B C 1
ATOM 3439 O O . LEU B 1 101 ? -4.176 -13.781 -21.859 1 97.69 101 LEU B O 1
ATOM 3443 N N . GLY B 1 102 ? -5.27 -15.211 -20.438 1 98.12 102 GLY B N 1
ATOM 3444 C CA . GLY B 1 102 ? -4.977 -14.398 -19.266 1 98.12 102 GLY B CA 1
ATOM 3445 C C . GLY B 1 102 ? -3.49 -14.258 -19 1 98.12 102 GLY B C 1
ATOM 3446 O O . GLY B 1 102 ? -3.023 -13.188 -18.609 1 98.12 102 GLY B O 1
ATOM 3447 N N . MET B 1 103 ? -2.758 -15.328 -19.219 1 98.44 103 MET B N 1
ATOM 3448 C CA . MET B 1 103 ? -1.307 -15.312 -19.047 1 98.44 103 MET B CA 1
ATOM 3449 C C . MET B 1 103 ? -0.658 -14.336 -20.016 1 98.44 103 MET B C 1
ATOM 3451 O O . MET B 1 103 ? 0.186 -13.523 -19.625 1 98.44 103 MET B O 1
ATOM 3455 N N . ILE B 1 104 ? -1.062 -14.359 -21.25 1 98.31 104 ILE B N 1
ATOM 3456 C CA . ILE B 1 104 ? -0.487 -13.523 -22.297 1 98.31 104 ILE B CA 1
ATOM 3457 C C . ILE B 1 104 ? -0.824 -12.055 -22.031 1 98.31 104 ILE B C 1
ATOM 3459 O O . ILE B 1 104 ? 0.051 -11.188 -22.094 1 98.31 104 ILE B O 1
ATOM 3463 N N . VAL B 1 105 ? -2.088 -11.82 -21.719 1 98.19 105 VAL B N 1
ATOM 3464 C CA . VAL B 1 105 ? -2.516 -10.445 -21.469 1 98.19 105 VAL B CA 1
ATOM 3465 C C . VAL B 1 105 ? -1.758 -9.883 -20.266 1 98.19 105 VAL B C 1
ATOM 3467 O O . VAL B 1 105 ? -1.337 -8.727 -20.266 1 98.19 105 VAL B O 1
ATOM 3470 N N . SER B 1 106 ? -1.613 -10.695 -19.203 1 98.62 106 SER B N 1
ATOM 3471 C CA . SER B 1 106 ? -0.861 -10.266 -18.031 1 98.62 106 SER B CA 1
ATOM 3472 C C . SER B 1 106 ? 0.603 -10.016 -18.375 1 98.62 106 SER B C 1
ATOM 3474 O O . SER B 1 106 ? 1.212 -9.07 -17.859 1 98.62 106 SER B O 1
ATOM 3476 N N . GLY B 1 107 ?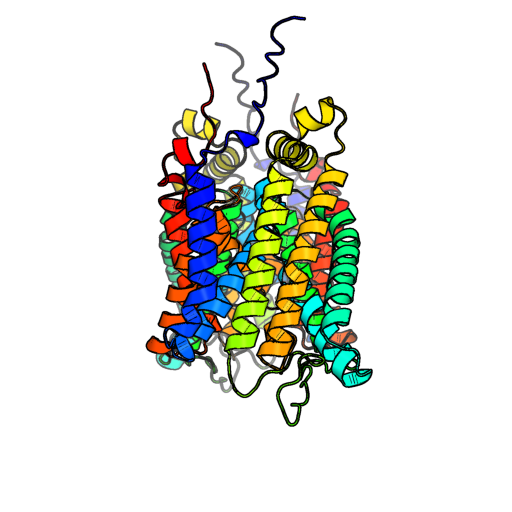 1.152 -10.883 -19.234 1 98.5 107 GLY B N 1
ATOM 3477 C CA . GLY B 1 107 ? 2.512 -10.656 -19.703 1 98.5 107 GLY B CA 1
ATOM 3478 C C . GLY B 1 107 ? 2.676 -9.344 -20.453 1 98.5 107 GLY B C 1
ATOM 3479 O O . GLY B 1 107 ? 3.625 -8.602 -20.203 1 98.5 107 GLY B O 1
ATOM 3480 N N . VAL B 1 108 ? 1.818 -9.031 -21.297 1 98.31 108 VAL B N 1
ATOM 3481 C CA . VAL B 1 108 ? 1.846 -7.789 -22.078 1 98.31 108 VAL B CA 1
ATOM 3482 C C . VAL B 1 108 ? 1.683 -6.594 -21.141 1 98.31 108 VAL B C 1
ATOM 3484 O O . VAL B 1 108 ? 2.393 -5.594 -21.266 1 98.31 108 VAL B O 1
ATOM 3487 N N . ALA B 1 109 ? 0.752 -6.711 -20.234 1 97.44 109 ALA B N 1
ATOM 3488 C CA . ALA B 1 109 ? 0.559 -5.645 -19.25 1 97.44 109 ALA B CA 1
ATOM 3489 C C . ALA B 1 109 ? 1.826 -5.418 -18.422 1 97.44 109 ALA B C 1
ATOM 3491 O O . ALA B 1 109 ? 2.188 -4.277 -18.141 1 97.44 109 ALA B O 1
ATOM 3492 N N . ALA B 1 110 ? 2.43 -6.52 -18.078 1 97.81 110 ALA B N 1
ATOM 3493 C CA . ALA B 1 110 ? 3.66 -6.422 -17.297 1 97.81 110 ALA B CA 1
ATOM 3494 C C . ALA B 1 110 ? 4.75 -5.688 -18.078 1 97.81 110 ALA B C 1
ATOM 3496 O O . ALA B 1 110 ? 5.527 -4.926 -17.5 1 97.81 110 ALA B O 1
ATOM 3497 N N . VAL B 1 111 ? 4.824 -5.906 -19.359 1 96.88 111 VAL B N 1
ATOM 3498 C CA . VAL B 1 111 ? 5.789 -5.199 -20.203 1 96.88 111 VAL B CA 1
ATOM 3499 C C . VAL B 1 111 ? 5.453 -3.711 -20.234 1 96.88 111 VAL B C 1
ATOM 3501 O O . VAL B 1 111 ? 6.328 -2.865 -20.031 1 96.88 111 VAL B O 1
ATOM 3504 N N . LEU B 1 112 ? 4.238 -3.422 -20.438 1 94.06 112 LEU B N 1
ATOM 3505 C CA . LEU B 1 112 ? 3.801 -2.037 -20.562 1 94.06 112 LEU B CA 1
ATOM 3506 C C . LEU B 1 112 ? 4.004 -1.271 -19.266 1 94.06 112 LEU B C 1
ATOM 3508 O O . LEU B 1 112 ? 4.434 -0.116 -19.281 1 94.06 112 LEU B O 1
ATOM 3512 N N . ILE B 1 113 ? 3.695 -1.915 -18.188 1 89.94 113 ILE B N 1
ATOM 3513 C CA . ILE B 1 113 ? 3.838 -1.3 -16.875 1 89.94 113 ILE B CA 1
ATOM 3514 C C . ILE B 1 113 ? 5.312 -1.261 -16.484 1 89.94 113 ILE B C 1
ATOM 3516 O O . ILE B 1 113 ? 5.785 -0.268 -15.93 1 89.94 113 ILE B O 1
ATOM 3520 N N . GLY B 1 114 ? 6.004 -2.348 -16.828 1 90.44 114 GLY B N 1
ATOM 3521 C CA . GLY B 1 114 ? 7.379 -2.518 -16.391 1 90.44 114 GLY B CA 1
ATOM 3522 C C . GLY B 1 114 ? 8.336 -1.54 -17.047 1 90.44 114 GLY B C 1
ATOM 3523 O O . GLY B 1 114 ? 9.281 -1.061 -16.406 1 90.44 114 GLY B O 1
ATOM 3524 N N . ILE B 1 115 ? 8.141 -1.131 -18.234 1 89.62 115 ILE B N 1
ATOM 3525 C CA . ILE B 1 115 ? 9.062 -0.282 -18.984 1 89.62 115 ILE B CA 1
ATOM 3526 C C . ILE B 1 115 ? 9.227 1.058 -18.266 1 89.62 115 ILE B C 1
ATOM 3528 O O . ILE B 1 115 ? 10.352 1.463 -17.953 1 89.62 115 ILE B O 1
ATOM 3532 N N . PRO B 1 116 ? 8.195 1.683 -17.891 1 83.44 116 PRO B N 1
ATOM 3533 C CA . PRO B 1 116 ? 8.391 2.963 -17.203 1 83.44 116 PRO B CA 1
ATOM 3534 C C . PRO B 1 116 ? 8.695 2.795 -15.711 1 83.44 116 PRO B C 1
ATOM 3536 O O . PRO B 1 116 ? 9.445 3.584 -15.141 1 83.44 116 PRO B O 1
ATOM 3539 N N . MET B 1 117 ? 8.203 1.724 -15.07 1 82.12 117 MET B N 1
ATOM 3540 C CA . MET B 1 117 ? 8.227 1.636 -13.617 1 82.12 117 MET B CA 1
ATOM 3541 C C . MET B 1 117 ? 9.555 1.067 -13.125 1 82.12 117 MET B C 1
ATOM 3543 O O . MET B 1 117 ? 9.992 1.375 -12.016 1 82.12 117 MET B O 1
ATOM 3547 N N . LEU B 1 118 ? 10.195 0.329 -13.953 1 80.62 118 LEU B N 1
ATOM 3548 C CA . LEU B 1 118 ? 11.391 -0.351 -13.477 1 80.62 118 LEU B CA 1
ATOM 3549 C C . LEU B 1 118 ? 12.617 0.556 -13.594 1 80.62 118 LEU B C 1
ATOM 3551 O O . LEU B 1 118 ? 13.719 0.165 -13.219 1 80.62 118 LEU B O 1
ATOM 3555 N N . ARG B 1 119 ? 12.359 1.766 -14.016 1 76.88 119 ARG B N 1
ATOM 3556 C CA . ARG B 1 119 ? 13.383 2.805 -13.984 1 76.88 119 ARG B CA 1
ATOM 3557 C C . ARG B 1 119 ? 13.398 3.523 -12.641 1 76.88 119 ARG B C 1
ATOM 3559 O O . ARG B 1 119 ? 14.352 4.242 -12.328 1 76.88 119 ARG B O 1
ATOM 3566 N N . LEU B 1 120 ? 12.383 3.221 -11.922 1 73.44 120 LEU B N 1
ATOM 3567 C CA . LEU B 1 120 ? 12.242 3.869 -10.625 1 73.44 120 LEU B CA 1
ATOM 3568 C C . LEU B 1 120 ? 13.094 3.166 -9.57 1 73.44 120 LEU B C 1
ATOM 3570 O O . LEU B 1 120 ? 13.445 1.995 -9.734 1 73.44 120 LEU B O 1
ATOM 3574 N N . SER B 1 121 ? 13.43 3.953 -8.547 1 75.12 121 SER B N 1
ATOM 3575 C CA . SER B 1 121 ? 14.102 3.342 -7.398 1 75.12 121 SER B CA 1
ATOM 3576 C C . SER B 1 121 ? 13.219 2.281 -6.746 1 75.12 121 SER B C 1
ATOM 3578 O O . SER B 1 121 ? 12.016 2.221 -7.008 1 75.12 121 SER B O 1
ATOM 3580 N N . GLY B 1 122 ? 13.805 1.467 -5.938 1 72.94 122 GLY B N 1
ATOM 3581 C CA . GLY B 1 122 ? 13.117 0.342 -5.32 1 72.94 122 GLY B CA 1
ATOM 3582 C C . GLY B 1 122 ? 11.852 0.743 -4.598 1 72.94 122 GLY B C 1
ATOM 3583 O O . GLY B 1 122 ? 10.797 0.123 -4.785 1 72.94 122 GLY B O 1
ATOM 3584 N N . HIS B 1 123 ? 11.922 1.794 -3.836 1 73.5 123 HIS B N 1
ATOM 3585 C CA . HIS B 1 123 ? 10.758 2.193 -3.051 1 73.5 123 HIS B CA 1
ATOM 3586 C C . HIS B 1 123 ? 9.672 2.795 -3.939 1 73.5 123 HIS B C 1
ATOM 3588 O O . HIS B 1 123 ? 8.484 2.566 -3.713 1 73.5 123 HIS B O 1
ATOM 3594 N N . TYR B 1 124 ? 10.109 3.498 -4.914 1 76.06 124 TYR B N 1
ATOM 3595 C CA . TYR B 1 124 ? 9.141 4.145 -5.793 1 76.06 124 TYR B CA 1
ATOM 3596 C C . TYR B 1 124 ? 8.492 3.131 -6.727 1 76.06 124 TYR B C 1
ATOM 3598 O O . TYR B 1 124 ? 7.32 3.271 -7.086 1 76.06 124 TYR B O 1
ATOM 3606 N N . PHE B 1 125 ? 9.312 2.166 -7.09 1 83.88 125 PHE B N 1
ATOM 3607 C CA . PHE B 1 125 ? 8.727 1.09 -7.883 1 83.88 125 PHE B CA 1
ATOM 3608 C C . PHE B 1 125 ? 7.605 0.404 -7.117 1 83.88 125 PHE B C 1
ATOM 3610 O O . PHE B 1 125 ? 6.535 0.142 -7.676 1 83.88 125 PHE B O 1
ATOM 3617 N N . ALA B 1 126 ? 7.793 0.097 -5.848 1 86.06 126 ALA B N 1
ATOM 3618 C CA . ALA B 1 126 ? 6.789 -0.558 -5.012 1 86.06 126 ALA B CA 1
ATOM 3619 C C . ALA B 1 126 ? 5.516 0.278 -4.926 1 86.06 126 ALA B C 1
ATOM 3621 O O . ALA B 1 126 ? 4.41 -0.243 -5.094 1 86.06 126 ALA B O 1
ATOM 3622 N N . ILE B 1 127 ? 5.688 1.491 -4.734 1 79.75 127 ILE B N 1
ATOM 3623 C CA . ILE B 1 127 ? 4.551 2.396 -4.598 1 79.75 127 ILE B CA 1
ATOM 3624 C C . ILE B 1 127 ? 3.832 2.525 -5.938 1 79.75 127 ILE B C 1
ATOM 3626 O O . ILE B 1 127 ? 2.6 2.492 -5.992 1 79.75 127 ILE B O 1
ATOM 3630 N N . ALA B 1 128 ? 4.621 2.67 -7.004 1 83.12 128 ALA B N 1
ATOM 3631 C CA . ALA B 1 128 ? 4.039 2.801 -8.336 1 83.12 128 ALA B CA 1
ATOM 3632 C C . ALA B 1 128 ? 3.203 1.575 -8.695 1 83.12 128 ALA B C 1
ATOM 3634 O O . ALA B 1 128 ? 2.115 1.701 -9.258 1 83.12 128 ALA B O 1
ATOM 3635 N N . THR B 1 129 ? 3.727 0.456 -8.352 1 89.69 129 THR B N 1
ATOM 3636 C CA . THR B 1 129 ? 2.99 -0.76 -8.672 1 89.69 129 THR B CA 1
ATOM 3637 C C . THR B 1 129 ? 1.757 -0.899 -7.789 1 89.69 129 THR B C 1
ATOM 3639 O O . THR B 1 129 ? 0.743 -1.459 -8.211 1 89.69 129 THR B O 1
ATOM 3642 N N . LEU B 1 130 ? 1.873 -0.441 -6.586 1 87.06 130 LEU B N 1
ATOM 3643 C CA . LEU B 1 130 ? 0.694 -0.384 -5.73 1 87.06 130 LEU B CA 1
ATOM 3644 C C . LEU B 1 130 ? -0.41 0.446 -6.379 1 87.06 130 LEU B C 1
ATOM 3646 O O . LEU B 1 130 ? -1.561 0.008 -6.449 1 87.06 130 LEU B O 1
ATOM 3650 N N . LEU B 1 131 ? -0.035 1.579 -6.895 1 82.69 131 LEU B N 1
ATOM 3651 C CA . LEU B 1 131 ? -0.999 2.486 -7.504 1 82.69 131 LEU B CA 1
ATOM 3652 C C . LEU B 1 131 ? -1.57 1.889 -8.789 1 82.69 131 LEU B C 1
ATOM 3654 O O . LEU B 1 131 ? -2.746 2.086 -9.102 1 82.69 131 LEU B O 1
ATOM 3658 N N . ILE B 1 132 ? -0.734 1.161 -9.484 1 85.81 132 ILE B N 1
ATOM 3659 C CA . ILE B 1 132 ? -1.202 0.484 -10.688 1 85.81 132 ILE B CA 1
ATOM 3660 C C . ILE B 1 132 ? -2.229 -0.583 -10.312 1 85.81 132 ILE B C 1
ATOM 3662 O O . ILE B 1 132 ? -3.254 -0.729 -10.984 1 85.81 132 ILE B O 1
ATOM 3666 N N . GLY B 1 133 ? -1.931 -1.329 -9.312 1 89.25 133 GLY B N 1
ATOM 3667 C CA . GLY B 1 133 ? -2.893 -2.311 -8.836 1 89.25 133 GLY B CA 1
ATOM 3668 C C . GLY B 1 133 ? -4.242 -1.705 -8.492 1 89.25 133 GLY B C 1
ATOM 3669 O O . GLY B 1 133 ? -5.281 -2.217 -8.906 1 89.25 133 GLY B O 1
ATOM 3670 N N . ILE B 1 134 ? -4.215 -0.61 -7.816 1 84.5 134 ILE B N 1
ATOM 3671 C CA . ILE B 1 134 ? -5.438 0.083 -7.43 1 84.5 134 ILE B CA 1
ATOM 3672 C C . ILE B 1 134 ? -6.133 0.638 -8.672 1 84.5 134 ILE B C 1
ATOM 3674 O O . ILE B 1 134 ? -7.363 0.609 -8.766 1 84.5 134 ILE B O 1
ATOM 3678 N N . SER B 1 135 ? -5.359 1.163 -9.594 1 85 135 SER B N 1
ATOM 3679 C CA . SER B 1 135 ? -5.918 1.693 -10.836 1 85 135 SER B CA 1
ATOM 3680 C C . SER B 1 135 ? -6.703 0.625 -11.586 1 85 135 SER B C 1
ATOM 3682 O O . SER B 1 135 ? -7.789 0.895 -12.109 1 85 135 SER B O 1
ATOM 3684 N N . PHE B 1 136 ? -6.133 -0.565 -11.633 1 90.62 136 PHE B N 1
ATOM 3685 C CA . PHE B 1 136 ? -6.848 -1.653 -12.289 1 90.62 136 PHE B CA 1
ATOM 3686 C C . PHE B 1 136 ? -8.172 -1.938 -11.586 1 90.62 136 PHE B C 1
ATOM 3688 O O . PHE B 1 136 ? -9.188 -2.162 -12.234 1 90.62 136 PHE B O 1
ATOM 3695 N N . GLN B 1 137 ? -8.133 -1.971 -10.281 1 89.19 137 GLN B N 1
ATOM 3696 C CA . GLN B 1 137 ? -9.352 -2.191 -9.508 1 89.19 137 GLN B CA 1
ATOM 3697 C C . GLN B 1 137 ? -10.422 -1.16 -9.859 1 89.19 137 GLN B C 1
ATOM 3699 O O . GLN B 1 137 ? -11.57 -1.515 -10.125 1 89.19 137 GLN B O 1
ATOM 3704 N N . VAL B 1 138 ? -10.062 0.051 -9.984 1 83.38 138 VAL B N 1
ATOM 3705 C CA . VAL B 1 138 ? -11 1.147 -10.234 1 83.38 138 VAL B CA 1
ATOM 3706 C C . VAL B 1 138 ? -11.5 1.083 -11.672 1 83.38 138 VAL B C 1
ATOM 3708 O O . VAL B 1 138 ? -12.695 1.275 -11.93 1 83.38 138 VAL B O 1
ATOM 3711 N N . ILE B 1 139 ? -10.602 0.844 -12.562 1 87.12 139 ILE B N 1
ATOM 3712 C CA . ILE B 1 139 ? -10.969 0.76 -13.977 1 87.12 139 ILE B CA 1
ATOM 3713 C C . ILE B 1 139 ? -12.008 -0.334 -14.18 1 87.12 139 ILE B C 1
ATOM 3715 O O . ILE B 1 139 ? -13.016 -0.123 -14.867 1 87.12 139 ILE B O 1
ATOM 3719 N N . PHE B 1 140 ? -11.828 -1.455 -13.531 1 92.31 140 PHE B N 1
ATOM 3720 C CA . PHE B 1 140 ? -12.742 -2.57 -13.727 1 92.31 140 PHE B CA 1
ATOM 3721 C C . PHE B 1 140 ? -14.047 -2.332 -12.977 1 92.31 140 PHE B C 1
ATOM 3723 O O . PHE B 1 140 ? -15.094 -2.885 -13.336 1 92.31 140 PHE B O 1
ATOM 3730 N N . GLN B 1 141 ? -13.984 -1.58 -11.945 1 87.44 141 GLN B N 1
ATOM 3731 C CA . GLN B 1 141 ? -15.195 -1.202 -11.227 1 87.44 141 GLN B CA 1
ATOM 3732 C C . GLN B 1 141 ? -16.094 -0.324 -12.086 1 87.44 141 GLN B C 1
ATOM 3734 O O . GLN B 1 141 ? -17.312 -0.275 -11.867 1 87.44 141 GLN B O 1
ATOM 3739 N N . ARG B 1 142 ? -15.523 0.332 -13.047 1 84.38 142 ARG B N 1
ATOM 3740 C CA . ARG B 1 142 ? -16.266 1.302 -13.836 1 84.38 142 ARG B CA 1
ATOM 3741 C C . ARG B 1 142 ? -16.516 0.783 -15.242 1 84.38 142 ARG B C 1
ATOM 3743 O O . ARG B 1 142 ? -17.328 1.353 -15.984 1 84.38 142 ARG B O 1
ATOM 3750 N N . TRP B 1 143 ? -15.844 -0.225 -15.57 1 89.19 143 TRP B N 1
ATOM 3751 C CA . TRP B 1 143 ? -15.953 -0.79 -16.906 1 89.19 143 TRP B CA 1
ATOM 3752 C C . TRP B 1 143 ? -17.25 -1.595 -17.062 1 89.19 143 TRP B C 1
ATOM 3754 O O . TRP B 1 143 ? -17.281 -2.783 -16.734 1 89.19 143 TRP B O 1
ATOM 3764 N N . GLU B 1 144 ? -18.219 -1.024 -17.641 1 89.69 144 GLU B N 1
ATOM 3765 C CA . GLU B 1 144 ? -19.547 -1.619 -17.75 1 89.69 144 GLU B CA 1
ATOM 3766 C C . GLU B 1 144 ? -19.516 -2.889 -18.594 1 89.69 144 GLU B C 1
ATOM 3768 O O . GLU B 1 144 ? -20.25 -3.838 -18.328 1 89.69 144 GLU B O 1
ATOM 3773 N N . TRP B 1 145 ? -18.641 -2.859 -19.469 1 91 145 TRP B N 1
ATOM 3774 C CA . TRP B 1 145 ? -18.594 -3.984 -20.406 1 91 145 TRP B CA 1
ATOM 3775 C C . TRP B 1 145 ? -18.25 -5.277 -19.672 1 91 145 TRP B C 1
ATOM 3777 O O . TRP B 1 145 ? -18.625 -6.367 -20.109 1 91 145 TRP B O 1
ATOM 3787 N N . VAL B 1 146 ? -17.578 -5.18 -18.562 1 91.19 146 VAL B N 1
ATOM 3788 C CA . VAL B 1 146 ? -17.141 -6.391 -17.875 1 91.19 146 VAL B CA 1
ATOM 3789 C C . VAL B 1 146 ? -17.891 -6.527 -16.547 1 91.19 146 VAL B C 1
ATOM 3791 O O . VAL B 1 146 ? -17.453 -7.25 -15.656 1 91.19 146 VAL B O 1
ATOM 3794 N N . GLY B 1 147 ? -18.953 -5.812 -16.406 1 89.38 147 GLY B N 1
ATOM 3795 C CA . GLY B 1 147 ? -19.812 -5.996 -15.25 1 89.38 147 GLY B CA 1
ATOM 3796 C C . GLY B 1 147 ? -19.641 -4.906 -14.211 1 89.38 147 GLY B C 1
ATOM 3797 O O . GLY B 1 147 ? -20.391 -4.863 -13.227 1 89.38 147 GLY B O 1
ATOM 3798 N N . ALA B 1 148 ? -18.625 -4.023 -14.375 1 89.94 148 ALA B N 1
ATOM 3799 C CA . ALA B 1 148 ? -18.391 -2.883 -13.492 1 89.94 148 ALA B CA 1
ATOM 3800 C C . ALA B 1 148 ? -18.266 -3.332 -12.039 1 89.94 148 ALA B C 1
ATOM 3802 O O . ALA B 1 148 ? -17.531 -4.273 -11.734 1 89.94 148 ALA B O 1
ATOM 3803 N N . ALA B 1 149 ? -18.875 -2.682 -11.078 1 84.19 149 ALA B N 1
ATOM 3804 C CA . ALA B 1 149 ? -18.719 -2.975 -9.648 1 84.19 149 ALA B CA 1
ATOM 3805 C C . ALA B 1 149 ? -19.406 -4.293 -9.289 1 84.19 149 ALA B C 1
ATOM 3807 O O . ALA B 1 149 ? -19 -4.965 -8.336 1 84.19 149 ALA B O 1
ATOM 3808 N N . SER B 1 150 ? -20.391 -4.719 -9.992 1 86.25 150 SER B N 1
ATOM 3809 C CA . SER B 1 150 ? -21.125 -5.949 -9.719 1 86.25 150 SER B CA 1
ATOM 3810 C C . SER B 1 150 ? -20.297 -7.18 -10.086 1 86.25 150 SER B C 1
ATOM 3812 O O . SER B 1 150 ? -20.469 -8.25 -9.492 1 86.25 150 SER B O 1
ATOM 3814 N N . GLY B 1 151 ? -19.391 -6.996 -11.047 1 90.94 151 GLY B N 1
ATOM 3815 C CA . GLY B 1 151 ? -18.516 -8.094 -11.438 1 90.94 151 GLY B CA 1
ATOM 3816 C C . GLY B 1 151 ? -19.172 -9.055 -12.414 1 90.94 151 GLY B C 1
ATOM 3817 O O . GLY B 1 151 ? -20 -8.648 -13.234 1 90.94 151 GLY B O 1
ATOM 3818 N N . VAL B 1 152 ? -18.672 -10.281 -12.461 1 90.94 152 VAL B N 1
ATOM 3819 C CA . VAL B 1 152 ? -19.125 -11.312 -13.391 1 90.94 152 VAL B CA 1
ATOM 3820 C C . VAL B 1 152 ? -19.562 -12.547 -12.617 1 90.94 152 VAL B C 1
ATOM 3822 O O . VAL B 1 152 ? -18.844 -13.047 -11.758 1 90.94 152 VAL B O 1
ATOM 3825 N N . TRP B 1 153 ? -20.75 -12.977 -12.891 1 92.44 153 TRP B N 1
ATOM 3826 C CA . TRP B 1 153 ? -21.266 -14.227 -12.352 1 92.44 153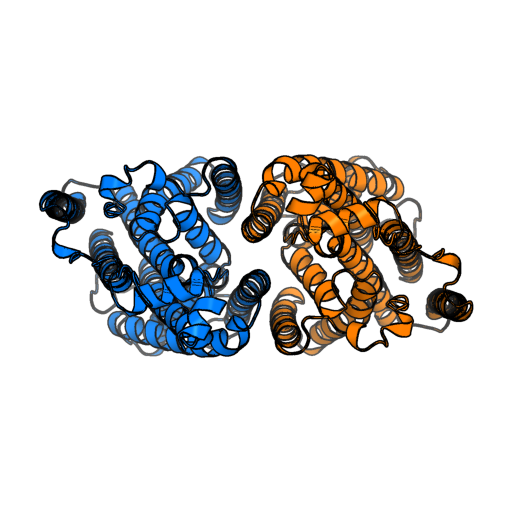 TRP B CA 1
ATOM 3827 C C . TRP B 1 153 ? -21.156 -15.344 -13.391 1 92.44 153 TRP B C 1
ATOM 3829 O O . TRP B 1 153 ? -21.797 -15.281 -14.445 1 92.44 153 TRP B O 1
ATOM 3839 N N . VAL B 1 154 ? -20.438 -16.328 -13.094 1 91.38 154 VAL B N 1
ATOM 3840 C CA . VAL B 1 154 ? -20.281 -17.453 -14 1 91.38 154 VAL B CA 1
ATOM 3841 C C . VAL B 1 154 ? -21.453 -18.422 -13.82 1 91.38 154 VAL B C 1
ATOM 3843 O O . VAL B 1 154 ? -21.672 -18.953 -12.727 1 91.38 154 VAL B O 1
ATOM 3846 N N . PRO B 1 155 ? -22.156 -18.578 -14.805 1 90.25 155 PRO B N 1
ATOM 3847 C CA . PRO B 1 155 ? -23.297 -19.484 -14.688 1 90.25 155 PRO B CA 1
ATOM 3848 C C . PRO B 1 155 ? -22.891 -20.906 -14.328 1 90.25 155 PRO B C 1
ATOM 3850 O O . PRO B 1 155 ? -21.875 -21.406 -14.828 1 90.25 155 PRO B O 1
ATOM 3853 N N . MET B 1 156 ? -23.625 -21.453 -13.492 1 90 156 MET B N 1
ATOM 3854 C CA . MET B 1 156 ? -23.344 -22.828 -13.062 1 90 156 MET B CA 1
ATOM 3855 C C . MET B 1 156 ? -23.797 -23.828 -14.125 1 90 156 MET B C 1
ATOM 3857 O O . MET B 1 156 ? -24.859 -23.672 -14.711 1 90 156 MET B O 1
ATOM 3861 N N . THR B 1 157 ? -22.984 -24.734 -14.344 1 89.69 157 THR B N 1
ATOM 3862 C CA . THR B 1 157 ? -23.344 -25.797 -15.273 1 89.69 157 THR B CA 1
ATOM 3863 C C . THR B 1 157 ? -24.188 -26.844 -14.578 1 89.69 157 THR B C 1
ATOM 3865 O O . THR B 1 157 ? -24.203 -26.938 -13.344 1 89.69 157 THR B O 1
ATOM 3868 N N . SER B 1 158 ? -25.047 -27.578 -15.273 1 87.31 158 SER B N 1
ATOM 3869 C CA . SER B 1 158 ? -25.938 -28.594 -14.734 1 87.31 158 SER B CA 1
ATOM 3870 C C . SER B 1 158 ? -25.172 -29.719 -14.062 1 87.31 158 SER B C 1
ATOM 3872 O O . SER B 1 158 ? -25.641 -30.312 -13.086 1 87.31 158 SER B O 1
ATOM 3874 N N . GLY B 1 159 ? -23.922 -29.922 -14.398 1 86.25 159 GLY B N 1
ATOM 3875 C CA . GLY B 1 159 ? -23.062 -30.938 -13.82 1 86.25 159 GLY B CA 1
ATOM 3876 C C . GLY B 1 159 ? -21.578 -30.578 -13.891 1 86.25 159 GLY B C 1
ATOM 3877 O O . GLY B 1 159 ? -21.234 -29.422 -14.164 1 86.25 159 GLY B O 1
ATOM 3878 N N . ASP B 1 160 ? -20.906 -31.547 -13.43 1 91.62 160 ASP B N 1
ATOM 3879 C CA . ASP B 1 160 ? -19.469 -31.328 -13.523 1 91.62 160 ASP B CA 1
ATOM 3880 C C . ASP B 1 160 ? -19.016 -31.234 -14.977 1 91.62 160 ASP B C 1
ATOM 3882 O O . ASP B 1 160 ? -19.484 -31.984 -15.828 1 91.62 160 ASP B O 1
ATOM 3886 N N . SER B 1 161 ? -18.344 -30.281 -15.328 1 91.75 161 SER B N 1
ATOM 3887 C CA . SER B 1 161 ? -17.844 -30.062 -16.688 1 91.75 161 SER B CA 1
ATOM 3888 C C . SER B 1 161 ? -16.359 -29.734 -16.688 1 91.75 161 SER B C 1
ATOM 3890 O O . SER B 1 161 ? -15.945 -28.703 -16.172 1 91.75 161 SER B O 1
ATOM 3892 N N . LEU B 1 162 ? -15.578 -30.594 -17.234 1 90.94 162 LEU B N 1
ATOM 3893 C CA . LEU B 1 162 ? -14.141 -30.359 -17.359 1 90.94 162 LEU B CA 1
ATOM 3894 C C . LEU B 1 162 ? -13.875 -29.203 -18.312 1 90.94 162 LEU B C 1
ATOM 3896 O O . LEU B 1 162 ? -12.945 -28.406 -18.109 1 90.94 162 LEU B O 1
ATOM 3900 N N . LEU B 1 163 ? -14.734 -29.094 -19.312 1 89.88 163 LEU B N 1
ATOM 3901 C CA . LEU B 1 163 ? -14.57 -28.031 -20.312 1 89.88 163 LEU B CA 1
ATOM 3902 C C . LEU B 1 163 ? -14.812 -26.656 -19.703 1 89.88 163 LEU B C 1
ATOM 3904 O O . LEU B 1 163 ? -14.102 -25.703 -20.016 1 89.88 163 LEU B O 1
ATOM 3908 N N . ALA B 1 164 ? -15.773 -26.594 -18.797 1 91.94 164 ALA B N 1
ATOM 3909 C CA . ALA B 1 164 ? -16.094 -25.344 -18.141 1 91.94 164 ALA B CA 1
ATOM 3910 C C . ALA B 1 164 ? -15.328 -25.188 -16.828 1 91.94 164 ALA B C 1
ATOM 3912 O O . ALA B 1 164 ? -15.438 -24.156 -16.156 1 91.94 164 ALA B O 1
ATOM 3913 N N . LEU B 1 165 ? -14.562 -26.203 -16.484 1 94.06 165 LEU B N 1
ATOM 3914 C CA . LEU B 1 165 ? -13.797 -26.219 -15.242 1 94.06 165 LEU B CA 1
ATOM 3915 C C . LEU B 1 165 ? -14.695 -25.938 -14.039 1 94.06 165 LEU B C 1
ATOM 3917 O O . LEU B 1 165 ? -14.406 -25.062 -13.227 1 94.06 165 LEU B O 1
ATOM 3921 N N . GLN B 1 166 ? -15.766 -26.578 -14.023 1 93.56 166 GLN B N 1
ATOM 3922 C CA . GLN B 1 166 ? -16.719 -26.484 -12.922 1 93.56 166 GLN B CA 1
ATOM 3923 C C . GLN B 1 166 ? -17.016 -27.859 -12.328 1 93.56 166 GLN B C 1
ATOM 3925 O O . GLN B 1 166 ? -17.359 -28.781 -13.055 1 93.56 166 GLN B O 1
ATOM 3930 N N . PHE B 1 167 ? -16.812 -27.953 -11.07 1 93.44 167 PHE B N 1
ATOM 3931 C CA . PHE B 1 167 ? -17.047 -29.219 -10.359 1 93.44 167 PHE B CA 1
ATOM 3932 C C . PHE B 1 167 ? -17.891 -28.969 -9.109 1 93.44 167 PHE B C 1
ATOM 3934 O O . PHE B 1 167 ? -17.391 -28.438 -8.117 1 93.44 167 PHE B O 1
ATOM 3941 N N . HIS B 1 168 ? -19.078 -29.328 -9.094 1 88.12 168 HIS B N 1
ATOM 3942 C CA . HIS B 1 168 ? -20.016 -29.016 -8.023 1 88.12 168 HIS B CA 1
ATOM 3943 C C . HIS B 1 168 ? -20.125 -30.156 -7.023 1 88.12 168 HIS B C 1
ATOM 3945 O O . HIS B 1 168 ? -20.469 -29.938 -5.863 1 88.12 168 HIS B O 1
ATOM 3951 N N . SER B 1 169 ? -19.812 -31.375 -7.457 1 85.75 169 SER B N 1
ATOM 3952 C CA . SER B 1 169 ? -20.016 -32.562 -6.629 1 85.75 169 SER B CA 1
ATOM 3953 C C . SER B 1 169 ? -18.938 -32.688 -5.562 1 85.75 169 SER B C 1
ATOM 3955 O O . SER B 1 169 ? -19.219 -33.062 -4.426 1 85.75 169 SER B O 1
ATOM 3957 N N . SER B 1 170 ? -17.734 -32.438 -5.996 1 88.75 170 SER B N 1
ATOM 3958 C CA . SER B 1 170 ? -16.609 -32.562 -5.074 1 88.75 170 SER B CA 1
ATOM 3959 C C . SER B 1 170 ? -15.531 -31.516 -5.367 1 88.75 170 SER B C 1
ATOM 3961 O O . SER B 1 170 ? -15.422 -31.031 -6.496 1 88.75 170 SER B O 1
ATOM 3963 N N . LYS B 1 171 ? -14.773 -31.156 -4.336 1 93.75 171 LYS B N 1
ATOM 3964 C CA . LYS B 1 171 ? -13.664 -30.219 -4.5 1 93.75 171 LYS B CA 1
ATOM 3965 C C . LYS B 1 171 ? -12.398 -30.953 -4.934 1 93.75 171 LYS B C 1
ATOM 3967 O O . LYS B 1 171 ? -11.367 -30.312 -5.195 1 93.75 171 LYS B O 1
ATOM 3972 N N . MET B 1 172 ? -12.477 -32.25 -5.117 1 92.81 172 MET B N 1
ATOM 3973 C CA . MET B 1 172 ? -11.312 -33.062 -5.395 1 92.81 172 MET B CA 1
ATOM 3974 C C . MET B 1 172 ? -10.695 -32.719 -6.742 1 92.81 172 MET B C 1
ATOM 3976 O O . MET B 1 172 ? -9.477 -32.594 -6.859 1 92.81 172 MET B O 1
ATOM 3980 N N . PRO B 1 173 ? -11.586 -32.562 -7.781 1 93.94 173 PRO B N 1
ATOM 3981 C CA . PRO B 1 173 ? -10.961 -32.188 -9.062 1 93.94 173 PRO B CA 1
ATOM 3982 C C . PRO B 1 173 ? -10.195 -30.859 -8.984 1 93.94 173 PRO B C 1
ATOM 3984 O O . PRO B 1 173 ? -9.125 -30.734 -9.586 1 93.94 173 PRO B O 1
ATOM 3987 N N . TYR B 1 174 ? -10.719 -29.875 -8.281 1 96.19 174 TYR B N 1
ATOM 3988 C CA . TYR B 1 174 ? -10.008 -28.609 -8.102 1 96.19 174 TYR B CA 1
ATOM 3989 C C . TYR B 1 174 ? -8.68 -28.828 -7.391 1 96.19 174 TYR B C 1
ATOM 3991 O O . TYR B 1 174 ? -7.672 -28.203 -7.738 1 96.19 174 TYR B O 1
ATOM 3999 N N . TYR B 1 175 ? -8.688 -29.672 -6.387 1 96.44 175 TYR B N 1
ATOM 4000 C CA . TYR B 1 175 ? -7.477 -30.016 -5.648 1 96.44 175 TYR B CA 1
ATOM 4001 C C . TYR B 1 175 ? -6.371 -30.484 -6.594 1 96.44 175 TYR B C 1
ATOM 4003 O O . TYR B 1 175 ? -5.246 -29.984 -6.535 1 96.44 175 TYR B O 1
ATOM 4011 N N . TYR B 1 176 ? -6.699 -31.375 -7.488 1 95.94 176 TYR B N 1
ATOM 4012 C CA . TYR B 1 176 ? -5.707 -31.938 -8.398 1 95.94 176 TYR B CA 1
ATOM 4013 C C . TYR B 1 176 ? -5.246 -30.906 -9.414 1 95.94 176 TYR B C 1
ATOM 4015 O O . TYR B 1 176 ? -4.07 -30.859 -9.781 1 95.94 176 TYR B O 1
ATOM 4023 N N . ILE B 1 177 ? -6.164 -30.078 -9.867 1 96.88 177 ILE B N 1
ATOM 4024 C CA . ILE B 1 177 ? -5.812 -29.047 -10.852 1 96.88 177 ILE B CA 1
ATOM 4025 C C . ILE B 1 177 ? -4.84 -28.047 -10.234 1 96.88 177 ILE B C 1
ATOM 4027 O O . ILE B 1 177 ? -3.787 -27.766 -10.805 1 96.88 177 ILE B O 1
ATOM 4031 N N . PHE B 1 178 ? -5.16 -27.531 -9.016 1 98 178 PHE B N 1
ATOM 4032 C CA . PHE B 1 178 ? -4.273 -26.594 -8.336 1 98 178 PHE B CA 1
ATOM 4033 C C . PHE B 1 178 ? -2.945 -27.25 -7.992 1 98 178 PHE B C 1
ATOM 4035 O O . PHE B 1 178 ? -1.895 -26.609 -8.047 1 98 178 PHE B O 1
ATOM 4042 N N . LEU B 1 179 ? -2.977 -28.547 -7.629 1 97.31 179 LEU B N 1
ATOM 4043 C CA . LEU B 1 179 ? -1.76 -29.297 -7.316 1 97.31 179 LEU B CA 1
ATOM 4044 C C . LEU B 1 179 ? -0.853 -29.391 -8.539 1 97.31 179 LEU B C 1
ATOM 4046 O O . LEU B 1 179 ? 0.36 -29.188 -8.438 1 97.31 179 LEU B O 1
ATOM 4050 N N . VAL B 1 180 ? -1.444 -29.703 -9.656 1 96.81 180 VAL B N 1
ATOM 4051 C CA . VAL B 1 180 ? -0.668 -29.828 -10.883 1 96.81 180 VAL B CA 1
ATOM 4052 C C . VAL B 1 180 ? -0.026 -28.484 -11.227 1 96.81 180 VAL B C 1
ATOM 4054 O O . VAL B 1 180 ? 1.158 -28.422 -11.562 1 96.81 180 VAL B O 1
ATOM 4057 N N . PHE B 1 181 ? -0.811 -27.375 -11.133 1 97.56 181 PHE B N 1
ATOM 4058 C CA . PHE B 1 181 ? -0.268 -26.062 -11.391 1 97.56 181 PHE B CA 1
ATOM 4059 C C . PHE B 1 181 ? 0.848 -25.719 -10.406 1 97.56 181 PHE B C 1
ATOM 4061 O O . PHE B 1 181 ? 1.846 -25.109 -10.781 1 97.56 181 PHE B O 1
ATOM 4068 N N . PHE B 1 182 ? 0.639 -26.094 -9.164 1 97.88 182 PHE B N 1
ATOM 4069 C CA . PHE B 1 182 ? 1.642 -25.891 -8.125 1 97.88 182 PHE B CA 1
ATOM 4070 C C . PHE B 1 182 ? 2.939 -26.609 -8.477 1 97.88 182 PHE B C 1
ATOM 4072 O O . PHE B 1 182 ? 4.016 -26 -8.43 1 97.88 182 PHE B O 1
ATOM 4079 N N . ILE B 1 183 ? 2.9 -27.859 -8.883 1 96.56 183 ILE B N 1
ATOM 4080 C CA . ILE B 1 183 ? 4.07 -28.672 -9.211 1 96.56 183 ILE B CA 1
ATOM 4081 C C . ILE B 1 183 ? 4.762 -28.094 -10.453 1 96.56 183 ILE B C 1
ATOM 4083 O O . ILE B 1 183 ? 5.984 -27.953 -10.477 1 96.56 183 ILE B O 1
ATOM 4087 N N . ILE B 1 184 ? 3.982 -27.75 -11.453 1 96.94 184 ILE B N 1
ATOM 4088 C CA . ILE B 1 184 ? 4.539 -27.203 -12.68 1 96.94 184 ILE B CA 1
ATOM 4089 C C . ILE B 1 184 ? 5.27 -25.891 -12.383 1 96.94 184 ILE B C 1
ATOM 4091 O O . ILE B 1 184 ? 6.398 -25.688 -12.836 1 96.94 184 ILE B O 1
ATOM 4095 N N . THR B 1 185 ? 4.602 -25.016 -11.633 1 97.62 185 THR B N 1
ATOM 4096 C CA . THR B 1 185 ? 5.207 -23.734 -11.312 1 97.62 185 THR B CA 1
ATOM 4097 C C . THR B 1 185 ? 6.484 -23.922 -10.5 1 97.62 185 THR B C 1
ATOM 4099 O O . THR B 1 185 ? 7.492 -23.25 -10.75 1 97.62 185 THR B O 1
ATOM 4102 N N . PHE B 1 186 ? 6.402 -24.781 -9.523 1 95.88 186 PHE B N 1
ATOM 4103 C CA . PHE B 1 186 ? 7.59 -25.062 -8.719 1 95.88 186 PHE B CA 1
ATOM 4104 C C . PHE B 1 186 ? 8.742 -25.516 -9.602 1 95.88 186 PHE B C 1
ATOM 4106 O O . PHE B 1 186 ? 9.867 -25.031 -9.469 1 95.88 186 PHE B O 1
ATOM 4113 N N . PHE B 1 187 ? 8.43 -26.438 -10.453 1 95 187 PHE B N 1
ATOM 4114 C CA . PHE B 1 187 ? 9.453 -27 -11.336 1 95 187 PHE B CA 1
ATOM 4115 C C . PHE B 1 187 ? 10 -25.922 -12.273 1 95 187 PHE B C 1
ATOM 4117 O O . PHE B 1 187 ? 11.211 -25.828 -12.484 1 95 187 PHE B O 1
ATOM 4124 N N . LEU B 1 188 ? 9.148 -25.094 -12.805 1 96.62 188 LEU B N 1
ATOM 4125 C CA . LEU B 1 188 ? 9.562 -24.031 -13.727 1 96.62 188 LEU B CA 1
ATOM 4126 C C . LEU B 1 188 ? 10.438 -23.016 -13.016 1 96.62 188 LEU B C 1
ATOM 4128 O O . LEU B 1 188 ? 11.453 -22.578 -13.562 1 96.62 188 LEU B O 1
ATOM 4132 N N . VAL B 1 189 ? 10.07 -22.625 -11.836 1 97.12 189 VAL B N 1
ATOM 4133 C CA . VAL B 1 189 ? 10.844 -21.625 -11.094 1 97.12 189 VAL B CA 1
ATOM 4134 C C . VAL B 1 189 ? 12.156 -22.25 -10.625 1 97.12 189 VAL B C 1
ATOM 4136 O O . VAL B 1 189 ? 13.188 -21.578 -10.586 1 97.12 189 VAL B O 1
ATOM 4139 N N . TRP B 1 190 ? 12.086 -23.516 -10.281 1 94.44 190 TRP B N 1
ATOM 4140 C CA . TRP B 1 190 ? 13.305 -24.25 -9.93 1 94.44 190 TRP B CA 1
ATOM 4141 C C . TRP B 1 190 ? 14.273 -24.281 -11.109 1 94.44 190 TRP B C 1
ATOM 4143 O O . TRP B 1 190 ? 15.469 -24.016 -10.938 1 94.44 190 TRP B O 1
ATOM 4153 N N . LEU B 1 191 ? 13.781 -24.609 -12.266 1 95.75 191 LEU B N 1
ATOM 4154 C CA . LEU B 1 191 ? 14.594 -24.594 -13.477 1 95.75 191 LEU B CA 1
ATOM 4155 C C . LEU B 1 191 ? 15.133 -23.203 -13.758 1 95.75 191 LEU B C 1
ATOM 4157 O O . LEU B 1 191 ? 16.297 -23.047 -14.156 1 95.75 191 LEU B O 1
ATOM 4161 N N . LEU B 1 192 ? 14.297 -22.219 -13.516 1 96.38 192 LEU B N 1
ATOM 4162 C CA . LEU B 1 192 ? 14.703 -20.828 -13.719 1 96.38 192 LEU B CA 1
ATOM 4163 C C . LEU B 1 192 ? 15.844 -20.453 -12.781 1 96.38 192 LEU B C 1
ATOM 4165 O O . LEU B 1 192 ? 16.797 -19.781 -13.195 1 96.38 192 LEU B O 1
ATOM 4169 N N . SER B 1 193 ? 15.789 -20.844 -11.594 1 94.31 193 SER B N 1
ATOM 4170 C CA . SER B 1 193 ? 16.766 -20.484 -10.57 1 94.31 193 SER B CA 1
ATOM 4171 C C . SER B 1 193 ? 18.141 -21.078 -10.898 1 94.31 193 SER B C 1
ATOM 4173 O O . SER B 1 193 ? 19.172 -20.547 -10.469 1 94.31 193 SER B O 1
ATOM 4175 N N . ARG B 1 194 ? 18.141 -22.125 -11.719 1 93.06 194 ARG B N 1
ATOM 4176 C CA . ARG B 1 194 ? 19.391 -22.797 -12.039 1 93.06 194 ARG B CA 1
ATOM 4177 C C . ARG B 1 194 ? 19.844 -22.484 -13.461 1 93.06 194 ARG B C 1
ATOM 4179 O O . ARG B 1 194 ? 20.875 -22.969 -13.914 1 93.06 194 ARG B O 1
ATOM 4186 N N . SER B 1 195 ? 19.172 -21.688 -14.07 1 95.88 195 SER B N 1
ATOM 4187 C CA . SER B 1 195 ? 19.469 -21.328 -15.453 1 95.88 195 SER B CA 1
ATOM 4188 C C . SER B 1 195 ? 20.359 -20.094 -15.523 1 95.88 195 SER B C 1
ATOM 4190 O O . SER B 1 195 ? 20.656 -19.484 -14.5 1 95.88 195 SER B O 1
ATOM 4192 N N . LYS B 1 196 ? 20.812 -19.781 -16.75 1 95.88 196 LYS B N 1
ATOM 4193 C CA . LYS B 1 196 ? 21.594 -18.562 -17 1 95.88 196 LYS B CA 1
ATOM 4194 C C . LYS B 1 196 ? 20.781 -17.312 -16.672 1 95.88 196 LYS B C 1
ATOM 4196 O O . LYS B 1 196 ? 21.328 -16.359 -16.125 1 95.88 196 LYS B O 1
ATOM 4201 N N . LEU B 1 197 ? 19.516 -17.438 -16.953 1 96.38 197 LEU B N 1
ATOM 4202 C CA . LEU B 1 197 ? 18.641 -16.297 -16.656 1 96.38 197 LEU B CA 1
ATOM 4203 C C . LEU B 1 197 ? 18.578 -16.047 -15.156 1 96.38 197 LEU B C 1
ATOM 4205 O O . LEU B 1 197 ? 18.641 -14.898 -14.711 1 96.38 197 LEU B O 1
ATOM 4209 N N . GLY B 1 198 ? 18.391 -17.094 -14.398 1 95.62 198 GLY B N 1
ATOM 4210 C CA . GLY B 1 198 ? 18.359 -16.953 -12.953 1 95.62 198 GLY B CA 1
ATOM 4211 C C . GLY B 1 198 ? 19.609 -16.312 -12.391 1 95.62 198 GLY B C 1
ATOM 4212 O O . GLY B 1 198 ? 19.531 -15.477 -11.492 1 95.62 198 GLY B O 1
ATOM 4213 N N . TYR B 1 199 ? 20.734 -16.656 -12.922 1 93.88 199 TYR B N 1
ATOM 4214 C CA . TYR B 1 199 ? 22.016 -16.094 -12.492 1 93.88 199 TYR B CA 1
ATOM 4215 C C . TYR B 1 199 ? 22.125 -14.617 -12.844 1 93.88 199 TYR B C 1
ATOM 4217 O O . TYR B 1 199 ? 22.578 -13.812 -12.039 1 93.88 199 TYR B O 1
ATOM 4225 N N . ARG B 1 200 ? 21.703 -14.359 -13.984 1 95.62 200 ARG B N 1
ATOM 4226 C CA . ARG B 1 200 ? 21.75 -12.969 -14.414 1 95.62 200 ARG B CA 1
ATOM 4227 C C . ARG B 1 200 ? 20.812 -12.102 -13.578 1 95.62 200 ARG B C 1
ATOM 4229 O O . ARG B 1 200 ? 21.141 -10.953 -13.258 1 95.62 200 ARG B O 1
ATOM 4236 N N . LEU B 1 201 ? 19.688 -12.656 -13.188 1 96.12 201 LEU B N 1
ATOM 4237 C CA . LEU B 1 201 ? 18.75 -11.922 -12.352 1 96.12 201 LEU B CA 1
ATOM 4238 C C . LEU B 1 201 ? 19.344 -11.648 -10.969 1 96.12 201 LEU B C 1
ATOM 4240 O O . LEU B 1 201 ? 19.234 -10.539 -10.445 1 96.12 201 LEU B O 1
ATOM 4244 N N . ARG B 1 202 ? 20 -12.586 -10.461 1 94.94 202 ARG B N 1
ATOM 4245 C CA . ARG B 1 202 ? 20.625 -12.422 -9.148 1 94.94 202 ARG B CA 1
ATOM 4246 C C . ARG B 1 202 ? 21.766 -11.422 -9.211 1 94.94 202 ARG B C 1
ATOM 4248 O O . ARG B 1 202 ? 22 -10.672 -8.266 1 94.94 202 ARG B O 1
ATOM 4255 N N . ALA B 1 203 ? 22.516 -11.453 -10.297 1 93.81 203 ALA B N 1
ATOM 4256 C CA . ALA B 1 203 ? 23.594 -10.477 -10.484 1 93.81 203 ALA B CA 1
ATOM 4257 C C . ALA B 1 203 ? 23.031 -9.055 -10.508 1 93.81 203 ALA B C 1
ATOM 4259 O O . ALA B 1 203 ? 23.625 -8.148 -9.906 1 93.81 203 ALA B O 1
ATOM 4260 N N . VAL B 1 204 ? 21.922 -8.938 -11.188 1 92.88 204 VAL B N 1
ATOM 4261 C CA . VAL B 1 204 ? 21.266 -7.641 -11.273 1 92.88 204 VAL B CA 1
ATOM 4262 C C . VAL B 1 204 ? 20.781 -7.207 -9.891 1 92.88 204 VAL B C 1
ATOM 4264 O O . VAL B 1 204 ? 20.875 -6.027 -9.539 1 92.88 204 VAL B O 1
ATOM 4267 N N . ARG B 1 205 ? 20.266 -8.102 -9.148 1 92.12 205 ARG B N 1
ATOM 4268 C CA . ARG B 1 205 ? 19.75 -7.84 -7.809 1 92.12 205 ARG B CA 1
ATOM 4269 C C . ARG B 1 205 ? 20.875 -7.449 -6.855 1 92.12 205 ARG B C 1
ATOM 4271 O O . ARG B 1 205 ? 20.766 -6.461 -6.125 1 92.12 205 ARG B O 1
ATOM 4278 N N . ASP B 1 206 ? 21.953 -8.164 -6.914 1 91.5 206 ASP B N 1
ATOM 4279 C CA . ASP B 1 206 ? 23 -8.039 -5.898 1 91.5 206 ASP B CA 1
ATOM 4280 C C . ASP B 1 206 ? 23.891 -6.828 -6.176 1 91.5 206 ASP B C 1
ATOM 4282 O O . ASP B 1 206 ? 24.281 -6.117 -5.246 1 91.5 206 ASP B O 1
ATOM 4286 N N . ASP B 1 207 ? 24.219 -6.621 -7.434 1 92.88 207 ASP B N 1
ATOM 4287 C CA . ASP B 1 207 ? 25.078 -5.492 -7.797 1 92.88 207 ASP B CA 1
ATOM 4288 C C . ASP B 1 207 ? 24.766 -5.016 -9.219 1 92.88 207 ASP B C 1
ATOM 4290 O O . ASP B 1 207 ? 25.453 -5.402 -10.164 1 92.88 207 ASP B O 1
ATOM 4294 N N . PRO B 1 208 ? 23.828 -4.105 -9.203 1 89.88 208 PRO B N 1
ATOM 4295 C CA . PRO B 1 208 ? 23.438 -3.621 -10.531 1 89.88 208 PRO B CA 1
ATOM 4296 C C . PRO B 1 208 ? 24.594 -2.953 -11.273 1 89.88 208 PRO B C 1
ATOM 4298 O O . PRO B 1 208 ? 24.672 -3.043 -12.5 1 89.88 208 PRO B O 1
ATOM 4301 N N . GLN B 1 209 ? 25.5 -2.297 -10.578 1 90.56 209 GLN B N 1
ATOM 4302 C CA . GLN B 1 209 ? 26.641 -1.629 -11.219 1 90.56 209 GLN B CA 1
ATOM 4303 C C . GLN B 1 209 ? 27.625 -2.645 -11.789 1 90.56 209 GLN B C 1
ATOM 4305 O O . GLN B 1 209 ? 28.125 -2.465 -12.906 1 90.56 209 GLN B O 1
ATOM 4310 N N . ALA B 1 210 ? 27.844 -3.656 -11.008 1 91.38 210 ALA B N 1
ATOM 4311 C CA . ALA B 1 210 ? 28.734 -4.715 -11.492 1 91.38 210 ALA B CA 1
ATOM 4312 C C . ALA B 1 210 ? 28.125 -5.43 -12.695 1 91.38 210 ALA B C 1
ATOM 4314 O O . ALA B 1 210 ? 28.828 -5.777 -13.641 1 91.38 210 ALA B O 1
ATOM 4315 N N . ALA B 1 211 ? 26.875 -5.602 -12.641 1 92.31 211 ALA B N 1
ATOM 4316 C CA . ALA B 1 211 ? 26.188 -6.234 -13.766 1 92.31 211 ALA B CA 1
ATOM 4317 C C . ALA B 1 211 ? 26.328 -5.398 -15.031 1 92.31 211 ALA B C 1
ATOM 4319 O O . ALA B 1 211 ? 26.594 -5.934 -16.109 1 92.31 211 ALA B O 1
ATOM 4320 N N . LEU B 1 212 ? 26.203 -4.113 -14.883 1 90.69 212 LEU B N 1
ATOM 4321 C CA . LEU B 1 212 ? 26.344 -3.201 -16.016 1 90.69 212 LEU B CA 1
ATOM 4322 C C . LEU B 1 212 ? 27.75 -3.268 -16.594 1 90.69 212 LEU B C 1
ATOM 4324 O O . LEU B 1 212 ? 27.938 -3.184 -17.797 1 90.69 212 LEU B O 1
ATOM 4328 N N . SER B 1 213 ? 28.656 -3.402 -15.734 1 92.62 213 SER B N 1
ATOM 4329 C CA . SER B 1 213 ? 30.047 -3.498 -16.172 1 92.62 213 SER B CA 1
ATOM 4330 C C . SER B 1 213 ? 30.281 -4.758 -17 1 92.62 213 SER B C 1
ATOM 4332 O O . SER B 1 213 ? 31.219 -4.816 -17.797 1 92.62 213 SER B O 1
ATOM 4334 N N . LEU B 1 214 ? 29.484 -5.773 -16.812 1 93.06 214 LEU B N 1
ATOM 4335 C CA . LEU B 1 214 ? 29.562 -7.012 -17.578 1 93.06 214 LEU B CA 1
ATOM 4336 C C . LEU B 1 214 ? 28.625 -6.969 -18.781 1 93.06 214 LEU B C 1
ATOM 4338 O O . LEU B 1 214 ? 28.328 -8.008 -19.391 1 93.06 214 LEU B O 1
ATOM 4342 N N . CYS B 1 215 ? 28.078 -5.766 -19.078 1 91.25 215 CYS B N 1
ATOM 4343 C CA . CYS B 1 215 ? 27.25 -5.469 -20.234 1 91.25 215 CYS B CA 1
ATOM 4344 C C . CYS B 1 215 ? 25.875 -6.141 -20.109 1 91.25 215 CYS B C 1
ATOM 4346 O O . CYS B 1 215 ? 25.281 -6.523 -21.109 1 91.25 215 CYS B O 1
ATOM 4348 N N . ILE B 1 216 ? 25.547 -6.453 -18.953 1 92 216 ILE B N 1
ATOM 4349 C CA . ILE B 1 216 ? 24.203 -6.953 -18.703 1 92 216 ILE B CA 1
ATOM 4350 C C . ILE B 1 216 ? 23.219 -5.781 -18.609 1 92 216 ILE B C 1
ATOM 4352 O O . ILE B 1 216 ? 23.438 -4.848 -17.828 1 92 216 ILE B O 1
ATOM 4356 N N . ASN B 1 217 ? 22.203 -5.871 -19.484 1 93.19 217 ASN B N 1
ATOM 4357 C CA . ASN B 1 217 ? 21.203 -4.816 -19.438 1 93.19 217 ASN B CA 1
ATOM 4358 C C . ASN B 1 217 ? 20.266 -4.992 -18.25 1 93.19 217 ASN B C 1
ATOM 4360 O O . ASN B 1 217 ? 19.312 -5.785 -18.312 1 93.19 217 ASN B O 1
ATOM 4364 N N . VAL B 1 218 ? 20.406 -4.266 -17.25 1 92.75 218 VAL B N 1
ATOM 4365 C CA . VAL B 1 218 ? 19.719 -4.406 -15.969 1 92.75 218 VAL B CA 1
ATOM 4366 C C . VAL B 1 218 ? 18.219 -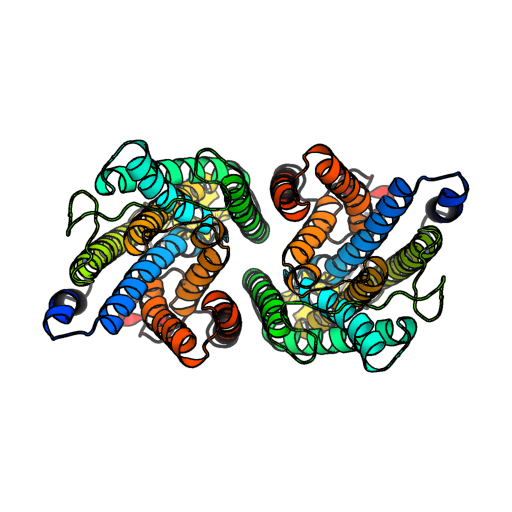4.234 -16.172 1 92.75 218 VAL B C 1
ATOM 4368 O O . VAL B 1 218 ? 17.422 -5.055 -15.703 1 92.75 218 VAL B O 1
ATOM 4371 N N . SER B 1 219 ? 17.781 -3.273 -16.938 1 91.31 219 SER B N 1
ATOM 4372 C CA . SER B 1 219 ? 16.375 -2.971 -17.141 1 91.31 219 SER B CA 1
ATOM 4373 C C . SER B 1 219 ? 15.656 -4.117 -17.844 1 91.31 219 SER B C 1
ATOM 4375 O O . SER B 1 219 ? 14.547 -4.488 -17.469 1 91.31 219 SER B O 1
ATOM 4377 N N . ASN B 1 220 ? 16.281 -4.66 -18.812 1 94.31 220 ASN B N 1
ATOM 4378 C CA . ASN B 1 220 ? 15.672 -5.746 -19.594 1 94.31 220 ASN B CA 1
ATOM 4379 C C . ASN B 1 220 ? 15.422 -6.977 -18.719 1 94.31 220 ASN B C 1
ATOM 4381 O O . ASN B 1 220 ? 14.367 -7.609 -18.812 1 94.31 220 ASN B O 1
ATOM 4385 N N . TYR B 1 221 ? 16.375 -7.273 -17.938 1 95.19 221 TYR B N 1
ATOM 4386 C CA . TYR B 1 221 ? 16.234 -8.469 -17.109 1 95.19 221 TYR B CA 1
ATOM 4387 C C . TYR B 1 221 ? 15.188 -8.258 -16.031 1 95.19 221 TYR B C 1
ATOM 4389 O O . TYR B 1 221 ? 14.484 -9.203 -15.648 1 95.19 221 TYR B O 1
ATOM 4397 N N . LYS B 1 222 ? 15.086 -7.094 -15.531 1 95.38 222 LYS B N 1
ATOM 4398 C CA . LYS B 1 222 ? 14.008 -6.793 -14.586 1 95.38 222 LYS B CA 1
ATOM 4399 C C . LYS B 1 222 ? 12.641 -6.941 -15.242 1 95.38 222 LYS B C 1
ATOM 4401 O O . LYS B 1 222 ? 11.711 -7.465 -14.633 1 95.38 222 LYS B O 1
ATOM 4406 N N . ILE B 1 223 ? 12.609 -6.52 -16.484 1 96.56 223 ILE B N 1
ATOM 4407 C CA . ILE B 1 223 ? 11.352 -6.633 -17.219 1 96.56 223 ILE B CA 1
ATOM 4408 C C . ILE B 1 223 ? 11.023 -8.102 -17.469 1 96.56 223 ILE B C 1
ATOM 4410 O O . ILE B 1 223 ? 9.883 -8.523 -17.312 1 96.56 223 ILE B O 1
ATOM 4414 N N . ILE B 1 224 ? 12 -8.828 -17.812 1 97.38 224 ILE B N 1
ATOM 4415 C CA . ILE B 1 224 ? 11.812 -10.258 -18.047 1 97.38 224 ILE B CA 1
ATOM 4416 C C . ILE B 1 224 ? 11.289 -10.93 -16.781 1 97.38 224 ILE B C 1
ATOM 4418 O O . ILE B 1 224 ? 10.344 -11.711 -16.828 1 97.38 224 ILE B O 1
ATOM 4422 N N . ALA B 1 225 ? 11.906 -10.609 -15.672 1 97.62 225 ALA B N 1
ATOM 4423 C CA . ALA B 1 225 ? 11.461 -11.172 -14.398 1 97.62 225 ALA B CA 1
ATOM 4424 C C . ALA B 1 225 ? 10.016 -10.781 -14.102 1 97.62 225 ALA B C 1
ATOM 4426 O O . ALA B 1 225 ? 9.227 -11.609 -13.641 1 97.62 225 ALA B O 1
ATOM 4427 N N . TYR B 1 226 ? 9.672 -9.562 -14.422 1 97.88 226 TYR B N 1
ATOM 4428 C CA . TYR B 1 226 ? 8.328 -9.055 -14.164 1 97.88 226 TYR B CA 1
ATOM 4429 C C . TYR B 1 226 ? 7.301 -9.766 -15.039 1 97.88 226 TYR B C 1
ATOM 4431 O O . TYR B 1 226 ? 6.223 -10.133 -14.562 1 97.88 226 TYR B O 1
ATOM 4439 N N . VAL B 1 227 ? 7.637 -9.984 -16.25 1 98.5 227 VAL B N 1
ATOM 4440 C CA . VAL B 1 227 ? 6.762 -10.656 -17.203 1 98.5 227 VAL B CA 1
ATOM 4441 C C . VAL B 1 227 ? 6.531 -12.102 -16.766 1 98.5 227 VAL B C 1
ATOM 4443 O O . VAL B 1 227 ? 5.391 -12.57 -16.734 1 98.5 227 VAL B O 1
ATOM 4446 N N . ILE B 1 228 ? 7.57 -12.781 -16.391 1 98.5 228 ILE B N 1
ATOM 4447 C CA . ILE B 1 228 ? 7.457 -14.164 -15.938 1 98.5 228 ILE B CA 1
ATOM 4448 C C . ILE B 1 228 ? 6.586 -14.227 -14.688 1 98.5 228 ILE B C 1
ATOM 4450 O O . ILE B 1 228 ? 5.707 -15.086 -14.57 1 98.5 228 ILE B O 1
ATOM 4454 N N . SER B 1 229 ? 6.824 -13.297 -13.789 1 98.56 229 SER B N 1
ATOM 4455 C CA . SER B 1 229 ? 6.059 -13.203 -12.547 1 98.56 229 SER B CA 1
ATOM 4456 C C . SER B 1 229 ? 4.574 -13.008 -12.828 1 98.56 229 SER B C 1
ATOM 4458 O O . SER B 1 229 ? 3.732 -13.703 -12.258 1 98.56 229 SER B O 1
ATOM 4460 N N . ALA B 1 230 ? 4.254 -12.133 -13.75 1 98.69 230 ALA B N 1
ATOM 4461 C CA . ALA B 1 230 ? 2.871 -11.82 -14.102 1 98.69 230 ALA B CA 1
ATOM 4462 C C . ALA B 1 230 ? 2.188 -13.023 -14.75 1 98.69 230 ALA B C 1
ATOM 4464 O O . ALA B 1 230 ? 1.03 -13.328 -14.438 1 98.69 230 ALA B O 1
ATOM 4465 N N . MET B 1 231 ? 2.908 -13.695 -15.562 1 98.69 231 MET B N 1
ATOM 4466 C CA . MET B 1 231 ? 2.348 -14.82 -16.312 1 98.69 231 MET B CA 1
ATOM 4467 C C . MET B 1 231 ? 2.086 -16.016 -15.391 1 98.69 231 MET B C 1
ATOM 4469 O O . MET B 1 231 ? 1.187 -16.812 -15.641 1 98.69 231 MET B O 1
ATOM 4473 N N . ILE B 1 232 ? 2.836 -16.125 -14.328 1 98.62 232 ILE B N 1
ATOM 4474 C CA . ILE B 1 232 ? 2.627 -17.203 -13.359 1 98.62 232 ILE B CA 1
ATOM 4475 C C . ILE B 1 232 ? 1.465 -16.828 -12.43 1 98.62 232 ILE B C 1
ATOM 4477 O O . ILE B 1 232 ? 0.7 -17.703 -12.016 1 98.62 232 ILE B O 1
ATOM 4481 N N . MET B 1 233 ? 1.219 -15.547 -12.156 1 98.69 233 MET B N 1
ATOM 4482 C CA . MET B 1 233 ? 0.181 -15.07 -11.25 1 98.69 233 MET B CA 1
ATOM 4483 C C . MET B 1 233 ? -1.2 -15.203 -11.883 1 98.69 233 MET B C 1
ATOM 4485 O O . MET B 1 233 ? -2.162 -15.578 -11.203 1 98.69 233 MET B O 1
ATOM 4489 N N . ALA B 1 234 ? -1.304 -14.992 -13.148 1 98.75 234 ALA B N 1
ATOM 4490 C CA . ALA B 1 234 ? -2.57 -14.852 -13.859 1 98.75 234 ALA B CA 1
ATOM 4491 C C . ALA B 1 234 ? -3.379 -16.141 -13.805 1 98.75 234 ALA B C 1
ATOM 4493 O O . ALA B 1 234 ? -4.582 -16.125 -13.539 1 98.75 234 ALA B O 1
ATOM 4494 N N . PRO B 1 235 ? -2.758 -17.312 -14 1 98.62 235 PRO B N 1
ATOM 4495 C CA . PRO B 1 235 ? -3.531 -18.547 -13.938 1 98.62 235 PRO B CA 1
ATOM 4496 C C . PRO B 1 235 ? -4.199 -18.766 -12.578 1 98.62 235 PRO B C 1
ATOM 4498 O O . PRO B 1 235 ? -5.27 -19.375 -12.5 1 98.62 235 PRO B O 1
ATOM 4501 N N . MET B 1 236 ? -3.621 -18.297 -11.523 1 98.62 236 MET B N 1
ATOM 4502 C CA . MET B 1 236 ? -4.223 -18.438 -10.203 1 98.62 236 MET B CA 1
ATOM 4503 C C . MET B 1 236 ? -5.5 -17.609 -10.094 1 98.62 236 MET B C 1
ATOM 4505 O O . MET B 1 236 ? -6.473 -18.047 -9.477 1 98.62 236 MET B O 1
ATOM 4509 N N . GLY B 1 237 ? -5.473 -16.438 -10.695 1 98.19 237 GLY B N 1
ATOM 4510 C CA . GLY B 1 237 ? -6.707 -15.664 -10.766 1 98.19 237 GLY B CA 1
ATOM 4511 C C . GLY B 1 237 ? -7.789 -16.359 -11.57 1 98.19 237 GLY B C 1
ATOM 4512 O O . GLY B 1 237 ? -8.961 -16.359 -11.172 1 98.19 237 GLY B O 1
ATOM 4513 N N . SER B 1 238 ? -7.371 -16.938 -12.656 1 98 238 SER B N 1
ATOM 4514 C CA . SER B 1 238 ? -8.297 -17.656 -13.531 1 98 238 SER B CA 1
ATOM 4515 C C . SER B 1 238 ? -8.938 -18.844 -12.805 1 98 238 SER B C 1
ATOM 4517 O O . SER B 1 238 ? -10.164 -19 -12.836 1 98 238 SER B O 1
ATOM 4519 N N . LEU B 1 239 ? -8.109 -19.656 -12.195 1 97.88 239 LEU B N 1
ATOM 4520 C CA . LEU B 1 239 ? -8.609 -20.844 -11.5 1 97.88 239 LEU B CA 1
ATOM 4521 C C . LEU B 1 239 ? -9.469 -20.453 -10.312 1 97.88 239 LEU B C 1
ATOM 4523 O O . LEU B 1 239 ? -10.477 -21.109 -10.023 1 97.88 239 LEU B O 1
ATOM 4527 N N . PHE B 1 240 ? -9.125 -19.422 -9.672 1 97.38 240 PHE B N 1
ATOM 4528 C CA . PHE B 1 240 ? -9.898 -18.922 -8.547 1 97.38 240 PHE B CA 1
ATOM 4529 C C . PHE B 1 240 ? -11.305 -18.5 -8.992 1 97.38 240 PHE B C 1
ATOM 4531 O O . PHE B 1 240 ? -12.289 -18.812 -8.312 1 97.38 240 PHE B O 1
ATOM 4538 N N . ALA B 1 241 ? -11.344 -17.844 -10.094 1 96.38 241 ALA B N 1
ATOM 4539 C CA . ALA B 1 241 ? -12.625 -17.391 -10.625 1 96.38 241 ALA B CA 1
ATOM 4540 C C . ALA B 1 241 ? -13.555 -18.562 -10.891 1 96.38 241 ALA B C 1
ATOM 4542 O O . ALA B 1 241 ? -14.758 -18.5 -10.617 1 96.38 241 ALA B O 1
ATOM 4543 N N . GLN B 1 242 ? -13.008 -19.625 -11.398 1 94.88 242 GLN B N 1
ATOM 4544 C CA . GLN B 1 242 ? -13.812 -20.797 -11.711 1 94.88 242 GLN B CA 1
ATOM 4545 C C . GLN B 1 242 ? -14.141 -21.594 -10.453 1 94.88 242 GLN B C 1
ATOM 4547 O O . GLN B 1 242 ? -15.094 -22.375 -10.438 1 94.88 242 GLN B O 1
ATOM 4552 N N . TYR B 1 243 ? -13.336 -21.391 -9.453 1 94.81 243 TYR B N 1
ATOM 4553 C CA . TYR B 1 243 ? -13.555 -22.062 -8.18 1 94.81 243 TYR B CA 1
ATOM 4554 C C . TYR B 1 243 ? -14.68 -21.406 -7.395 1 94.81 243 TYR B C 1
ATOM 4556 O O . TYR B 1 243 ? -15.523 -22.078 -6.82 1 94.81 243 TYR B O 1
ATOM 4564 N N . ILE B 1 244 ? -14.742 -20.078 -7.445 1 92.5 244 ILE B N 1
ATOM 4565 C CA . ILE B 1 244 ? -15.719 -19.344 -6.645 1 92.5 244 ILE B CA 1
ATOM 4566 C C . ILE B 1 244 ? -16.922 -18.984 -7.508 1 92.5 244 ILE B C 1
ATOM 4568 O O . ILE B 1 244 ? -18.031 -18.797 -6.992 1 92.5 244 ILE B O 1
ATOM 4572 N N . LEU B 1 245 ? -16.844 -18.797 -8.758 1 92.88 245 LEU B N 1
ATOM 4573 C CA . LEU B 1 245 ? -17.859 -18.609 -9.781 1 92.88 245 LEU B CA 1
ATOM 4574 C C . LEU B 1 245 ? -18.469 -17.219 -9.711 1 92.88 245 LEU B C 1
ATOM 4576 O O . LEU B 1 245 ? -19.422 -16.906 -10.43 1 92.88 245 LEU B O 1
ATOM 4580 N N . ILE B 1 246 ? -18.031 -16.359 -8.844 1 92 246 ILE B N 1
ATOM 4581 C CA . ILE B 1 246 ? -18.422 -14.961 -8.766 1 92 246 ILE B CA 1
ATOM 4582 C C . ILE B 1 246 ? -17.203 -14.094 -8.508 1 92 246 ILE B C 1
ATOM 4584 O O . ILE B 1 246 ? -16.516 -14.266 -7.496 1 92 246 ILE B O 1
ATOM 4588 N N . ILE B 1 247 ? -16.984 -13.203 -9.445 1 92.5 247 ILE B N 1
ATOM 4589 C CA . ILE B 1 247 ? -15.844 -12.328 -9.227 1 92.5 247 ILE B CA 1
ATOM 4590 C C . ILE B 1 247 ? -16.266 -10.867 -9.359 1 92.5 247 ILE B C 1
ATOM 4592 O O . ILE B 1 247 ? -17.188 -10.555 -10.125 1 92.5 247 ILE B O 1
ATOM 4596 N N . ASP B 1 248 ? -15.734 -10.07 -8.578 1 93.88 248 ASP B N 1
ATOM 4597 C CA . ASP B 1 248 ? -15.875 -8.617 -8.656 1 93.88 248 ASP B CA 1
ATOM 4598 C C . ASP B 1 248 ? -14.523 -7.926 -8.469 1 93.88 248 ASP B C 1
ATOM 4600 O O . ASP B 1 248 ? -13.586 -8.516 -7.93 1 93.88 248 ASP B O 1
ATOM 4604 N N . PRO B 1 249 ? -14.391 -6.734 -8.961 1 92.75 249 PRO B N 1
ATOM 4605 C CA . PRO B 1 249 ? -13.102 -6.035 -8.914 1 92.75 249 PRO B CA 1
ATOM 4606 C C . PRO B 1 249 ? -12.562 -5.902 -7.492 1 92.75 249 PRO B C 1
ATOM 4608 O O . PRO B 1 249 ? -11.344 -5.957 -7.285 1 92.75 249 PRO B O 1
ATOM 4611 N N . ASP B 1 250 ? -13.344 -5.801 -6.512 1 86.19 250 ASP B N 1
ATOM 4612 C CA . ASP B 1 250 ? -12.914 -5.613 -5.129 1 86.19 250 ASP B CA 1
ATOM 4613 C C . ASP B 1 250 ? -12.273 -6.883 -4.578 1 86.19 250 ASP B C 1
ATOM 4615 O O . ASP B 1 250 ? -11.406 -6.816 -3.707 1 86.19 250 ASP B O 1
ATOM 4619 N N . ARG B 1 251 ? -12.664 -7.961 -5.164 1 87.44 251 ARG B N 1
ATOM 4620 C CA . ARG B 1 251 ? -12.156 -9.234 -4.66 1 87.44 251 ARG B CA 1
ATOM 4621 C C . ARG B 1 251 ? -10.883 -9.648 -5.391 1 87.44 251 ARG B C 1
ATOM 4623 O O . ARG B 1 251 ? -9.945 -10.148 -4.77 1 87.44 251 ARG B O 1
ATOM 4630 N N . VAL B 1 252 ? -10.875 -9.367 -6.633 1 93.25 252 VAL B N 1
ATOM 4631 C CA . VAL B 1 252 ? -9.82 -10.008 -7.41 1 93.25 252 VAL B CA 1
ATOM 4632 C C . VAL B 1 252 ? -8.68 -9.023 -7.656 1 93.25 252 VAL B C 1
ATOM 4634 O O . VAL B 1 252 ? -7.574 -9.422 -8.016 1 93.25 252 VAL B O 1
ATOM 4637 N N . PHE B 1 253 ? -8.906 -7.734 -7.52 1 92.44 253 PHE B N 1
ATOM 4638 C CA . PHE B 1 253 ? -7.852 -6.742 -7.688 1 92.44 253 PHE B CA 1
ATOM 4639 C C . PHE B 1 253 ? -7.441 -6.156 -6.34 1 92.44 253 PHE B C 1
ATOM 4641 O O . PHE B 1 253 ? -6.727 -5.152 -6.285 1 92.44 253 PHE B O 1
ATOM 4648 N N . ASN B 1 254 ? -7.82 -6.758 -5.34 1 85.56 254 ASN B N 1
ATOM 4649 C CA . ASN B 1 254 ? -7.605 -6.254 -3.986 1 85.56 254 ASN B CA 1
ATOM 4650 C C . ASN B 1 254 ? -6.121 -6.188 -3.639 1 85.56 254 ASN B C 1
ATOM 4652 O O . ASN B 1 254 ? -5.363 -7.098 -3.979 1 85.56 254 ASN B O 1
ATOM 4656 N N . ILE B 1 255 ? -5.703 -5.168 -2.959 1 82.38 255 ILE B N 1
ATOM 4657 C CA . ILE B 1 255 ? -4.32 -4.977 -2.527 1 82.38 255 ILE B CA 1
ATOM 4658 C C . ILE B 1 255 ? -3.908 -6.121 -1.603 1 82.38 255 ILE B C 1
ATOM 4660 O O . ILE B 1 255 ? -2.721 -6.434 -1.483 1 82.38 255 ILE B O 1
ATOM 4664 N N . GLU B 1 256 ? -4.832 -6.719 -0.967 1 82.81 256 GLU B N 1
ATOM 4665 C CA . GLU B 1 256 ? -4.562 -7.828 -0.054 1 82.81 256 GLU B CA 1
ATOM 4666 C C . GLU B 1 256 ? -3.844 -8.969 -0.767 1 82.81 256 GLU B C 1
ATOM 4668 O O . GLU B 1 256 ? -3.021 -9.664 -0.164 1 82.81 256 GLU B O 1
ATOM 4673 N N . ILE B 1 257 ? -4.164 -9.094 -2.037 1 91.12 257 ILE B N 1
ATOM 4674 C CA . ILE B 1 257 ? -3.539 -10.156 -2.82 1 91.12 257 ILE B CA 1
ATOM 4675 C C . ILE B 1 257 ? -2.035 -9.922 -2.91 1 91.12 257 ILE B C 1
ATOM 4677 O O . ILE B 1 257 ? -1.24 -10.836 -2.695 1 91.12 257 ILE B O 1
ATOM 4681 N N . SER B 1 258 ? -1.694 -8.688 -3.164 1 91.62 258 SER B N 1
ATOM 4682 C CA . SER B 1 258 ? -0.283 -8.336 -3.281 1 91.62 258 SER B CA 1
ATOM 4683 C C . SER B 1 258 ? 0.426 -8.438 -1.936 1 91.62 258 SER B C 1
ATOM 4685 O O . SER B 1 258 ? 1.579 -8.867 -1.866 1 91.62 258 SER B O 1
ATOM 4687 N N . ILE B 1 259 ? -0.229 -8.133 -0.877 1 84.88 259 ILE B N 1
ATOM 4688 C CA . ILE B 1 259 ? 0.36 -8.141 0.458 1 84.88 259 ILE B CA 1
ATOM 4689 C C . ILE B 1 259 ? 0.577 -9.578 0.924 1 84.88 259 ILE B C 1
ATOM 4691 O O . ILE B 1 259 ? 1.634 -9.906 1.468 1 84.88 259 ILE B O 1
ATOM 4695 N N . ILE B 1 260 ? -0.407 -10.398 0.684 1 89.31 260 ILE B N 1
ATOM 4696 C CA . ILE B 1 260 ? -0.326 -11.766 1.204 1 89.31 260 ILE B CA 1
ATOM 4697 C C . ILE B 1 260 ? 0.812 -12.508 0.515 1 89.31 260 ILE B C 1
ATOM 4699 O O . ILE B 1 260 ? 1.539 -13.273 1.156 1 89.31 260 ILE B O 1
ATOM 4703 N N . VAL B 1 261 ? 0.931 -12.312 -0.763 1 93.88 261 VAL B N 1
ATOM 4704 C CA . VAL B 1 261 ? 1.986 -13.039 -1.458 1 93.88 261 VAL B CA 1
ATOM 4705 C C . VAL B 1 261 ? 3.354 -12.547 -0.986 1 93.88 261 VAL B C 1
ATOM 4707 O O . VAL B 1 261 ? 4.301 -13.328 -0.879 1 93.88 261 VAL B O 1
ATOM 4710 N N . LEU B 1 262 ? 3.422 -11.281 -0.77 1 90.38 262 LEU B N 1
ATOM 4711 C CA . LEU B 1 262 ? 4.645 -10.719 -0.209 1 90.38 262 LEU B CA 1
ATOM 4712 C C . LEU B 1 262 ? 4.945 -11.328 1.156 1 90.38 262 LEU B C 1
ATOM 4714 O O . LEU B 1 262 ? 6.078 -11.75 1.418 1 90.38 262 LEU B O 1
ATOM 4718 N N . LEU B 1 263 ? 3.977 -11.469 2.01 1 87.81 263 LEU B N 1
ATOM 4719 C CA . LEU B 1 263 ? 4.152 -11.969 3.367 1 87.81 263 LEU B CA 1
ATOM 4720 C C . LEU B 1 263 ? 4.559 -13.438 3.354 1 87.81 263 LEU B C 1
ATOM 4722 O O . LEU B 1 263 ? 5.449 -13.852 4.102 1 87.81 263 LEU B O 1
ATOM 4726 N N . ILE B 1 264 ? 3.879 -14.164 2.51 1 92 264 ILE B N 1
ATOM 4727 C CA . ILE B 1 264 ? 4.172 -15.586 2.395 1 92 264 ILE B CA 1
ATOM 4728 C C . ILE B 1 264 ? 5.625 -15.789 1.979 1 92 264 ILE B C 1
ATOM 4730 O O . ILE B 1 264 ? 6.336 -16.609 2.562 1 92 264 ILE B O 1
ATOM 4734 N N . THR B 1 265 ? 6.043 -15.031 1.049 1 92.88 265 THR B N 1
ATOM 4735 C CA . THR B 1 265 ? 7.391 -15.188 0.512 1 92.88 265 THR B CA 1
ATOM 4736 C C . THR B 1 265 ? 8.43 -14.734 1.53 1 92.88 265 THR B C 1
ATOM 4738 O O . THR B 1 265 ? 9.453 -15.398 1.719 1 92.88 265 THR B O 1
ATOM 4741 N N . VAL B 1 266 ? 8.18 -13.656 2.193 1 86.62 266 VAL B N 1
ATOM 4742 C CA . VAL B 1 266 ? 9.125 -13.117 3.17 1 86.62 266 VAL B CA 1
ATOM 4743 C C . VAL B 1 266 ? 9.203 -14.047 4.379 1 86.62 266 VAL B C 1
ATOM 4745 O O . VAL B 1 266 ? 10.289 -14.328 4.887 1 86.62 266 VAL B O 1
ATOM 4748 N N . LEU B 1 267 ? 8.039 -14.5 4.77 1 86.06 267 LEU B N 1
ATOM 4749 C CA . LEU B 1 267 ? 7.984 -15.43 5.895 1 86.06 267 LEU B CA 1
ATOM 4750 C C . LEU B 1 267 ? 8.75 -16.703 5.578 1 86.06 267 LEU B C 1
ATOM 4752 O O . LEU B 1 267 ? 9.492 -17.219 6.422 1 86.06 267 LEU B O 1
ATOM 4756 N N . GLY B 1 268 ? 8.477 -17.219 4.465 1 89.75 268 GLY B N 1
ATOM 4757 C CA . GLY B 1 268 ? 9.125 -18.453 4.07 1 89.75 268 GLY B CA 1
ATOM 4758 C C . GLY B 1 268 ? 10.602 -18.297 3.787 1 89.75 268 GLY B C 1
ATOM 4759 O O . GLY B 1 268 ? 11.414 -19.156 4.148 1 89.75 268 GLY B O 1
ATOM 4760 N N . GLY B 1 269 ? 10.984 -17.25 3.07 1 88.44 269 GLY B N 1
ATOM 4761 C CA . GLY B 1 269 ? 12.344 -16.969 2.641 1 88.44 269 GLY B CA 1
ATOM 4762 C C . GLY B 1 269 ? 12.43 -16.422 1.228 1 88.44 269 GLY B C 1
ATOM 4763 O O . GLY B 1 269 ? 12.344 -17.188 0.26 1 88.44 269 GLY B O 1
ATOM 4764 N N . ILE B 1 270 ? 12.648 -15.172 1.116 1 89.31 270 ILE B N 1
ATOM 4765 C CA . ILE B 1 270 ? 12.711 -14.5 -0.178 1 89.31 270 ILE B CA 1
ATOM 4766 C C . ILE B 1 270 ? 13.969 -14.945 -0.929 1 89.31 270 ILE B C 1
ATOM 4768 O O . ILE B 1 270 ? 15.039 -15.094 -0.332 1 89.31 270 ILE B O 1
ATOM 4772 N N . GLY B 1 271 ? 13.875 -15.227 -2.207 1 91.69 271 GLY B N 1
ATOM 4773 C CA . GLY B 1 271 ? 15.016 -15.594 -3.021 1 91.69 271 GLY B CA 1
ATOM 4774 C C . GLY B 1 271 ? 15.25 -17.094 -3.088 1 91.69 271 GLY B C 1
ATOM 4775 O O . GLY B 1 271 ? 15.992 -17.578 -3.945 1 91.69 271 GLY B O 1
ATOM 4776 N N . ASN B 1 272 ? 14.602 -17.766 -2.172 1 92.44 272 ASN B N 1
ATOM 4777 C CA . ASN B 1 272 ? 14.695 -19.219 -2.164 1 92.44 272 ASN B CA 1
ATOM 4778 C C . ASN B 1 272 ? 13.461 -19.875 -2.789 1 92.44 272 ASN B C 1
ATOM 4780 O O . ASN B 1 272 ? 12.328 -19.453 -2.523 1 92.44 272 ASN B O 1
ATOM 4784 N N . VAL B 1 273 ? 13.734 -20.875 -3.609 1 93 273 VAL B N 1
ATOM 4785 C CA . VAL B 1 273 ? 12.648 -21.516 -4.344 1 93 273 VAL B CA 1
ATOM 4786 C C . VAL B 1 273 ? 11.711 -22.219 -3.367 1 93 273 VAL B C 1
ATOM 4788 O O . VAL B 1 273 ? 10.516 -22.359 -3.625 1 93 273 VAL B O 1
ATOM 4791 N N . TRP B 1 274 ? 12.133 -22.609 -2.184 1 92.38 274 TRP B N 1
ATOM 4792 C CA . TRP B 1 274 ? 11.336 -23.328 -1.199 1 92.38 274 TRP B CA 1
ATOM 4793 C C . TRP B 1 274 ? 10.609 -22.359 -0.271 1 92.38 274 TRP B C 1
ATOM 4795 O O . TRP B 1 274 ? 9.68 -22.75 0.436 1 92.38 274 TRP B O 1
ATOM 4805 N N . GLY B 1 275 ? 11.016 -21.188 -0.249 1 92.56 275 GLY B N 1
ATOM 4806 C CA . GLY B 1 275 ? 10.469 -20.188 0.653 1 92.56 275 GLY B CA 1
ATOM 4807 C C . GLY B 1 275 ? 8.969 -20.016 0.522 1 92.56 275 GLY B C 1
ATOM 4808 O O . GLY B 1 275 ? 8.227 -20.203 1.492 1 92.56 275 GLY B O 1
ATOM 4809 N N . PRO B 1 276 ? 8.508 -19.734 -0.686 1 96.25 276 PRO B N 1
ATOM 4810 C CA . PRO B 1 276 ? 7.074 -19.531 -0.896 1 96.25 276 PRO B CA 1
ATOM 4811 C C . PRO B 1 276 ? 6.242 -20.734 -0.451 1 96.25 276 PRO B C 1
ATOM 4813 O O . PRO B 1 276 ? 5.133 -20.562 0.061 1 96.25 276 PRO B O 1
ATOM 4816 N N . ILE B 1 277 ? 6.758 -21.922 -0.601 1 94.75 277 ILE B N 1
ATOM 4817 C CA . ILE B 1 277 ? 6.031 -23.125 -0.236 1 94.75 277 ILE B CA 1
ATOM 4818 C C . ILE B 1 277 ? 5.906 -23.219 1.283 1 94.75 277 ILE B C 1
ATOM 4820 O O . ILE B 1 277 ? 4.816 -23.438 1.812 1 94.75 277 ILE B O 1
ATOM 4824 N N . VAL B 1 278 ? 6.977 -23 1.99 1 92.25 278 VAL B N 1
ATOM 4825 C CA . VAL B 1 278 ? 6.988 -23.047 3.449 1 92.25 278 VAL B CA 1
ATOM 4826 C C . VAL B 1 278 ? 6.102 -21.938 4.008 1 92.25 278 VAL B C 1
ATOM 4828 O O . VAL B 1 278 ? 5.305 -22.172 4.918 1 92.25 278 VAL B O 1
ATOM 4831 N N . GLY B 1 279 ? 6.234 -20.812 3.418 1 93.06 279 GLY B N 1
ATOM 4832 C CA . GLY B 1 279 ? 5.422 -19.688 3.857 1 93.06 279 GLY B CA 1
ATOM 4833 C C . GLY B 1 279 ? 3.934 -19.922 3.697 1 93.06 279 GLY B C 1
ATOM 4834 O O . GLY B 1 279 ? 3.15 -19.625 4.598 1 93.06 279 GLY B O 1
ATOM 4835 N N . ALA B 1 280 ? 3.584 -20.438 2.559 1 96.38 280 ALA B N 1
ATOM 4836 C CA . ALA B 1 280 ? 2.172 -20.703 2.297 1 96.38 280 ALA B CA 1
ATOM 4837 C C . ALA B 1 280 ? 1.639 -21.797 3.227 1 96.38 280 ALA B C 1
ATOM 4839 O O . ALA B 1 280 ? 0.518 -21.688 3.73 1 96.38 280 ALA B O 1
ATOM 4840 N N . ALA B 1 281 ? 2.416 -22.812 3.479 1 93.5 281 ALA B N 1
ATOM 4841 C CA . ALA B 1 281 ? 2.01 -23.938 4.316 1 93.5 281 ALA B CA 1
ATOM 4842 C C . ALA B 1 281 ? 1.767 -23.484 5.754 1 93.5 281 ALA B C 1
ATOM 4844 O O . ALA B 1 281 ? 0.998 -24.125 6.484 1 93.5 281 ALA B O 1
ATOM 4845 N N . ILE B 1 282 ? 2.32 -22.422 6.121 1 89.75 282 ILE B N 1
ATOM 4846 C CA . ILE B 1 282 ? 2.199 -21.969 7.5 1 89.75 282 ILE B CA 1
ATOM 4847 C C . ILE B 1 282 ? 1.146 -20.859 7.586 1 89.75 282 ILE B C 1
ATOM 4849 O O . ILE B 1 282 ? 0.228 -20.938 8.406 1 89.75 282 ILE B O 1
ATOM 4853 N N . LEU B 1 283 ? 1.239 -19.953 6.719 1 89.12 283 LEU B N 1
ATOM 4854 C CA . LEU B 1 283 ? 0.431 -18.75 6.852 1 89.12 283 LEU B CA 1
ATOM 4855 C C . LEU B 1 283 ? -1.014 -19.016 6.441 1 89.12 283 LEU B C 1
ATOM 4857 O O . LEU B 1 283 ? -1.942 -18.438 7.02 1 89.12 283 LEU B O 1
ATOM 4861 N N . ILE B 1 284 ? -1.203 -19.766 5.441 1 92.62 284 ILE B N 1
ATOM 4862 C CA . ILE B 1 284 ? -2.543 -19.938 4.895 1 92.62 284 ILE B CA 1
ATOM 4863 C C . ILE B 1 284 ? -3.414 -20.703 5.887 1 92.62 284 ILE B C 1
ATOM 4865 O O . ILE B 1 284 ? -4.551 -20.312 6.16 1 92.62 284 ILE B O 1
ATOM 4869 N N . PRO B 1 285 ? -2.957 -21.828 6.547 1 90.5 285 PRO B N 1
ATOM 4870 C CA . PRO B 1 285 ? -3.775 -22.453 7.586 1 90.5 285 PRO B CA 1
ATOM 4871 C C . PRO B 1 285 ? -4.102 -21.5 8.734 1 90.5 285 PRO B C 1
ATOM 4873 O O . PRO B 1 285 ? -5.227 -21.5 9.242 1 90.5 285 PRO B O 1
ATOM 4876 N N . ILE B 1 286 ? -3.158 -20.688 9.094 1 84.94 286 ILE B N 1
ATOM 4877 C CA . ILE B 1 286 ? -3.379 -19.719 10.172 1 84.94 286 ILE B CA 1
ATOM 4878 C C . ILE B 1 286 ? -4.477 -18.734 9.766 1 84.94 286 ILE B C 1
ATOM 4880 O O . ILE B 1 286 ? -5.371 -18.438 10.562 1 84.94 286 ILE B O 1
ATOM 4884 N N . SER B 1 287 ? -4.355 -18.281 8.539 1 83.75 287 SER B N 1
ATOM 4885 C CA . SER B 1 287 ? -5.34 -17.328 8.031 1 83.75 287 SER B CA 1
ATOM 4886 C C . SER B 1 287 ? -6.727 -17.953 7.949 1 83.75 287 SER B C 1
ATOM 4888 O O . SER B 1 287 ? -7.719 -17.344 8.344 1 83.75 287 SER B O 1
ATOM 4890 N N . GLU B 1 288 ? -6.797 -19.188 7.438 1 83.62 288 GLU B N 1
ATOM 4891 C CA . GLU B 1 288 ? -8.078 -19.875 7.277 1 83.62 288 GLU B CA 1
ATOM 4892 C C . GLU B 1 288 ? -8.703 -20.203 8.633 1 83.62 288 GLU B C 1
ATOM 4894 O O . GLU B 1 288 ? -9.914 -20.062 8.812 1 83.62 288 GLU B O 1
ATOM 4899 N N . TYR B 1 289 ? -7.926 -20.531 9.617 1 83.06 289 TYR B N 1
ATOM 4900 C CA . TYR B 1 289 ? -8.438 -20.844 10.953 1 83.06 289 TYR B CA 1
ATOM 4901 C C . TYR B 1 289 ? -8.867 -19.562 11.672 1 83.06 289 TYR B C 1
ATOM 4903 O O . TYR B 1 289 ? -9.836 -19.578 12.43 1 83.06 289 TYR B O 1
ATOM 4911 N N . SER B 1 290 ? -8.125 -18.547 11.461 1 77.88 290 SER B N 1
ATOM 4912 C CA . SER B 1 290 ? -8.523 -17.266 12.047 1 77.88 290 SER B CA 1
ATOM 4913 C C . SER B 1 290 ? -9.859 -16.781 11.484 1 77.88 290 SER B C 1
ATOM 4915 O O . SER B 1 290 ? -10.672 -16.203 12.211 1 77.88 290 SER B O 1
ATOM 4917 N N . ARG B 1 291 ? -10.008 -16.984 10.242 1 75.69 291 ARG B N 1
ATOM 4918 C CA . ARG B 1 291 ? -11.258 -16.609 9.594 1 75.69 291 ARG B CA 1
ATOM 4919 C C . ARG B 1 291 ? -12.438 -17.359 10.203 1 75.69 291 ARG B C 1
ATOM 4921 O O . ARG B 1 291 ? -13.508 -16.797 10.414 1 75.69 291 ARG B O 1
ATOM 4928 N N . ILE B 1 292 ? -12.312 -18.578 10.492 1 74.81 292 ILE B N 1
ATOM 4929 C CA . ILE B 1 292 ? -13.383 -19.422 11.016 1 74.81 292 ILE B CA 1
ATOM 4930 C C . ILE B 1 292 ? -13.656 -19.078 12.469 1 74.81 292 ILE B C 1
ATOM 4932 O O . ILE B 1 292 ? -14.82 -18.953 12.883 1 74.81 292 ILE B O 1
ATOM 4936 N N . TYR B 1 293 ? -12.664 -18.859 13.219 1 73.12 293 TYR B N 1
ATOM 4937 C CA . TYR B 1 293 ? -12.852 -18.734 14.656 1 73.12 293 TYR B CA 1
ATOM 4938 C C . TYR B 1 293 ? -13.07 -17.281 15.055 1 73.12 293 TYR B C 1
ATOM 4940 O O . TYR B 1 293 ? -13.766 -16.984 16.031 1 73.12 293 TYR B O 1
ATOM 4948 N N . LEU B 1 294 ? -12.391 -16.422 14.516 1 64.5 294 LEU B N 1
ATOM 4949 C CA . LEU B 1 294 ? -12.516 -15.031 14.93 1 64.5 294 LEU B CA 1
ATOM 4950 C C . LEU B 1 294 ? -13.586 -14.312 14.117 1 64.5 294 LEU B C 1
ATOM 4952 O O . LEU B 1 294 ? -14.016 -13.219 14.484 1 64.5 294 LEU B O 1
ATOM 4956 N N . GLY B 1 295 ? -14.406 -15.055 13.344 1 58.06 295 GLY B N 1
ATOM 4957 C CA . GLY B 1 295 ? -15.68 -14.664 12.75 1 58.06 295 GLY B CA 1
ATOM 4958 C C . GLY B 1 295 ? -15.547 -13.555 11.727 1 58.06 295 GLY B C 1
ATOM 4959 O O . GLY B 1 295 ? -16.547 -12.945 11.328 1 58.06 295 GLY B O 1
ATOM 4960 N N . GLY B 1 296 ? -14.531 -12.836 11.602 1 52.19 296 GLY B N 1
ATOM 4961 C CA . GLY B 1 296 ? -14.688 -11.555 10.938 1 52.19 296 GLY B CA 1
ATOM 4962 C C . GLY B 1 296 ? -14.711 -11.664 9.422 1 52.19 296 GLY B C 1
ATOM 4963 O O . GLY B 1 296 ? -14.367 -12.711 8.867 1 52.19 296 GLY B O 1
ATOM 4964 N N . THR B 1 297 ? -15.57 -11.031 8.812 1 49.25 297 THR B N 1
ATOM 4965 C CA . THR B 1 297 ? -15.5 -11 7.352 1 49.25 297 THR B CA 1
ATOM 4966 C C . THR B 1 297 ? -14.047 -11.047 6.883 1 49.25 297 THR B C 1
ATOM 4968 O O . THR B 1 297 ? -13.234 -10.219 7.285 1 49.25 297 THR B O 1
ATOM 4971 N N . GLY B 1 298 ? -13.523 -12.25 6.742 1 50.78 298 GLY B N 1
ATOM 4972 C CA . GLY B 1 298 ? -12.273 -12.836 6.273 1 50.78 298 GLY B CA 1
ATOM 4973 C C . GLY B 1 298 ? -11.188 -11.805 6.031 1 50.78 298 GLY B C 1
ATOM 4974 O O . GLY B 1 298 ? -10.055 -11.977 6.473 1 50.78 298 GLY B O 1
ATOM 4975 N N . GLY B 1 299 ? -11.461 -10.641 5.402 1 55.25 299 GLY B N 1
ATOM 4976 C CA . GLY B 1 299 ? -10.43 -9.836 4.77 1 55.25 299 GLY B CA 1
ATOM 4977 C C . GLY B 1 299 ? -9.656 -8.969 5.746 1 55.25 299 GLY B C 1
ATOM 4978 O O . GLY B 1 299 ? -8.43 -8.953 5.734 1 55.25 299 GLY B O 1
ATOM 4979 N N . ALA B 1 300 ? -10.398 -8.406 6.859 1 57.5 300 ALA B N 1
ATOM 4980 C CA . ALA B 1 300 ? -9.766 -7.363 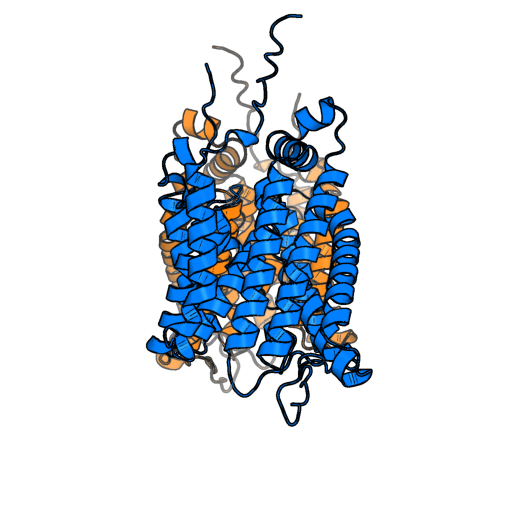7.668 1 57.5 300 ALA B CA 1
ATOM 4981 C C . ALA B 1 300 ? -8.914 -7.969 8.773 1 57.5 300 ALA B C 1
ATOM 4983 O O . ALA B 1 300 ? -7.797 -7.508 9.031 1 57.5 300 ALA B O 1
ATOM 4984 N N . VAL B 1 301 ? -9.438 -8.992 9.484 1 62.88 301 VAL B N 1
ATOM 4985 C CA . VAL B 1 301 ? -8.68 -9.617 10.555 1 62.88 301 VAL B CA 1
ATOM 4986 C C . VAL B 1 301 ? -7.402 -10.242 9.992 1 62.88 301 VAL B C 1
ATOM 4988 O O . VAL B 1 301 ? -6.352 -10.211 10.633 1 62.88 301 VAL B O 1
ATOM 4991 N N . ASP B 1 302 ? -7.531 -10.609 8.789 1 69.75 302 ASP B N 1
ATOM 4992 C CA . ASP B 1 302 ? -6.375 -11.203 8.133 1 69.75 302 ASP B CA 1
ATOM 4993 C C . ASP B 1 302 ? -5.266 -10.18 7.934 1 69.75 302 ASP B C 1
ATOM 4995 O O . ASP B 1 302 ? -4.09 -10.477 8.164 1 69.75 302 ASP B O 1
ATOM 4999 N N . LEU B 1 303 ? -5.762 -9.016 7.727 1 66.19 303 LEU B N 1
ATOM 5000 C CA . LEU B 1 303 ? -4.738 -8.016 7.438 1 66.19 303 LEU B CA 1
ATOM 5001 C C . LEU B 1 303 ? -3.994 -7.617 8.711 1 66.19 303 LEU B C 1
ATOM 5003 O O . LEU B 1 303 ? -2.785 -7.375 8.672 1 66.19 303 LEU B O 1
ATOM 5007 N N . ILE B 1 304 ? -4.734 -7.594 9.867 1 70.62 304 ILE B N 1
ATOM 5008 C CA . ILE B 1 304 ? -4.094 -7.293 11.141 1 70.62 304 ILE B CA 1
ATOM 5009 C C . ILE B 1 304 ? -3.09 -8.391 11.484 1 70.62 304 ILE B C 1
ATOM 5011 O O . ILE B 1 304 ? -1.952 -8.109 11.867 1 70.62 304 ILE B O 1
ATOM 5015 N N . LEU B 1 305 ? -3.557 -9.578 11.281 1 75.88 305 LEU B N 1
ATOM 5016 C CA . LEU B 1 305 ? -2.688 -10.719 11.539 1 75.88 305 LEU B CA 1
ATOM 5017 C C . LEU B 1 305 ? -1.464 -10.688 10.633 1 75.88 305 LEU B C 1
ATOM 5019 O O . LEU B 1 305 ? -0.345 -10.945 11.086 1 75.88 305 LEU B O 1
ATOM 5023 N N . TYR B 1 306 ? -1.705 -10.328 9.383 1 72.94 306 TYR B N 1
ATOM 5024 C CA . TYR B 1 306 ? -0.611 -10.258 8.422 1 72.94 306 TYR B CA 1
ATOM 5025 C C . TYR B 1 306 ? 0.404 -9.195 8.82 1 72.94 306 TYR B C 1
ATOM 5027 O O . TYR B 1 306 ? 1.613 -9.414 8.734 1 72.94 306 TYR B O 1
ATOM 5035 N N . GLY B 1 307 ? -0.129 -8.102 9.305 1 69.19 307 GLY B N 1
ATOM 5036 C CA . GLY B 1 307 ? 0.769 -7.051 9.758 1 69.19 307 GLY B CA 1
ATOM 5037 C C . GLY B 1 307 ? 1.602 -7.457 10.953 1 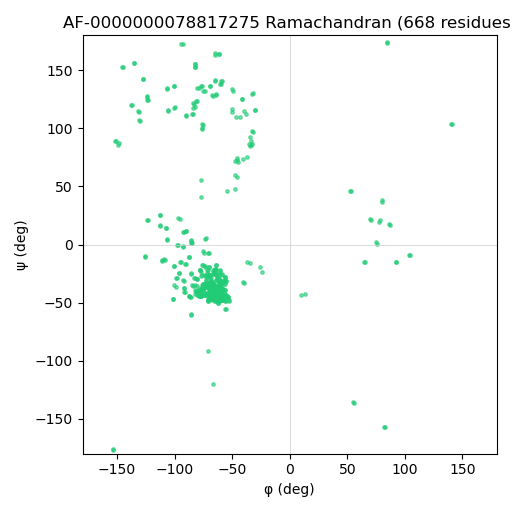69.19 307 GLY B C 1
ATOM 5038 O O . GLY B 1 307 ? 2.805 -7.188 11.008 1 69.19 307 GLY B O 1
ATOM 5039 N N . LEU B 1 308 ? 0.997 -8.086 11.859 1 76.06 308 LEU B N 1
ATOM 5040 C CA . LEU B 1 308 ? 1.695 -8.547 13.055 1 76.06 308 LEU B CA 1
ATOM 5041 C C . LEU B 1 308 ? 2.75 -9.594 12.695 1 76.06 308 LEU B C 1
ATOM 5043 O O . LEU B 1 308 ? 3.867 -9.555 13.219 1 76.06 308 LEU B O 1
ATOM 5047 N N . ILE B 1 309 ? 2.371 -10.492 11.82 1 77.25 309 ILE B N 1
ATOM 5048 C CA . ILE B 1 309 ? 3.293 -11.555 11.422 1 77.25 309 ILE B CA 1
ATOM 5049 C C . ILE B 1 309 ? 4.477 -10.953 10.672 1 77.25 309 ILE B C 1
ATOM 5051 O O . ILE B 1 309 ? 5.629 -11.336 10.898 1 77.25 309 ILE B O 1
ATOM 5055 N N . LEU B 1 310 ? 4.156 -10.016 9.805 1 72 310 LEU B N 1
ATOM 5056 C CA . LEU B 1 310 ? 5.23 -9.344 9.078 1 72 310 LEU B CA 1
ATOM 5057 C C . LEU B 1 310 ? 6.199 -8.672 10.047 1 72 310 LEU B C 1
ATOM 5059 O O . LEU B 1 310 ? 7.418 -8.781 9.883 1 72 310 LEU B O 1
ATOM 5063 N N . MET B 1 311 ? 5.609 -7.977 11.016 1 71.81 311 MET B N 1
ATOM 5064 C CA . MET B 1 311 ? 6.422 -7.293 12.016 1 71.81 311 MET B CA 1
ATOM 5065 C C . MET B 1 311 ? 7.305 -8.281 12.773 1 71.81 311 MET B C 1
ATOM 5067 O O . MET B 1 311 ? 8.5 -8.039 12.961 1 71.81 311 MET B O 1
ATOM 5071 N N . LEU B 1 312 ? 6.758 -9.359 13.125 1 75.5 312 LEU B N 1
ATOM 5072 C CA . LEU B 1 312 ? 7.488 -10.367 13.891 1 75.5 312 LEU B CA 1
ATOM 5073 C C . LEU B 1 312 ? 8.609 -10.977 13.062 1 75.5 312 LEU B C 1
ATOM 5075 O O . LEU B 1 312 ? 9.719 -11.164 13.555 1 75.5 312 LEU B O 1
ATOM 5079 N N . ILE B 1 313 ? 8.32 -11.227 11.812 1 72.94 313 ILE B N 1
ATOM 5080 C CA . ILE B 1 313 ? 9.312 -11.844 10.945 1 72.94 313 ILE B CA 1
ATOM 5081 C C . ILE B 1 313 ? 10.461 -10.859 10.695 1 72.94 313 ILE B C 1
ATOM 5083 O O . ILE B 1 313 ? 11.633 -11.25 10.727 1 72.94 313 ILE B O 1
ATOM 5087 N N . CYS B 1 314 ? 10.125 -9.648 10.445 1 65.12 314 CYS B N 1
ATOM 5088 C CA . CYS B 1 314 ? 11.141 -8.664 10.094 1 65.12 314 CYS B CA 1
ATOM 5089 C C . CYS B 1 314 ? 12.031 -8.344 11.289 1 65.12 314 CYS B C 1
ATOM 5091 O O . CYS B 1 314 ? 13.203 -7.996 11.125 1 65.12 314 CYS B O 1
ATOM 5093 N N . ILE B 1 315 ? 11.484 -8.469 12.516 1 65.31 315 ILE B N 1
ATOM 5094 C CA . ILE B 1 315 ? 12.242 -8.18 13.727 1 65.31 315 ILE B CA 1
ATOM 5095 C C . ILE B 1 315 ? 13.109 -9.383 14.086 1 65.31 315 ILE B C 1
ATOM 5097 O O . ILE B 1 315 ? 14.281 -9.227 14.453 1 65.31 315 ILE B O 1
ATOM 5101 N N . PHE B 1 316 ? 12.602 -10.539 13.945 1 66.12 316 PHE B N 1
ATOM 5102 C CA . PHE B 1 316 ? 13.281 -11.695 14.523 1 66.12 316 PHE B CA 1
ATOM 5103 C C . PHE B 1 316 ? 14.094 -12.43 13.461 1 66.12 316 PHE B C 1
ATOM 5105 O O . PHE B 1 316 ? 15.086 -13.086 13.781 1 66.12 316 PHE B O 1
ATOM 5112 N N . ARG B 1 317 ? 13.547 -12.492 12.164 1 65.12 317 ARG B N 1
ATOM 5113 C CA . ARG B 1 317 ? 14.25 -13.367 11.227 1 65.12 317 ARG B CA 1
ATOM 5114 C C . ARG B 1 317 ? 14.141 -12.836 9.797 1 65.12 317 ARG B C 1
ATOM 5116 O O . ARG B 1 317 ? 13.359 -13.352 9 1 65.12 317 ARG B O 1
ATOM 5123 N N . PRO B 1 318 ? 15.117 -11.961 9.539 1 62.22 318 PRO B N 1
ATOM 5124 C CA . PRO B 1 318 ? 15.008 -11.305 8.227 1 62.22 318 PRO B CA 1
ATOM 5125 C C . PRO B 1 318 ? 15.305 -12.25 7.07 1 62.22 318 PRO B C 1
ATOM 5127 O O . PRO B 1 318 ? 14.961 -11.961 5.922 1 62.22 318 PRO B O 1
ATOM 5130 N N . GLU B 1 319 ? 15.781 -13.516 7.477 1 71.31 319 GLU B N 1
ATOM 5131 C CA . GLU B 1 319 ? 16.109 -14.414 6.375 1 71.31 319 GLU B CA 1
ATOM 5132 C C . GLU B 1 319 ? 14.953 -15.375 6.09 1 71.31 319 GLU B C 1
ATOM 5134 O O . GLU B 1 319 ? 15 -16.141 5.125 1 71.31 319 GLU B O 1
ATOM 5139 N N . GLY B 1 320 ? 13.953 -15.266 6.809 1 73.94 320 GLY B N 1
ATOM 5140 C CA . GLY B 1 320 ? 12.805 -16.141 6.625 1 73.94 320 GLY B CA 1
ATOM 5141 C C . GLY B 1 320 ? 12.93 -17.469 7.344 1 73.94 320 GLY B C 1
ATOM 5142 O O . GLY B 1 320 ? 13.992 -17.797 7.871 1 73.94 320 GLY B O 1
ATOM 5143 N N . LEU B 1 321 ? 11.984 -18.281 7.383 1 77.25 321 LEU B N 1
ATOM 5144 C CA . LEU B 1 321 ? 11.898 -19.516 8.141 1 77.25 321 LEU B CA 1
ATOM 5145 C C . LEU B 1 321 ? 12.773 -20.594 7.512 1 77.25 321 LEU B C 1
ATOM 5147 O O . LEU B 1 321 ? 13.148 -21.562 8.18 1 77.25 321 LEU B O 1
ATOM 5151 N N . ILE B 1 322 ? 13.086 -20.375 6.309 1 72.88 322 ILE B N 1
ATOM 5152 C CA . ILE B 1 322 ? 13.859 -21.391 5.598 1 72.88 322 ILE B CA 1
ATOM 5153 C C . ILE B 1 322 ? 15.289 -21.422 6.129 1 72.88 322 ILE B C 1
ATOM 5155 O O . ILE B 1 322 ? 16 -22.422 5.965 1 72.88 322 ILE B O 1
ATOM 5159 N N . SER B 1 323 ? 15.656 -20.312 6.734 1 70.56 323 SER B N 1
ATOM 5160 C CA . SER B 1 323 ? 17.016 -20.25 7.266 1 70.56 323 SER B CA 1
ATOM 5161 C C . SER B 1 323 ? 17.219 -21.266 8.383 1 70.56 323 SER B C 1
ATOM 5163 O O . SER B 1 323 ? 18.359 -21.609 8.719 1 70.56 323 SER B O 1
ATOM 5165 N N . PHE B 1 324 ? 16.156 -21.719 8.898 1 68.06 324 PHE B N 1
ATOM 5166 C CA . PHE B 1 324 ? 16.25 -22.734 9.953 1 68.06 324 PHE B CA 1
ATOM 5167 C C . PHE B 1 324 ? 16.609 -24.094 9.359 1 68.06 324 PHE B C 1
ATOM 5169 O O . PHE B 1 324 ? 17.031 -25 10.086 1 68.06 324 PHE B O 1
ATOM 5176 N N . PHE B 1 325 ? 16.406 -24.156 8.094 1 63.84 325 PHE B N 1
ATOM 5177 C CA . PHE B 1 325 ? 16.703 -25.453 7.484 1 63.84 325 PHE B CA 1
ATOM 5178 C C . PHE B 1 325 ? 18.156 -25.516 7.016 1 63.84 325 PHE B C 1
ATOM 5180 O O . PHE B 1 325 ? 18.688 -24.531 6.516 1 63.84 325 PHE B O 1
ATOM 5187 N N . PRO B 1 326 ? 19.047 -26.344 7.66 1 56.81 326 PRO B N 1
ATOM 5188 C CA . PRO B 1 326 ? 20.484 -26.438 7.395 1 56.81 326 PRO B CA 1
ATOM 5189 C C . PRO B 1 326 ? 20.828 -26.141 5.938 1 56.81 326 PRO B C 1
ATOM 5191 O O . PRO B 1 326 ? 20.156 -26.625 5.027 1 56.81 326 PRO B O 1
ATOM 5194 N N . LYS B 1 327 ? 21.578 -25.047 5.762 1 55.06 327 LYS B N 1
ATOM 5195 C CA . LYS B 1 327 ? 22.141 -24.594 4.484 1 55.06 327 LYS B CA 1
ATOM 5196 C C . LYS B 1 327 ? 22.641 -25.781 3.658 1 55.06 327 LYS B C 1
ATOM 5198 O O . LYS B 1 327 ? 22.641 -25.719 2.426 1 55.06 327 LYS B O 1
ATOM 5203 N N . ASN B 1 328 ? 23.109 -26.734 4.441 1 47.75 328 ASN B N 1
ATOM 5204 C CA . ASN B 1 328 ? 23.672 -27.891 3.746 1 47.75 328 ASN B CA 1
ATOM 5205 C C . ASN B 1 328 ? 22.625 -28.562 2.863 1 47.75 328 ASN B C 1
ATOM 5207 O O . ASN B 1 328 ? 22.984 -29.219 1.873 1 47.75 328 ASN B O 1
ATOM 5211 N N . ILE B 1 329 ? 21.531 -28.516 3.344 1 45.53 329 ILE B N 1
ATOM 5212 C CA . ILE B 1 329 ? 20.453 -29.141 2.568 1 45.53 329 ILE B CA 1
ATOM 5213 C C . ILE B 1 329 ? 20 -28.188 1.464 1 45.53 329 ILE B C 1
ATOM 5215 O O . ILE B 1 329 ? 19.672 -28.625 0.357 1 45.53 329 ILE B O 1
ATOM 5219 N N . LEU B 1 330 ? 19.875 -26.859 1.918 1 47.16 330 LEU B N 1
ATOM 5220 C CA . LEU B 1 330 ? 19.344 -25.875 0.978 1 47.16 330 LEU B CA 1
ATOM 5221 C C . LEU B 1 330 ? 20.453 -25.312 0.095 1 47.16 330 LEU B C 1
ATOM 5223 O O . LEU B 1 330 ? 20.219 -24.984 -1.072 1 47.16 330 LEU B O 1
ATOM 5227 N N . GLU B 1 331 ? 21.609 -24.578 0.69 1 46.34 331 GLU B N 1
ATOM 5228 C CA . GLU B 1 331 ? 22.688 -23.938 -0.04 1 46.34 331 GLU B CA 1
ATOM 5229 C C . GLU B 1 331 ? 23.781 -24.953 -0.411 1 46.34 331 GLU B C 1
ATOM 5231 O O . GLU B 1 331 ? 24.094 -25.844 0.374 1 46.34 331 GLU B O 1
ATOM 5236 N N . ARG B 1 332 ? 24.078 -25.109 -1.601 1 39.25 332 ARG B N 1
ATOM 5237 C CA . ARG B 1 332 ? 25.266 -25.875 -1.991 1 39.25 332 ARG B CA 1
ATOM 5238 C C . ARG B 1 332 ? 26.484 -25.406 -1.229 1 39.25 332 ARG B C 1
ATOM 5240 O O . ARG B 1 332 ? 26.641 -24.203 -0.955 1 39.25 332 ARG B O 1
ATOM 5247 N N . LYS B 1 333 ? 27.422 -26.25 -0.594 1 32.75 333 LYS B N 1
ATOM 5248 C CA . LYS B 1 333 ? 28.734 -26.125 0.024 1 32.75 333 LYS B CA 1
ATOM 5249 C C . LYS B 1 333 ? 29.562 -25.047 -0.667 1 32.75 333 LYS B C 1
ATOM 5251 O O . LYS B 1 333 ? 29.859 -25.156 -1.859 1 32.75 333 LYS B O 1
ATOM 5256 N N . LYS B 1 334 ? 29.672 -23.875 -0.252 1 36.25 334 LYS B N 1
ATOM 5257 C CA . LYS B 1 334 ? 30.797 -23.031 -0.628 1 36.25 334 LYS B CA 1
ATOM 5258 C C . LYS B 1 334 ? 32.125 -23.781 -0.462 1 36.25 334 LYS B C 1
ATOM 5260 O O . LYS B 1 334 ? 32.469 -24.172 0.649 1 36.25 334 LYS B O 1
ATOM 5265 N N . GLN B 1 335 ? 32.438 -24.703 -1.259 1 25.47 335 GLN B N 1
ATOM 5266 C CA . GLN B 1 335 ? 33.781 -25.203 -1.105 1 25.47 335 GLN B CA 1
ATOM 5267 C C . GLN B 1 335 ? 34.781 -24.062 -0.873 1 25.47 335 GLN B C 1
ATOM 5269 O O . GLN B 1 335 ? 34.781 -23.078 -1.61 1 25.47 335 GLN B O 1
ATOM 5274 N N . ARG B 1 336 ? 35.594 -24.078 0.201 1 26.72 336 ARG B N 1
ATOM 5275 C CA . ARG B 1 336 ? 36.906 -23.453 0.341 1 26.72 336 ARG B CA 1
ATOM 5276 C C . ARG B 1 336 ? 37.688 -23.531 -0.97 1 26.72 336 ARG B C 1
ATOM 5278 O O . ARG B 1 336 ? 37.688 -24.562 -1.64 1 26.72 336 ARG B O 1
#

Foldseek 3Di:
DDDPVPVPPPPPVVQPPVVVVVVVVVLVCLLCVVVVPDDQVVLVLLLQLLLLLLLLLLQLLQCQQQNAQALQLLLLLQLLQLQQQVCCVPPNAFLVVSLQVSLVVLLVVLLVQLLVLVVDDRVSSRVSSNVVLVVSLQCQLCPVSQPRQQGGFADDDPADDPRNLAHDPGCSVSSVVSSVLSVVSLVVSVVCCPDPLSVLSNCCNPDVPVSVVVVHDSSVSSSVSSSSSSSSSSSSSSSVCNVVRGDGSCPRSPSLSSLLSVLLQQQQFRNFSCRNSVSSVPLSVVLSVCCVPVVPPSRPVSVVVSVVSSVVCVVPPRGHPCVVPPCVSRPPPPDD/DDDPVPVPPPPPVVQPPVVVVVVVVVLVCLLCVVVVPDDQVVLVLLLQLLLLLLLLLLQLLQCQQQNAQALQLLLLLQLLQLQQQVCCVPPVAFLVVSLQVSLVVLLVVLLVQLLVLVVDDRVSSRVSSNVVLVVSLQCQLCPVSQPRQQGGFADADPADDVRNLAHDPGCSVSSVVSSVLSVVSLVVSVVCCPDPLSVLSNCCNPDVPVSVVVVHDSSVSSSVSSSSSSSSSSSSSSSVCNVVRGDGSCPRSPSLSSLLSVLLQQQQFRNFSCRNSVSSVPLSVVLSVCCVPVVDPSRPVSVVVSVVSSVVCVVPPRGHPCVVPPCVSRPPDPDD

Solvent-accessible surface area (backbone atoms only — not comparable to full-atom values): 33140 Å² total; per-residue (Å²): 136,74,87,74,73,68,72,73,75,68,70,75,76,72,57,54,70,61,57,55,48,50,52,50,49,49,51,52,47,62,70,46,47,64,79,73,67,57,51,73,64,58,45,49,50,50,33,50,28,30,43,45,18,38,38,7,43,15,48,31,41,22,30,31,32,37,56,43,54,64,38,23,53,10,34,20,20,24,43,3,20,47,35,16,49,49,39,28,68,76,71,62,42,40,36,74,59,22,30,56,50,11,18,51,52,19,24,53,48,30,46,65,52,33,65,65,40,65,72,33,55,64,67,53,27,21,52,44,27,31,28,47,9,48,29,47,24,42,51,41,32,64,32,62,91,64,37,11,64,78,19,46,72,47,79,81,64,99,53,69,30,81,63,64,50,36,60,79,89,49,67,60,67,56,35,52,52,36,45,50,52,30,52,51,48,50,50,51,52,49,52,38,62,71,33,72,65,31,49,51,28,38,40,37,40,75,35,52,67,62,27,43,74,72,71,42,62,57,66,60,51,49,38,50,31,39,21,54,18,22,32,51,24,2,39,50,20,19,52,46,30,47,71,67,32,58,43,29,29,74,70,41,16,23,64,64,55,18,49,49,28,50,44,22,14,44,47,6,9,62,57,42,86,60,7,12,50,54,12,16,67,52,49,44,56,52,46,55,49,45,32,66,70,66,60,42,74,56,67,49,61,42,40,37,50,48,29,51,49,47,50,51,35,54,68,74,37,78,60,15,60,48,67,74,47,59,48,78,78,73,43,79,78,78,74,129,140,69,90,72,74,68,75,73,75,69,70,76,75,72,56,53,71,59,57,54,48,52,52,52,49,50,51,52,48,63,70,48,47,63,79,72,66,57,50,74,64,58,45,50,49,49,33,51,26,30,44,46,18,37,39,7,43,15,49,32,43,21,31,30,33,36,56,43,53,64,36,24,54,10,35,21,19,25,45,4,20,48,35,17,48,49,40,28,68,75,70,62,42,40,37,76,59,23,29,55,49,10,17,49,53,19,25,52,49,30,47,64,53,32,64,67,40,65,74,34,54,64,68,53,25,22,52,44,27,32,28,48,9,49,29,48,24,43,50,41,34,64,33,64,90,65,37,10,65,77,18,46,74,47,80,80,65,98,53,70,30,80,63,63,49,35,62,79,90,49,66,59,66,56,35,52,52,35,46,51,51,29,52,52,49,51,50,52,52,49,52,38,63,72,32,73,65,31,49,51,27,38,38,37,40,75,34,51,67,61,28,42,74,72,70,42,62,57,65,59,52,49,38,50,30,38,22,54,19,22,33,52,24,1,39,51,20,19,54,46,31,47,70,68,30,58,42,28,29,75,71,42,17,25,63,63,53,18,50,49,29,49,46,21,14,45,47,7,10,62,57,42,84,61,8,12,50,54,12,16,67,52,48,43,57,52,48,55,50,45,32,68,70,68,60,43,75,56,67,49,62,42,41,36,51,47,29,52,50,48,50,49,35,52,68,74,36,78,62,15,60,48,64,74,47,58,48,78,77,73,43,80,80,77,73,131

Sequence (672 aa):
MDKLLIAKSEPLWNTDKRIISLISSLIVLLFALPHFGLNSFYLHLMIMIFMHAVMAQSWNVIAGFSGQISLGHGAFFGIGAYATSFLYVQYGISPWISIFLGMIVSGVAAVLIGIPMLRLSGHYFAIATLLIGISFQVIFQRWEWVGAASGVWVPMTSGDSLLALQFHSSKMPYYYIFLVFFIITFFLVWLLSRSKLGYRLRAVRDDPQAALSLCINVSNYKIIAYVISAMIMAPMGSLFAQYILIIDPDRVFNIEISIIVLLITVLGGIGNVWGPIVGAAILIPISEYSRIYLGGTGGAVDLILYGLILMLICIFRPEGLISFFPKNILERKKQRMDKLLIAKSEPLWNTDKRIISLISSLIVLLFALPHFGLNSFYLHLMIMIFMHAVMAQSWNVIAGFSGQISLGHGAFFGIGAYATSFLYVQYGISPWISIFLGMIVSGVAAVLIGIPMLRLSGHYFAIATLLIGISFQVIFQRWEWVGAASGVWVPMTSGDSLLALQFHSSKMPYYYIFLVFFIITFFLVWLLSRSKLGYRLRAVRDDPQAALSLCINVSNYKIIAYVISAMIMAPMGSLFAQYILIIDPDRVFNIEISIIVLLITVLGGIGNVWGPIVGAAILIPISEYSRIYLGGTGGAVDLILYGLILMLICIFRPEGLISFFPKNILERKKQR

Nearest PDB structures (foldseek):
  1l7v-assembly1_B  TM=5.363E-01  e=1.468E-03  Escherichia coli
  5b58-assembly1_B  TM=4.540E-01  e=2.751E-01  Burkholderia cenocepacia J2315
  3gi9-assembly1_C  TM=2.543E-01  e=1.234E+00  Methanocaldococcus jannaschii
  3gi8-assembly1_C  TM=1.712E-01  e=5.015E-01  Methanocaldococcus jannaschii
  5b58-assembly1_B  TM=4.518E-01  e=2.434E-01  Burkholderia cenocepacia J2315